Protein AF-A0A2B4S3N9-F1 (afdb_monomer_lite)

Structure (mmCIF, N/CA/C/O backbone):
data_AF-A0A2B4S3N9-F1
#
_entry.id   AF-A0A2B4S3N9-F1
#
loop_
_atom_site.group_PDB
_atom_site.id
_atom_site.type_symbol
_atom_site.label_atom_id
_atom_site.label_alt_id
_atom_site.label_comp_id
_atom_site.label_asym_id
_atom_site.label_entity_id
_atom_site.label_seq_id
_atom_site.pdbx_PDB_ins_code
_atom_site.Cartn_x
_atom_site.Cartn_y
_atom_site.Cartn_z
_atom_site.occupancy
_atom_site.B_iso_or_equiv
_atom_site.auth_seq_id
_atom_site.auth_comp_id
_atom_site.auth_asym_id
_atom_site.auth_atom_id
_atom_site.pdbx_PDB_model_num
ATOM 1 N N . MET A 1 1 ? -51.109 -1.252 40.002 1.00 36.78 1 MET A N 1
ATOM 2 C CA . MET A 1 1 ? -50.305 -0.160 39.418 1.00 36.78 1 MET A CA 1
ATOM 3 C C . MET A 1 1 ? -50.154 -0.435 37.937 1.00 36.78 1 MET A C 1
ATOM 5 O O . MET A 1 1 ? -49.428 -1.344 37.564 1.00 36.78 1 MET A O 1
ATOM 9 N N . THR A 1 2 ? -50.897 0.281 37.103 1.00 41.03 2 THR A N 1
ATOM 10 C CA . THR A 1 2 ? -50.640 0.348 35.663 1.00 41.03 2 THR A CA 1
ATOM 11 C C . THR A 1 2 ? -49.430 1.252 35.461 1.00 41.03 2 THR A C 1
ATOM 13 O O . THR A 1 2 ? -49.521 2.452 35.703 1.00 41.03 2 THR A O 1
ATOM 16 N N . ILE A 1 3 ? -48.288 0.679 35.081 1.00 47.47 3 ILE A N 1
ATOM 17 C CA . ILE A 1 3 ? -47.146 1.465 34.609 1.00 47.47 3 ILE A CA 1
ATOM 18 C C . ILE A 1 3 ? -47.547 1.979 33.227 1.00 47.47 3 ILE A C 1
ATOM 20 O O . ILE A 1 3 ? -47.534 1.231 32.252 1.00 47.47 3 ILE A O 1
ATOM 24 N N . THR A 1 4 ? -47.966 3.239 33.141 1.00 51.31 4 THR A N 1
ATOM 25 C CA . THR A 1 4 ? -48.008 3.953 31.867 1.00 51.31 4 THR A CA 1
ATOM 26 C C . THR A 1 4 ? -46.563 4.124 31.418 1.00 51.31 4 THR A C 1
ATOM 28 O O . THR A 1 4 ? -45.849 4.981 31.931 1.00 51.31 4 THR A O 1
ATOM 31 N N . SER A 1 5 ? -46.115 3.261 30.507 1.00 56.44 5 SER A N 1
ATOM 32 C CA . SER A 1 5 ? -44.918 3.503 29.707 1.00 56.44 5 SER A CA 1
ATOM 33 C C . SER A 1 5 ? -45.163 4.807 28.946 1.00 56.44 5 SER A C 1
ATOM 35 O O . SER A 1 5 ? -45.919 4.837 27.978 1.00 56.44 5 SER A O 1
ATOM 37 N N . GLN A 1 6 ? -44.620 5.915 29.451 1.00 63.19 6 GLN A N 1
ATOM 38 C CA . GLN A 1 6 ? -44.542 7.142 28.672 1.00 63.19 6 GLN A CA 1
ATOM 39 C C . GLN A 1 6 ? -43.581 6.856 27.523 1.00 63.19 6 GLN A C 1
ATOM 41 O O . GLN A 1 6 ? -42.404 6.585 27.754 1.00 63.19 6 GLN A O 1
ATOM 46 N N . ASN A 1 7 ? -44.111 6.845 26.302 1.00 67.88 7 ASN A N 1
ATOM 47 C CA . ASN A 1 7 ? -43.287 6.819 25.108 1.00 67.88 7 ASN A CA 1
ATOM 48 C C . ASN A 1 7 ? -42.579 8.175 25.005 1.00 67.88 7 ASN A C 1
ATOM 50 O O . ASN A 1 7 ? -43.259 9.192 24.860 1.00 67.88 7 ASN A O 1
ATOM 54 N N . ILE A 1 8 ? -41.257 8.189 25.154 1.00 79.69 8 ILE A N 1
ATOM 55 C CA . ILE A 1 8 ? -40.437 9.387 24.953 1.00 79.69 8 ILE A CA 1
ATOM 56 C C . ILE A 1 8 ? -40.320 9.593 23.440 1.00 79.69 8 ILE A C 1
ATOM 58 O O . ILE A 1 8 ? -40.235 8.620 22.703 1.00 79.69 8 ILE A O 1
ATOM 62 N N . ASP A 1 9 ? -40.395 10.838 22.973 1.00 84.12 9 ASP A N 1
ATOM 63 C CA . ASP A 1 9 ? -40.201 11.169 21.560 1.00 84.12 9 ASP A CA 1
ATOM 64 C C . ASP A 1 9 ? -38.811 11.770 21.382 1.00 84.12 9 ASP A C 1
ATOM 66 O O . ASP A 1 9 ? -38.631 12.988 21.390 1.00 84.12 9 ASP A O 1
ATOM 70 N N . GLU A 1 10 ? -37.804 10.908 21.236 1.00 86.75 10 GLU A N 1
ATOM 71 C CA . GLU A 1 10 ? -36.408 11.340 21.141 1.00 86.75 10 GLU A CA 1
ATOM 72 C C . GLU A 1 10 ? -36.140 12.191 19.888 1.00 86.75 10 GLU A C 1
ATOM 74 O O . GLU A 1 10 ? -35.158 12.939 19.843 1.00 86.75 10 GLU A O 1
ATOM 79 N N . CYS A 1 11 ? -37.018 12.105 18.877 1.00 86.06 11 CYS A N 1
ATOM 80 C CA . CYS A 1 11 ? -36.951 12.921 17.669 1.00 86.06 11 CYS A CA 1
ATOM 81 C C . CYS A 1 11 ? -37.347 14.379 17.936 1.00 86.06 11 CYS A C 1
ATOM 83 O O . CYS A 1 11 ? -36.650 15.285 17.482 1.00 86.06 11 CYS A O 1
ATOM 85 N N . ASN A 1 12 ? -38.430 14.613 18.683 1.00 86.75 12 ASN A N 1
ATOM 86 C CA . ASN A 1 12 ? -38.856 15.963 19.069 1.00 86.75 12 ASN A CA 1
ATOM 87 C C . ASN A 1 12 ? -38.025 16.545 20.216 1.00 86.75 12 ASN A C 1
ATOM 89 O O . ASN A 1 12 ? -37.761 17.748 20.226 1.00 86.75 12 ASN A O 1
ATOM 93 N N . ASP A 1 13 ? -37.586 15.703 21.151 1.00 84.19 13 ASP A N 1
ATOM 94 C CA . ASP A 1 13 ? -36.767 16.129 22.289 1.00 84.19 13 ASP A CA 1
ATOM 95 C C . ASP A 1 13 ? -35.305 16.407 21.889 1.00 84.19 13 ASP A C 1
ATOM 97 O O . ASP A 1 13 ? -34.537 16.967 22.673 1.00 84.19 13 ASP A O 1
ATOM 101 N N . GLY A 1 14 ? -34.902 16.029 20.667 1.00 77.81 14 GLY A N 1
ATOM 102 C CA . GLY A 1 14 ? -33.548 16.234 20.142 1.00 77.81 14 GLY A CA 1
ATOM 103 C C . GLY A 1 14 ? -32.481 15.381 20.835 1.00 77.81 14 GLY A C 1
ATOM 104 O O . GLY A 1 14 ? -31.294 15.690 20.756 1.00 77.81 14 GLY A O 1
ATOM 105 N N . THR A 1 15 ? -32.894 14.323 21.534 1.00 78.00 15 THR A N 1
ATOM 106 C CA . THR A 1 15 ? -32.021 13.405 22.283 1.00 78.00 15 THR A CA 1
ATOM 107 C C . THR A 1 15 ? -31.600 12.183 21.460 1.00 78.00 15 THR A C 1
ATOM 109 O O . THR A 1 15 ? -30.841 11.344 21.942 1.00 78.00 15 THR A O 1
ATOM 112 N N . HIS A 1 16 ? -32.068 12.082 20.213 1.00 81.12 16 HIS A N 1
ATOM 113 C CA . HIS A 1 16 ? -31.696 11.034 19.270 1.00 81.12 16 HIS A CA 1
ATOM 114 C C . HIS A 1 16 ? -30.227 11.120 18.818 1.00 81.12 16 HIS A C 1
ATOM 116 O O . HIS A 1 16 ? -29.650 12.195 18.676 1.00 81.12 16 HIS A O 1
ATOM 122 N N . GLU A 1 17 ? -29.650 9.986 18.422 1.00 79.12 17 GLU A N 1
ATOM 123 C CA . GLU A 1 17 ? -28.288 9.913 17.867 1.00 79.12 17 GLU A CA 1
ATOM 124 C C . GLU A 1 17 ? -28.269 9.858 16.327 1.00 79.12 17 GLU A C 1
ATOM 126 O O . GLU A 1 17 ? -27.255 9.520 15.719 1.00 79.12 17 GLU A O 1
ATOM 131 N N . CYS A 1 18 ? -29.387 10.159 15.652 1.00 72.75 18 CYS A N 1
ATOM 132 C CA . CYS A 1 18 ? -29.420 10.167 14.188 1.00 72.75 18 CYS A CA 1
ATOM 133 C C . CYS A 1 18 ? -28.371 11.110 13.583 1.00 72.75 18 CYS A C 1
ATOM 135 O O . CYS A 1 18 ? -28.163 12.234 14.039 1.00 72.75 18 CYS A O 1
ATOM 137 N N . ASN A 1 19 ? -27.746 10.653 12.499 1.00 76.69 19 ASN A N 1
ATOM 138 C CA . ASN A 1 19 ? -26.806 11.437 11.715 1.00 76.69 19 ASN A CA 1
ATOM 139 C C . ASN A 1 19 ? -27.477 12.712 11.184 1.00 76.69 19 ASN A C 1
ATOM 141 O O . ASN A 1 19 ? -28.643 12.676 10.796 1.00 76.69 19 ASN A O 1
ATOM 145 N N . MET A 1 20 ? -26.720 13.801 11.014 1.00 70.81 20 MET A N 1
ATOM 146 C CA . MET A 1 20 ? -27.227 15.024 10.365 1.00 70.81 20 MET A CA 1
ATOM 147 C C . MET A 1 20 ? -27.791 14.783 8.947 1.00 70.81 20 MET A C 1
ATOM 149 O O . MET A 1 20 ? -28.640 15.533 8.448 1.00 70.81 20 MET A O 1
ATOM 153 N N . ASN A 1 21 ? -27.335 13.711 8.294 1.00 63.59 21 ASN A N 1
ATOM 154 C CA . ASN A 1 21 ? -27.790 13.287 6.979 1.00 63.59 21 ASN A CA 1
ATOM 155 C C . ASN A 1 21 ? -28.820 12.140 7.017 1.00 63.59 21 ASN A C 1
ATOM 157 O O . ASN A 1 21 ? -29.038 11.448 6.022 1.00 63.59 21 ASN A O 1
ATOM 161 N N . ALA A 1 22 ? -29.467 11.938 8.159 1.00 73.62 22 ALA A N 1
ATOM 162 C CA . ALA A 1 22 ? -30.577 11.021 8.340 1.00 73.62 22 ALA A CA 1
ATOM 163 C C . ALA A 1 22 ? -31.796 11.755 8.908 1.00 73.62 22 ALA A C 1
ATOM 165 O O . ALA A 1 22 ? -31.697 12.859 9.438 1.00 73.62 22 ALA A O 1
ATOM 166 N N . GLU A 1 23 ? -32.954 11.137 8.756 1.00 84.62 23 GLU A N 1
ATOM 167 C CA . GLU A 1 23 ? -34.232 11.560 9.304 1.00 84.62 23 GLU A CA 1
ATOM 168 C C . GLU A 1 23 ? -34.582 10.675 10.499 1.00 84.62 23 GLU A C 1
ATOM 170 O O . GLU A 1 23 ? -34.459 9.448 10.430 1.00 84.62 23 GLU A O 1
ATOM 175 N N . CYS A 1 24 ? -34.998 11.305 11.595 1.00 88.19 24 CYS A N 1
ATOM 176 C CA . CYS A 1 24 ? -35.450 10.627 12.803 1.00 88.19 24 CYS A CA 1
ATOM 177 C C . CYS A 1 24 ? -36.949 10.332 12.704 1.00 88.19 24 CYS A C 1
ATOM 179 O O . CYS A 1 24 ? -37.742 11.211 12.376 1.00 88.19 24 CYS A O 1
ATOM 181 N N . TYR A 1 25 ? -37.330 9.097 13.012 1.00 88.75 25 TYR A N 1
ATOM 182 C CA . TYR A 1 25 ? -38.705 8.623 13.067 1.00 88.75 25 TYR A CA 1
ATOM 183 C C . TYR A 1 25 ? -38.973 8.041 14.450 1.00 88.75 25 TYR A C 1
ATOM 185 O O . TYR A 1 25 ? -38.422 6.996 14.797 1.00 88.75 25 TYR A O 1
ATOM 193 N N . ASN A 1 26 ? -39.825 8.697 15.232 1.00 85.88 26 ASN A N 1
ATOM 194 C CA . ASN A 1 26 ? -40.205 8.206 16.549 1.00 85.88 26 ASN A CA 1
ATOM 195 C C . ASN A 1 26 ? -41.045 6.921 16.420 1.00 85.88 26 ASN A C 1
ATOM 197 O O . ASN A 1 26 ? -41.932 6.834 15.565 1.00 85.88 26 ASN A O 1
ATOM 201 N N . ILE A 1 27 ? -40.771 5.916 17.250 1.00 85.00 27 ILE A N 1
ATOM 202 C CA . ILE A 1 27 ? -41.521 4.657 17.316 1.00 85.00 27 ILE A CA 1
ATOM 203 C C . ILE A 1 27 ? -41.909 4.353 18.769 1.00 85.00 27 ILE A C 1
ATOM 205 O O . ILE A 1 27 ? -41.480 5.009 19.708 1.00 85.00 27 ILE A O 1
ATOM 209 N N . LEU A 1 28 ? -42.792 3.379 18.997 1.00 79.62 28 LEU A N 1
ATOM 210 C CA . LEU A 1 28 ? -43.210 3.076 20.366 1.00 79.62 28 LEU A CA 1
ATOM 211 C C . LEU A 1 28 ? -42.048 2.448 21.158 1.00 79.62 28 LEU A C 1
ATOM 213 O O . LEU A 1 28 ? -41.633 1.327 20.866 1.00 79.62 28 LEU A O 1
ATOM 217 N N . GLY A 1 29 ? -41.550 3.168 22.161 1.00 75.94 29 GLY A N 1
ATOM 218 C CA . GLY A 1 29 ? -40.465 2.775 23.056 1.00 75.94 29 GLY A CA 1
ATOM 219 C C . GLY A 1 29 ? -39.048 3.065 22.545 1.00 75.94 29 GLY A C 1
ATOM 220 O O . GLY A 1 29 ? -38.109 2.601 23.190 1.00 75.94 29 GLY A O 1
ATOM 221 N N . SER A 1 30 ? -38.877 3.741 21.396 1.00 84.19 30 SER A N 1
ATOM 222 C CA . SER A 1 30 ? -37.566 4.109 20.826 1.00 84.19 30 SER A CA 1
ATOM 223 C C . SER A 1 30 ? -37.708 5.044 19.608 1.00 84.19 30 SER A C 1
ATOM 225 O O . SER A 1 30 ? -38.807 5.420 19.227 1.00 84.19 30 SER A O 1
ATOM 227 N N . TYR A 1 31 ? -36.617 5.292 18.882 1.00 83.69 31 TYR A N 1
ATOM 228 C CA . TYR A 1 31 ? -36.599 6.000 17.602 1.00 83.69 31 TYR A CA 1
ATOM 229 C C . TYR A 1 31 ? -35.876 5.189 16.515 1.00 83.69 31 TYR A C 1
ATOM 231 O O . TYR A 1 31 ? -35.090 4.276 16.778 1.00 83.69 31 TYR A O 1
ATOM 239 N N . LYS A 1 32 ? -36.136 5.525 15.252 1.00 84.56 32 LYS A N 1
ATOM 240 C CA . LYS A 1 32 ? -35.494 4.946 14.072 1.00 84.56 32 LYS A CA 1
ATOM 241 C C . LYS A 1 32 ? -34.898 6.052 13.214 1.00 84.56 32 LYS A C 1
ATOM 243 O O . LYS A 1 32 ? -35.597 6.971 12.812 1.00 84.56 32 LYS A O 1
ATOM 248 N N . CYS A 1 33 ? -33.631 5.915 12.851 1.00 80.75 33 CYS A N 1
ATOM 249 C CA . CYS A 1 33 ? -32.991 6.811 11.897 1.00 80.75 33 CYS A CA 1
ATOM 250 C C . CYS A 1 33 ? -33.039 6.207 10.488 1.00 80.75 33 CYS A C 1
ATOM 252 O O . CYS A 1 33 ? -32.680 5.043 10.294 1.00 80.75 33 CYS A O 1
ATOM 254 N N . THR A 1 34 ? -33.422 6.996 9.490 1.00 79.31 34 THR A N 1
ATOM 255 C CA . THR A 1 34 ? -33.410 6.586 8.079 1.00 79.31 34 THR A CA 1
ATOM 256 C C . THR A 1 34 ? -32.536 7.553 7.297 1.00 79.31 34 THR A C 1
ATOM 258 O O . THR A 1 34 ? -32.688 8.758 7.428 1.00 79.31 34 THR A O 1
ATOM 261 N N . CYS A 1 35 ? -31.580 7.059 6.511 1.00 69.94 35 CYS A N 1
ATOM 262 C CA . CYS A 1 35 ? -30.720 7.940 5.719 1.00 69.94 35 CYS A CA 1
ATOM 263 C C . CYS A 1 35 ? -31.560 8.754 4.721 1.00 69.94 35 CYS A C 1
ATOM 265 O O . CYS A 1 35 ? -32.483 8.201 4.125 1.00 69.94 35 CYS A O 1
ATOM 267 N N . LYS A 1 36 ? -31.220 10.034 4.522 1.00 68.75 36 LYS A N 1
ATOM 268 C CA . LYS A 1 36 ? -31.822 10.851 3.457 1.00 68.75 36 LYS A CA 1
ATOM 269 C C . LYS A 1 36 ? -31.523 10.232 2.085 1.00 68.75 36 LYS A C 1
ATOM 271 O O . LYS A 1 36 ? -30.538 9.504 1.930 1.00 68.75 36 LYS A O 1
ATOM 276 N N . ASP A 1 37 ? -32.362 10.529 1.095 1.00 55.25 37 ASP A N 1
ATOM 277 C CA . ASP A 1 37 ? -32.250 9.954 -0.249 1.00 55.25 37 ASP A CA 1
ATOM 278 C C .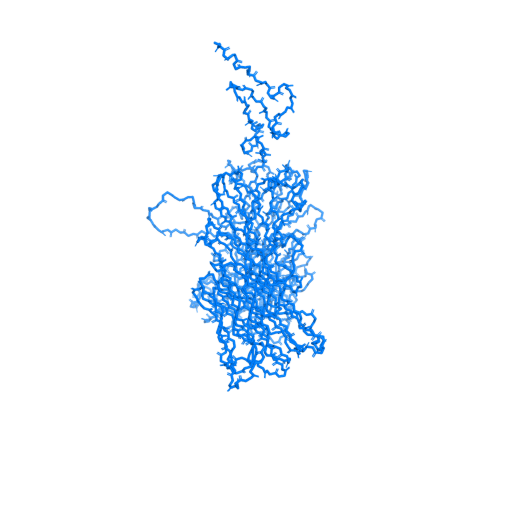 ASP A 1 37 ? -30.835 10.092 -0.839 1.00 55.25 37 ASP A C 1
ATOM 280 O O . ASP A 1 37 ? -30.207 11.151 -0.794 1.00 55.25 37 ASP A O 1
ATOM 284 N N . GLY A 1 38 ? -30.321 8.989 -1.395 1.00 48.50 38 GLY A N 1
ATOM 285 C CA . GLY A 1 38 ? -28.969 8.910 -1.966 1.00 48.50 38 GLY A CA 1
ATOM 286 C C . GLY A 1 38 ? -27.852 8.592 -0.963 1.00 48.50 38 GLY A C 1
ATOM 287 O O . GLY A 1 38 ? -26.687 8.509 -1.358 1.00 48.50 38 GLY A O 1
ATOM 288 N N . LEU A 1 39 ? -28.185 8.377 0.314 1.00 55.06 39 LEU A N 1
ATOM 289 C CA . LEU A 1 39 ? -27.240 8.001 1.362 1.00 55.06 39 LEU A CA 1
ATOM 290 C C . LEU A 1 39 ? -27.492 6.585 1.873 1.00 55.06 39 LEU A C 1
ATOM 292 O O . LEU A 1 39 ? -28.612 6.079 1.900 1.00 55.06 39 LEU A O 1
ATOM 296 N N . HIS A 1 40 ? -26.415 5.933 2.296 1.00 54.91 40 HIS A N 1
ATOM 297 C CA . HIS A 1 40 ? -26.427 4.556 2.760 1.00 54.91 40 HIS A CA 1
ATOM 298 C C . HIS A 1 40 ? -25.883 4.446 4.181 1.00 54.91 40 HIS A C 1
ATOM 300 O O . HIS A 1 40 ? -24.879 5.071 4.534 1.00 54.91 40 HIS A O 1
ATOM 306 N N . GLY A 1 41 ? -26.512 3.577 4.967 1.00 58.84 41 GLY A N 1
ATOM 307 C CA . GLY A 1 41 ? -26.131 3.270 6.339 1.00 58.84 41 GLY A CA 1
ATOM 308 C C . GLY A 1 41 ? -27.359 3.038 7.215 1.00 58.84 41 GLY A C 1
ATOM 309 O O . GLY A 1 41 ? -28.458 2.819 6.707 1.00 58.84 41 GLY A O 1
ATOM 310 N N . ASN A 1 42 ? -27.175 3.053 8.531 1.00 58.72 42 ASN A N 1
ATOM 311 C CA . ASN A 1 42 ? -28.228 2.743 9.505 1.00 58.72 42 ASN A CA 1
ATOM 312 C C . ASN A 1 42 ? -28.938 3.994 10.058 1.00 58.72 42 ASN A C 1
ATOM 314 O O . ASN A 1 42 ? -29.631 3.906 11.066 1.00 58.72 42 ASN A O 1
ATOM 318 N N . GLY A 1 43 ? -28.704 5.160 9.452 1.00 57.16 43 GLY A N 1
ATOM 319 C CA . GLY A 1 43 ? -29.271 6.439 9.873 1.00 57.16 43 GLY A CA 1
ATOM 320 C C . GLY A 1 43 ? -28.572 7.097 11.073 1.00 57.16 43 GLY A C 1
ATOM 321 O O . GLY A 1 43 ? -28.702 8.299 11.244 1.00 57.16 43 GLY A O 1
ATOM 322 N N . VAL A 1 44 ? -27.769 6.377 11.858 1.00 57.75 44 VAL A N 1
ATOM 323 C CA . VAL A 1 44 ? -26.822 6.966 12.837 1.00 57.75 44 VAL A CA 1
ATOM 324 C C . VAL A 1 44 ? -25.475 7.257 12.157 1.00 57.75 44 VAL A C 1
ATOM 326 O O . VAL A 1 44 ? -24.835 8.280 12.389 1.00 57.75 44 VAL A O 1
ATOM 329 N N . ALA A 1 45 ? -25.109 6.420 11.186 1.00 51.09 45 ALA A N 1
ATOM 330 C CA . ALA A 1 45 ? -24.088 6.687 10.184 1.00 51.09 45 ALA A CA 1
ATOM 331 C C . ALA A 1 45 ? -24.752 6.711 8.800 1.00 51.09 45 ALA A C 1
ATOM 333 O O . ALA A 1 45 ? -25.273 5.689 8.351 1.00 51.09 45 ALA A O 1
ATOM 334 N N . ALA A 1 46 ? -24.753 7.864 8.128 1.00 50.91 46 ALA A N 1
ATOM 335 C CA . ALA A 1 46 ? -25.285 8.033 6.774 1.00 50.91 46 ALA A CA 1
ATOM 336 C C . ALA A 1 46 ? -24.154 8.496 5.843 1.00 50.91 46 ALA A C 1
ATOM 338 O O . ALA A 1 46 ? -23.651 9.607 5.973 1.00 50.91 46 ALA A O 1
ATOM 339 N N . THR A 1 47 ? -23.728 7.627 4.922 1.00 51.84 47 THR A N 1
ATOM 340 C CA . THR A 1 47 ? -22.587 7.864 4.019 1.00 51.84 47 THR A CA 1
ATOM 341 C C . THR A 1 47 ? -23.017 7.823 2.559 1.00 51.84 47 THR A C 1
ATOM 343 O O . THR A 1 47 ? -23.770 6.937 2.150 1.00 51.84 47 THR A O 1
ATOM 346 N N . GLN A 1 48 ? -22.506 8.746 1.743 1.00 54.44 48 GLN A N 1
ATOM 347 C CA . GLN A 1 48 ? -22.693 8.686 0.296 1.00 54.44 48 GLN A CA 1
ATOM 348 C C . GLN A 1 48 ? -21.626 7.766 -0.298 1.00 54.44 48 GLN A C 1
ATOM 350 O O . GLN A 1 48 ? -20.423 8.019 -0.182 1.00 54.44 48 GLN A O 1
ATOM 355 N N . ARG A 1 49 ? -22.046 6.657 -0.909 1.00 59.50 49 ARG A N 1
ATOM 356 C CA . ARG A 1 49 ? -21.124 5.768 -1.624 1.00 59.50 49 ARG A CA 1
ATOM 357 C C . ARG A 1 49 ? -21.173 6.105 -3.094 1.00 59.50 49 ARG A C 1
ATOM 359 O O . ARG A 1 49 ? -22.230 6.036 -3.700 1.00 59.50 49 ARG A O 1
ATOM 366 N N . PHE A 1 50 ? -20.011 6.421 -3.645 1.00 66.56 50 PHE A N 1
ATOM 367 C CA . PHE A 1 50 ? -19.837 6.587 -5.076 1.00 66.56 50 PHE A CA 1
ATOM 368 C C . PHE A 1 50 ? -18.698 5.680 -5.525 1.00 66.56 50 PHE A C 1
ATOM 370 O O . PHE A 1 50 ? -17.574 5.763 -5.034 1.00 66.56 50 PHE A O 1
ATOM 377 N N . THR A 1 51 ? -18.981 4.768 -6.440 1.00 68.75 51 THR A N 1
ATOM 378 C CA . THR A 1 51 ? -17.992 3.903 -7.071 1.00 68.75 51 THR A CA 1
ATOM 379 C C . THR A 1 51 ? -18.066 4.101 -8.573 1.00 68.75 51 THR A C 1
ATOM 381 O O . THR A 1 51 ? -18.981 3.623 -9.236 1.00 68.75 51 THR A O 1
ATOM 384 N N . ALA A 1 52 ? -17.054 4.757 -9.127 1.00 76.75 52 ALA A N 1
ATOM 385 C CA . ALA A 1 52 ? -16.868 4.838 -10.562 1.00 76.75 52 ALA A CA 1
ATOM 386 C C . ALA A 1 52 ? -15.743 3.922 -11.016 1.00 76.75 52 ALA A C 1
ATOM 388 O O . ALA A 1 52 ? -14.718 3.761 -10.350 1.00 76.75 52 ALA A O 1
ATOM 389 N N . VAL A 1 53 ? -15.944 3.309 -12.174 1.00 82.00 53 VAL A N 1
ATOM 390 C CA . VAL A 1 53 ? -14.970 2.414 -12.772 1.00 82.00 53 VAL A CA 1
ATOM 391 C C . VAL A 1 53 ? -14.729 2.849 -14.202 1.00 82.00 53 VAL A C 1
ATOM 393 O O . VAL A 1 53 ? -15.545 2.616 -15.088 1.00 82.00 53 VAL A O 1
ATOM 396 N N . PHE A 1 54 ? -13.577 3.471 -14.414 1.00 86.00 54 PHE A N 1
ATOM 397 C CA . PHE A 1 54 ? -13.184 3.978 -15.714 1.00 86.00 54 PHE A CA 1
ATOM 398 C C . PHE A 1 54 ? -12.433 2.889 -16.474 1.00 86.00 54 PHE A C 1
ATOM 400 O O . PHE A 1 54 ? -11.606 2.161 -15.925 1.00 86.00 54 PHE A O 1
ATOM 407 N N . THR A 1 55 ? -12.716 2.763 -17.764 1.00 85.31 55 THR A N 1
ATOM 408 C CA . THR A 1 55 ? -12.088 1.744 -18.615 1.00 85.31 55 THR A CA 1
ATOM 409 C C . THR A 1 55 ? -11.545 2.366 -19.892 1.00 85.31 55 THR A C 1
ATOM 411 O O . THR A 1 55 ? -11.753 3.545 -20.167 1.00 85.31 55 THR A O 1
ATOM 414 N N . ASN A 1 56 ? -10.872 1.565 -20.711 1.00 84.62 56 ASN A N 1
ATOM 415 C CA . ASN A 1 56 ? -10.508 1.935 -22.077 1.00 84.62 56 ASN A CA 1
ATOM 416 C C . ASN A 1 56 ? -11.714 1.968 -23.038 1.00 84.62 56 ASN A C 1
ATOM 418 O O . ASN A 1 56 ? -11.507 2.129 -24.240 1.00 84.62 56 ASN A O 1
ATOM 422 N N . LEU A 1 57 ? -12.946 1.764 -22.546 1.00 85.75 57 LEU A N 1
ATOM 423 C CA . LEU A 1 57 ? -14.183 1.771 -23.335 1.00 85.75 57 LEU A CA 1
ATOM 424 C C . LEU A 1 57 ? -14.147 0.763 -24.501 1.00 85.75 57 LEU A C 1
ATOM 426 O O . LEU A 1 57 ? -14.671 1.012 -25.584 1.00 85.75 57 LEU A O 1
ATOM 430 N N . GLY A 1 58 ? -13.449 -0.363 -24.309 1.00 82.25 58 GLY A N 1
ATOM 431 C CA . GLY A 1 58 ? -13.245 -1.387 -25.339 1.00 82.25 58 GLY A CA 1
ATOM 432 C C . GLY A 1 58 ? -12.243 -1.018 -26.445 1.00 82.25 58 GLY A C 1
ATOM 433 O O . GLY A 1 58 ? -11.998 -1.836 -27.332 1.00 82.25 58 GLY A O 1
ATOM 434 N N . LYS A 1 59 ? -11.625 0.172 -26.411 1.00 86.38 59 LYS A N 1
ATOM 435 C CA . LYS A 1 59 ? -10.649 0.609 -27.422 1.00 86.38 59 LYS A CA 1
ATOM 436 C C . LYS A 1 59 ? -9.282 -0.046 -27.214 1.00 86.38 59 LYS A C 1
ATOM 438 O O . LYS A 1 59 ? -8.791 -0.166 -26.090 1.00 86.38 59 LYS A O 1
ATOM 443 N N . VAL A 1 60 ? -8.645 -0.435 -28.318 1.00 85.88 60 VAL A N 1
ATOM 444 C CA . VAL A 1 60 ? -7.287 -0.995 -28.339 1.00 85.88 60 VAL A CA 1
ATOM 445 C C . VAL A 1 60 ? -6.391 -0.258 -29.338 1.00 85.88 60 VAL A C 1
ATOM 447 O O . VAL A 1 60 ? -6.852 0.207 -30.384 1.00 85.88 60 VAL A O 1
ATOM 450 N N . GLY A 1 61 ? -5.087 -0.217 -29.056 1.00 87.25 61 GLY A N 1
ATOM 451 C CA . GLY A 1 61 ? -4.079 0.413 -29.903 1.00 87.25 61 GLY A CA 1
ATOM 452 C C . GLY A 1 61 ? -3.554 1.734 -29.342 1.00 87.25 61 GLY A C 1
ATOM 453 O O . GLY A 1 61 ? -3.529 1.954 -28.135 1.00 87.25 61 GLY A O 1
ATOM 454 N N . ARG A 1 62 ? -3.060 2.589 -30.242 1.00 91.75 62 ARG A N 1
ATOM 455 C CA . ARG A 1 62 ? -2.308 3.791 -29.859 1.00 91.75 62 ARG A CA 1
ATOM 456 C C . ARG A 1 62 ? -3.177 4.976 -29.463 1.00 91.75 62 ARG A C 1
ATOM 458 O O . ARG A 1 62 ? -2.707 5.851 -28.751 1.00 91.75 62 ARG A O 1
ATOM 465 N N . LYS A 1 63 ? -4.392 5.047 -30.015 1.00 94.12 63 LYS A N 1
ATOM 466 C CA . LYS A 1 63 ? -5.305 6.176 -29.840 1.00 94.12 63 LYS A CA 1
ATOM 467 C C . LYS A 1 63 ? -6.343 5.816 -28.797 1.00 94.12 63 LYS A C 1
ATOM 469 O O . LYS A 1 63 ? -6.776 4.662 -28.717 1.00 94.12 63 LYS A O 1
ATOM 474 N N . GLY A 1 64 ? -6.740 6.813 -28.022 1.00 89.38 64 GLY A N 1
ATOM 475 C CA . GLY A 1 64 ? -7.809 6.681 -27.052 1.00 89.38 64 GLY A CA 1
ATOM 476 C C . GLY A 1 64 ? -9.178 6.428 -27.697 1.00 89.38 64 GLY A C 1
ATOM 477 O O . GLY A 1 64 ? -9.315 6.448 -28.925 1.00 89.38 64 GLY A O 1
ATOM 478 N N . PRO A 1 65 ? -10.192 6.124 -26.876 1.00 90.88 65 PRO A N 1
ATOM 479 C CA . PRO A 1 65 ? -11.575 6.019 -27.330 1.00 90.88 65 PRO A CA 1
ATOM 480 C C . PRO A 1 65 ? -12.104 7.358 -27.876 1.00 90.88 65 PRO A C 1
ATOM 482 O O . PRO A 1 65 ? -11.662 8.427 -27.473 1.00 90.88 65 PRO A O 1
ATOM 485 N N . GLU A 1 66 ? -13.058 7.296 -28.806 1.00 90.38 66 GLU A N 1
ATOM 486 C CA . GLU A 1 66 ? -13.622 8.482 -29.483 1.00 90.38 66 GLU A CA 1
ATOM 487 C C . GLU A 1 66 ? -14.998 8.880 -28.926 1.00 90.38 66 GLU A C 1
ATOM 489 O O . GLU A 1 66 ? -15.349 10.055 -28.933 1.00 90.38 66 GLU A O 1
ATOM 494 N N . SER A 1 67 ? -15.744 7.930 -28.351 1.00 88.44 67 SER A N 1
ATOM 495 C CA . SER A 1 67 ? -17.000 8.174 -27.628 1.00 88.44 67 SER A CA 1
ATOM 496 C C . SER A 1 67 ? -17.158 7.263 -26.397 1.00 88.44 67 SER A C 1
ATOM 498 O O . SER A 1 67 ? -16.594 6.170 -26.349 1.00 88.44 67 SER A O 1
ATOM 500 N N . ILE A 1 68 ? -17.911 7.725 -25.387 1.00 86.12 68 ILE A N 1
ATOM 501 C CA . ILE A 1 68 ? -18.274 6.939 -24.184 1.00 86.12 68 ILE A CA 1
ATOM 502 C C . ILE A 1 68 ? -19.424 5.974 -24.495 1.00 86.12 68 ILE A C 1
ATOM 504 O O . ILE A 1 68 ? -19.453 4.850 -23.991 1.00 86.12 68 ILE A O 1
ATOM 508 N N . ASN A 1 69 ? -20.354 6.398 -25.360 1.00 81.44 69 ASN A N 1
ATOM 509 C CA . ASN A 1 69 ? -21.614 5.702 -25.643 1.00 81.44 69 ASN A CA 1
ATOM 510 C C . ASN A 1 69 ? -22.362 5.351 -24.336 1.00 81.44 69 ASN A C 1
ATOM 512 O O . ASN A 1 69 ? -22.197 6.024 -23.322 1.00 81.44 69 ASN A O 1
ATOM 516 N N . GLY A 1 70 ? -23.186 4.301 -24.331 1.00 79.75 70 GLY A N 1
ATOM 517 C CA . GLY A 1 70 ? -23.869 3.804 -23.127 1.00 79.75 70 GLY A CA 1
ATOM 518 C C . GLY A 1 70 ? -22.995 2.946 -22.199 1.00 79.75 70 GLY A C 1
ATOM 519 O O . GLY A 1 70 ? -23.529 2.151 -21.432 1.00 79.75 70 GLY A O 1
ATOM 520 N N . HIS A 1 71 ? -21.659 3.027 -22.274 1.00 80.56 71 HIS A N 1
ATOM 521 C CA . HIS A 1 71 ? -20.764 2.113 -21.542 1.00 80.56 71 HIS A CA 1
ATOM 522 C C . HIS A 1 71 ? -20.909 2.217 -20.011 1.00 80.56 71 HIS A C 1
ATOM 524 O O . HIS A 1 71 ? -20.682 1.243 -19.289 1.00 80.56 71 HIS A O 1
ATOM 530 N N . TYR A 1 72 ? -21.305 3.390 -19.515 1.00 81.12 72 TYR A N 1
ATOM 531 C CA . TYR A 1 72 ? -21.530 3.644 -18.090 1.00 81.12 72 TYR A CA 1
ATOM 532 C C . TYR A 1 72 ? -23.005 3.647 -17.692 1.00 81.12 72 TYR A C 1
ATOM 534 O O . TYR A 1 72 ? -23.311 3.968 -16.548 1.00 81.12 72 TYR A O 1
ATOM 542 N N . THR A 1 73 ? -23.910 3.243 -18.591 1.00 82.06 73 THR A N 1
ATOM 543 C CA . THR A 1 73 ? -25.342 3.196 -18.288 1.00 82.06 73 THR A CA 1
ATOM 544 C C . THR A 1 73 ? -25.625 2.305 -17.081 1.00 82.06 73 THR A C 1
ATOM 546 O O . THR A 1 73 ? -25.208 1.146 -17.045 1.00 82.06 73 THR A O 1
ATOM 549 N N . GLY A 1 74 ? -26.316 2.862 -16.083 1.00 69.00 74 GLY A N 1
ATOM 550 C CA . GLY A 1 74 ? -26.632 2.174 -14.825 1.00 69.00 74 GLY A CA 1
ATOM 551 C C . GLY A 1 74 ? -25.477 2.056 -13.818 1.00 69.00 74 GLY A C 1
ATOM 552 O O . GLY A 1 74 ? -25.617 1.329 -12.838 1.00 69.00 74 GLY A O 1
ATOM 553 N N . GLN A 1 75 ? -24.347 2.735 -14.038 1.00 77.12 75 GLN A N 1
ATOM 554 C CA . GLN A 1 75 ? -23.271 2.882 -13.046 1.00 77.12 75 GLN A CA 1
ATOM 555 C C . GLN A 1 75 ? -23.402 4.221 -12.300 1.00 77.12 75 GLN A C 1
ATOM 557 O O . GLN A 1 75 ? -24.047 5.141 -12.795 1.00 77.12 75 GLN A O 1
ATOM 562 N N . ASP A 1 76 ? -22.737 4.380 -11.151 1.00 70.06 76 ASP A N 1
ATOM 563 C CA . ASP A 1 76 ? -22.859 5.585 -10.300 1.00 70.06 76 ASP A CA 1
ATOM 564 C C . ASP A 1 76 ? -22.486 6.902 -11.008 1.00 70.06 76 ASP A C 1
ATOM 566 O O . ASP A 1 76 ? -22.887 7.981 -10.577 1.00 70.06 76 ASP A O 1
ATOM 570 N N . HIS A 1 77 ? -21.716 6.813 -12.095 1.00 79.31 77 HIS A N 1
ATOM 571 C CA . HIS A 1 77 ? -21.250 7.933 -12.916 1.00 79.31 77 HIS A CA 1
ATOM 572 C C . HIS A 1 77 ? -21.903 7.973 -14.308 1.00 79.31 77 HIS A C 1
ATOM 574 O O . HIS A 1 77 ? -21.376 8.605 -15.230 1.00 79.31 77 HIS A O 1
ATOM 580 N N . ASP A 1 78 ? -23.041 7.296 -14.486 1.00 78.69 78 ASP A N 1
ATOM 581 C CA . ASP A 1 78 ? -23.829 7.369 -15.716 1.00 78.69 78 ASP A CA 1
ATOM 582 C C . ASP A 1 78 ? -24.175 8.826 -16.049 1.00 78.69 78 ASP A C 1
ATOM 584 O O . ASP A 1 78 ? -24.591 9.594 -15.182 1.00 78.69 78 ASP A O 1
ATOM 588 N N . ARG A 1 79 ? -23.985 9.212 -17.316 1.00 82.81 79 ARG A N 1
ATOM 589 C CA . ARG A 1 79 ? -24.182 10.579 -17.840 1.00 82.81 79 ARG A CA 1
ATOM 590 C C . ARG A 1 79 ? -23.374 11.686 -17.141 1.00 82.81 79 ARG A C 1
ATOM 592 O O . ARG A 1 79 ? -23.600 12.856 -17.426 1.00 82.81 79 ARG A O 1
ATOM 599 N N . GLN A 1 80 ? -22.418 11.343 -16.278 1.00 83.50 80 GLN A N 1
ATOM 600 C CA . GLN A 1 80 ? -21.574 12.305 -15.549 1.00 83.50 80 GLN A CA 1
ATOM 601 C C . GLN A 1 80 ? -20.157 12.424 -16.121 1.00 83.50 80 GLN A C 1
ATOM 603 O O . GLN A 1 80 ? -19.322 13.139 -15.567 1.00 83.50 80 GLN A O 1
ATOM 608 N N . VAL A 1 81 ? -19.855 11.693 -17.195 1.00 88.38 81 VAL A N 1
ATOM 609 C CA . VAL A 1 81 ? -18.527 11.666 -17.811 1.00 88.38 81 VAL A CA 1
ATOM 610 C C . VAL A 1 81 ? -18.603 12.250 -19.211 1.00 88.38 81 VAL A C 1
ATOM 612 O O . VAL A 1 81 ? -19.441 11.846 -20.017 1.00 88.38 81 VAL A O 1
ATOM 615 N N . THR A 1 82 ? -17.705 13.181 -19.508 1.00 91.56 82 THR A N 1
ATOM 616 C CA . THR A 1 82 ? -17.464 13.702 -20.858 1.00 91.56 82 THR A CA 1
ATOM 617 C C . THR A 1 82 ? -16.117 13.195 -21.369 1.00 91.56 82 THR A C 1
ATOM 619 O O . THR A 1 82 ? -15.338 12.600 -20.622 1.00 91.56 82 THR A O 1
ATOM 622 N N . MET A 1 83 ? -15.829 13.354 -22.661 1.00 89.94 83 MET A N 1
ATOM 623 C CA . MET A 1 83 ? -14.566 12.881 -23.225 1.00 89.94 83 MET A CA 1
ATOM 624 C C . MET A 1 83 ? -13.968 13.873 -24.210 1.00 89.94 83 MET A C 1
ATOM 626 O O . MET A 1 83 ? -14.679 14.475 -25.008 1.00 89.94 83 MET A O 1
ATOM 630 N N . SER A 1 84 ? -12.644 13.994 -24.169 1.00 90.88 84 SER A N 1
ATOM 631 C CA . SER A 1 84 ? -11.854 14.774 -25.116 1.00 90.88 84 SER A CA 1
ATOM 632 C C . SER A 1 84 ? -10.548 14.041 -25.410 1.00 90.88 84 SER A C 1
ATOM 634 O O . SER A 1 84 ? -9.840 13.654 -24.482 1.00 90.88 84 SER A O 1
ATOM 636 N N . ASN A 1 85 ? -10.244 13.800 -26.690 1.00 88.75 85 ASN A N 1
ATOM 637 C CA . ASN A 1 85 ? -9.022 13.113 -27.143 1.00 88.75 85 ASN A CA 1
ATOM 638 C C . ASN A 1 85 ? -8.750 11.764 -26.439 1.00 88.75 85 ASN A C 1
ATOM 640 O O . ASN A 1 85 ? -7.610 11.413 -26.148 1.00 88.75 85 ASN A O 1
ATOM 644 N N . GLY A 1 86 ? -9.807 11.005 -26.131 1.00 89.12 86 GLY A N 1
ATOM 645 C CA . GLY A 1 86 ? -9.704 9.730 -25.414 1.00 89.12 86 GLY A CA 1
ATOM 646 C C . GLY A 1 86 ? -9.428 9.826 -23.915 1.00 89.12 86 GLY A C 1
ATOM 647 O O . GLY A 1 86 ? -9.259 8.792 -23.266 1.00 89.12 86 GLY A O 1
ATOM 648 N N . ILE A 1 87 ? -9.416 11.040 -23.361 1.00 93.81 87 ILE A N 1
ATOM 649 C CA . ILE A 1 87 ? -9.343 11.320 -21.928 1.00 93.81 87 ILE A CA 1
ATOM 650 C C . ILE A 1 87 ? -10.757 11.590 -21.421 1.00 93.81 87 ILE A C 1
ATOM 652 O O . ILE A 1 87 ? -11.453 12.487 -21.903 1.00 93.81 87 ILE A O 1
ATOM 656 N N . GLN A 1 88 ? -11.173 10.805 -20.438 1.00 93.31 88 GLN A N 1
ATOM 657 C CA . GLN A 1 88 ? -12.475 10.904 -19.792 1.00 93.31 88 GLN A CA 1
ATOM 658 C C . GLN A 1 88 ? -12.417 11.979 -18.707 1.00 93.31 88 GLN A C 1
ATOM 660 O O . GLN A 1 88 ? -11.440 12.049 -17.969 1.00 93.31 88 GLN A O 1
ATOM 665 N N . GLN A 1 89 ? -13.433 12.827 -18.607 1.00 93.38 89 GLN A N 1
ATOM 666 C CA . GLN A 1 89 ? -13.505 13.903 -17.623 1.00 93.38 89 GLN A CA 1
ATOM 667 C C . GLN A 1 89 ? -14.746 13.703 -16.765 1.00 93.38 89 GLN A C 1
ATOM 669 O O . GLN A 1 89 ? -15.842 13.525 -17.292 1.00 93.38 89 GLN A O 1
ATOM 674 N N . TRP A 1 90 ? -14.563 13.713 -15.452 1.00 92.50 90 TRP A N 1
ATOM 675 C CA . TRP A 1 90 ? -15.626 13.511 -14.477 1.00 92.50 90 TRP A CA 1
ATOM 676 C C . TRP A 1 90 ? -15.599 14.627 -13.438 1.00 92.50 90 TRP A C 1
ATOM 678 O O . TRP A 1 90 ? -14.535 14.956 -12.911 1.00 92.50 90 TRP A O 1
ATOM 688 N N . THR A 1 91 ? -16.764 15.198 -13.146 1.00 87.19 91 THR A N 1
ATOM 689 C CA . THR A 1 91 ? -16.923 16.231 -12.119 1.00 87.19 91 THR A CA 1
ATOM 690 C C . THR A 1 91 ? -17.255 15.585 -10.782 1.00 87.19 91 THR A C 1
ATOM 692 O O . THR A 1 91 ? -18.216 14.826 -10.662 1.00 87.19 91 THR A O 1
ATOM 695 N N . VAL A 1 92 ? -16.470 15.911 -9.760 1.00 81.88 92 VAL A N 1
ATOM 696 C CA . VAL A 1 92 ? -16.648 15.415 -8.398 1.00 81.88 92 VAL A CA 1
ATOM 697 C C . VAL A 1 92 ? -17.989 15.890 -7.852 1.00 81.88 92 VAL A C 1
ATOM 699 O O . VAL A 1 92 ? -18.233 17.087 -7.721 1.00 81.88 92 VAL A O 1
ATOM 702 N N . LEU A 1 93 ? -18.856 14.945 -7.493 1.00 73.50 93 LEU A N 1
ATOM 703 C CA . LEU A 1 93 ? -20.192 15.258 -6.983 1.00 73.50 93 LEU A CA 1
ATOM 704 C C . LEU A 1 93 ? -20.221 15.576 -5.488 1.00 73.50 93 LEU A C 1
ATOM 706 O O . LEU A 1 93 ? -21.133 16.256 -5.032 1.00 73.50 93 LEU A O 1
ATOM 710 N N . HIS A 1 94 ? -19.240 15.118 -4.709 1.00 70.50 94 HIS A N 1
ATOM 711 C CA . HIS A 1 94 ? -19.235 15.314 -3.258 1.00 70.50 94 HIS A CA 1
ATOM 712 C C . HIS A 1 94 ? -17.824 15.542 -2.729 1.00 70.50 94 HIS A C 1
ATOM 714 O O . HIS A 1 94 ? -16.892 14.831 -3.106 1.00 70.50 94 HIS A O 1
ATOM 720 N N . THR A 1 95 ? -17.669 16.497 -1.815 1.00 72.56 95 THR A N 1
ATOM 721 C CA . THR A 1 95 ? -16.398 16.716 -1.118 1.00 72.56 95 THR A CA 1
ATOM 722 C C . THR A 1 95 ? -16.111 15.549 -0.175 1.00 72.56 95 THR A C 1
ATOM 724 O O . THR A 1 95 ? -16.971 15.174 0.618 1.00 72.56 95 THR A O 1
ATOM 727 N N . GLY A 1 96 ? -14.914 14.965 -0.236 1.00 66.75 96 GLY A N 1
ATOM 728 C CA . GLY A 1 96 ? -14.556 13.833 0.618 1.00 66.75 96 GLY A CA 1
ATOM 729 C C . GLY A 1 96 ? -13.236 13.162 0.252 1.00 66.75 96 GLY A C 1
ATOM 730 O O . GLY A 1 96 ? -12.466 13.656 -0.569 1.00 66.75 96 GLY A O 1
ATOM 731 N N . VAL A 1 97 ? -12.961 12.015 0.881 1.00 67.38 97 VAL A N 1
ATOM 732 C CA . VAL A 1 97 ? -11.738 11.230 0.653 1.00 67.38 97 VAL A CA 1
ATOM 733 C C . VAL A 1 97 ? -11.989 10.101 -0.351 1.00 67.38 97 VAL A C 1
ATOM 735 O O . VAL A 1 97 ? -12.616 9.091 -0.058 1.00 67.38 97 VAL A O 1
ATOM 738 N N . TYR A 1 98 ? -11.429 10.219 -1.544 1.00 72.94 98 TYR A N 1
ATOM 739 C CA . TYR A 1 98 ? -11.547 9.239 -2.615 1.00 72.94 98 TYR A CA 1
ATOM 740 C C . TYR A 1 98 ? -10.368 8.272 -2.583 1.00 72.94 98 TYR A C 1
ATOM 742 O O . TYR A 1 98 ? -9.213 8.692 -2.630 1.00 72.94 98 TYR A O 1
ATOM 750 N N . ARG A 1 99 ? -10.644 6.965 -2.535 1.00 76.25 99 ARG A N 1
ATOM 751 C CA . ARG A 1 99 ? -9.624 5.930 -2.709 1.00 76.25 99 ARG A CA 1
ATOM 752 C C . ARG A 1 99 ? -9.543 5.560 -4.185 1.00 76.25 99 ARG A C 1
ATOM 754 O O . ARG A 1 99 ? -10.449 4.935 -4.736 1.00 76.25 99 ARG A O 1
ATOM 761 N N . ILE A 1 100 ? -8.443 5.943 -4.815 1.00 81.38 100 ILE A N 1
ATOM 762 C CA . ILE A 1 100 ? -8.223 5.772 -6.249 1.00 81.38 100 ILE A CA 1
ATOM 763 C C . ILE A 1 100 ? -7.216 4.646 -6.459 1.00 81.38 100 ILE A C 1
ATOM 765 O O . ILE A 1 100 ? -6.153 4.655 -5.844 1.00 81.38 100 ILE A O 1
ATOM 769 N N . GLU A 1 101 ? -7.553 3.692 -7.324 1.00 85.94 101 GLU A N 1
ATOM 770 C CA . GLU A 1 101 ? -6.703 2.582 -7.758 1.00 85.94 101 GLU A CA 1
ATOM 771 C C . GLU A 1 101 ? -6.472 2.673 -9.268 1.00 85.94 101 GLU A C 1
ATOM 773 O O . GLU A 1 101 ? -7.385 2.392 -10.041 1.00 85.94 101 GLU A O 1
ATOM 778 N N . ALA A 1 102 ? -5.252 3.022 -9.681 1.00 89.31 102 ALA A N 1
ATOM 779 C CA . ALA A 1 102 ? -4.825 3.104 -11.074 1.00 89.31 102 ALA A CA 1
ATOM 780 C C . ALA A 1 102 ? -3.969 1.904 -11.488 1.00 89.31 102 ALA A C 1
ATOM 782 O O . ALA A 1 102 ? -3.091 1.472 -10.745 1.00 89.31 102 ALA A O 1
ATOM 783 N N . ILE A 1 103 ? -4.208 1.374 -12.691 1.00 89.75 103 ILE A N 1
ATOM 784 C CA . ILE A 1 103 ? -3.505 0.201 -13.228 1.00 89.75 103 ILE A CA 1
ATOM 785 C C . ILE A 1 103 ? -2.956 0.541 -14.611 1.00 89.75 103 ILE A C 1
ATOM 787 O O . ILE A 1 103 ? -3.725 0.894 -15.505 1.00 89.75 103 ILE A O 1
ATOM 791 N N . GLY A 1 104 ? -1.643 0.436 -14.798 1.00 91.12 104 GLY A N 1
ATOM 792 C CA . GLY A 1 104 ? -0.995 0.611 -16.096 1.00 91.12 104 GLY A CA 1
ATOM 793 C C . GLY A 1 104 ? -1.190 -0.605 -17.001 1.00 91.12 104 GLY A C 1
ATOM 794 O O . GLY A 1 104 ? -1.399 -1.724 -16.530 1.00 91.12 104 GLY A O 1
ATOM 795 N N . ALA A 1 105 ? -1.138 -0.403 -18.316 1.00 91.81 105 ALA A N 1
ATOM 796 C CA . ALA A 1 105 ? -1.309 -1.495 -19.267 1.00 91.81 105 ALA A CA 1
ATOM 797 C C . ALA A 1 105 ? -0.017 -2.291 -19.478 1.00 91.81 105 ALA A C 1
ATOM 799 O O . ALA A 1 105 ? 1.087 -1.759 -19.366 1.00 91.81 105 ALA A O 1
ATOM 800 N N . SER A 1 106 ? -0.143 -3.560 -19.867 1.00 91.25 106 SER A N 1
ATOM 801 C CA . SER A 1 106 ? 1.024 -4.344 -20.285 1.00 91.25 106 SER A CA 1
ATOM 802 C C . SER A 1 106 ? 1.580 -3.951 -21.649 1.00 91.25 106 SER A C 1
ATOM 804 O O . SER A 1 106 ? 0.866 -3.474 -22.538 1.00 91.25 106 SER A O 1
ATOM 806 N N . GLY A 1 107 ? 2.860 -4.245 -21.845 1.00 89.88 107 GLY A N 1
ATOM 807 C CA . GLY A 1 107 ? 3.461 -4.309 -23.164 1.00 89.88 107 GLY A CA 1
ATOM 808 C C . GLY A 1 107 ? 2.895 -5.444 -24.016 1.00 89.88 107 GLY A C 1
ATOM 809 O O . GLY A 1 107 ? 2.264 -6.399 -23.545 1.00 89.88 107 GLY A O 1
ATOM 810 N N . GLY A 1 108 ? 3.143 -5.341 -25.315 1.00 88.69 108 GLY A N 1
ATOM 811 C CA . GLY A 1 108 ? 2.983 -6.453 -26.236 1.00 88.69 108 GLY A CA 1
ATOM 812 C C . GLY A 1 108 ? 4.136 -7.451 -26.106 1.00 88.69 108 GLY A C 1
ATOM 813 O O . GLY A 1 108 ? 5.120 -7.223 -25.400 1.00 88.69 108 GLY A O 1
ATOM 814 N N . TYR A 1 109 ? 4.028 -8.560 -26.829 1.00 83.94 109 TYR A N 1
ATOM 815 C CA . TYR A 1 109 ? 5.028 -9.622 -26.813 1.00 83.94 109 TYR A CA 1
ATOM 816 C C . TYR A 1 109 ? 5.210 -10.251 -28.208 1.00 83.94 109 TYR A C 1
ATOM 818 O O . TYR A 1 109 ? 4.326 -10.129 -29.056 1.00 83.94 109 TYR A O 1
ATOM 826 N N . GLY A 1 110 ? 6.352 -10.886 -28.483 1.00 72.56 110 GLY A N 1
ATOM 827 C CA . GLY A 1 110 ? 6.659 -11.536 -29.768 1.00 72.56 110 GLY A CA 1
ATOM 828 C C . GLY A 1 110 ? 5.914 -12.858 -30.037 1.00 72.56 110 GLY A C 1
ATOM 829 O O . GLY A 1 110 ? 5.131 -13.347 -29.224 1.00 72.56 110 GLY A O 1
ATOM 830 N N . ASN A 1 111 ? 6.127 -13.471 -31.206 1.00 66.25 111 ASN A N 1
ATOM 831 C CA . ASN A 1 111 ? 5.492 -14.755 -31.559 1.00 66.25 111 ASN A CA 1
ATOM 832 C C . ASN A 1 111 ? 6.265 -15.994 -31.075 1.00 66.25 111 ASN A C 1
ATOM 834 O O . ASN A 1 111 ? 5.631 -16.989 -30.732 1.00 66.25 111 ASN A O 1
ATOM 838 N N . ASP A 1 112 ? 7.592 -15.896 -30.958 1.00 60.97 112 ASP A N 1
ATOM 839 C CA . ASP A 1 112 ? 8.507 -17.027 -30.719 1.00 60.97 112 ASP A CA 1
ATOM 840 C C . ASP A 1 112 ? 8.939 -17.153 -29.246 1.00 60.97 112 ASP A C 1
ATOM 842 O O . ASP A 1 112 ? 10.113 -17.386 -28.942 1.00 60.97 112 ASP A O 1
ATOM 846 N N . ILE A 1 113 ? 8.016 -16.916 -28.309 1.00 63.03 113 ILE A N 1
ATOM 847 C CA . ILE A 1 113 ? 8.347 -16.768 -26.884 1.00 63.03 113 ILE A CA 1
ATOM 848 C C . ILE A 1 113 ? 7.654 -17.803 -26.001 1.00 63.03 113 ILE A C 1
ATOM 850 O O . ILE A 1 113 ? 6.483 -18.133 -26.196 1.00 63.03 113 ILE A O 1
ATOM 854 N N . VAL A 1 114 ? 8.386 -18.272 -24.988 1.00 60.69 114 VAL A N 1
ATOM 855 C CA . VAL A 1 114 ? 7.878 -19.181 -23.947 1.00 60.69 114 VAL A CA 1
ATOM 856 C C . VAL A 1 114 ? 6.907 -18.437 -23.017 1.00 60.69 114 VAL A C 1
ATOM 858 O O . VAL A 1 114 ? 5.884 -18.986 -22.610 1.00 60.69 114 VAL A O 1
ATOM 861 N N . ILE A 1 115 ? 7.173 -17.153 -22.745 1.00 60.66 115 ILE A N 1
ATOM 862 C CA . ILE A 1 115 ? 6.349 -16.287 -21.890 1.00 60.66 115 ILE A CA 1
ATOM 863 C C . ILE A 1 115 ? 5.369 -15.493 -22.749 1.00 60.66 115 ILE A C 1
ATOM 865 O O . ILE A 1 115 ? 5.747 -14.495 -23.339 1.00 60.66 115 ILE A O 1
ATOM 869 N N . LYS A 1 116 ? 4.088 -15.868 -22.795 1.00 65.56 116 LYS A N 1
ATOM 870 C CA . LYS A 1 116 ? 3.056 -15.164 -23.593 1.00 65.56 116 LYS A CA 1
ATOM 871 C C . LYS A 1 116 ? 2.556 -13.845 -22.973 1.00 65.56 116 LYS A C 1
ATOM 873 O O . LYS A 1 116 ? 1.386 -13.498 -23.128 1.00 65.56 116 LYS A O 1
ATOM 878 N N . ASN A 1 117 ? 3.420 -13.116 -22.271 1.00 71.94 117 ASN A N 1
ATOM 879 C CA . ASN A 1 117 ? 3.109 -11.856 -21.598 1.00 71.94 117 ASN A CA 1
ATOM 880 C C . ASN A 1 117 ? 4.174 -10.813 -21.959 1.00 71.94 117 ASN A C 1
ATOM 882 O O . ASN A 1 117 ? 5.337 -11.165 -22.113 1.00 71.94 117 ASN A O 1
ATOM 886 N N . GLY A 1 118 ? 3.775 -9.550 -22.138 1.00 82.44 118 GLY A N 1
ATOM 887 C CA . GLY A 1 118 ? 4.723 -8.436 -22.244 1.00 82.44 118 GLY A CA 1
ATOM 888 C C . GLY A 1 118 ? 5.207 -7.991 -20.863 1.00 82.44 118 GLY A C 1
ATOM 889 O O . GLY A 1 118 ? 4.894 -8.630 -19.855 1.00 82.44 118 GLY A O 1
ATOM 890 N N . GLY A 1 119 ? 5.917 -6.865 -20.798 1.00 88.56 119 GLY A N 1
ATOM 891 C CA . GLY A 1 119 ? 6.154 -6.176 -19.532 1.00 88.56 119 GLY A CA 1
ATOM 892 C C . GLY A 1 119 ? 4.827 -5.863 -18.841 1.00 88.56 119 GLY A C 1
ATOM 893 O O . GLY A 1 119 ? 3.860 -5.465 -19.494 1.00 88.56 119 GLY A O 1
ATOM 894 N N . ARG A 1 120 ? 4.748 -6.072 -17.532 1.00 90.06 120 ARG A N 1
ATOM 895 C CA . ARG A 1 120 ? 3.545 -5.875 -16.715 1.00 90.06 120 ARG A CA 1
ATOM 896 C C . ARG A 1 120 ? 3.416 -4.408 -16.306 1.00 90.06 120 ARG A C 1
ATOM 898 O O . ARG A 1 120 ? 4.418 -3.769 -16.006 1.00 90.06 120 ARG A O 1
ATOM 905 N N . GLY A 1 121 ? 2.195 -3.874 -16.281 1.00 91.00 121 GLY A N 1
ATOM 906 C CA . GLY A 1 121 ? 1.948 -2.525 -15.763 1.00 91.00 121 GLY A CA 1
ATOM 907 C C . GLY A 1 121 ? 2.017 -2.458 -14.234 1.00 91.00 121 GLY A C 1
ATOM 908 O O . GLY A 1 121 ? 1.991 -3.484 -13.553 1.00 91.00 121 GLY A O 1
ATOM 909 N N . ALA A 1 122 ? 2.094 -1.251 -13.682 1.00 91.00 122 ALA A N 1
ATOM 910 C CA . ALA A 1 122 ? 2.066 -1.014 -12.243 1.00 91.00 122 ALA A CA 1
ATOM 911 C C . ALA A 1 122 ? 0.620 -0.912 -11.746 1.00 91.00 122 ALA A C 1
ATOM 913 O O . ALA A 1 122 ? -0.290 -0.556 -12.498 1.00 91.00 122 ALA A O 1
ATOM 914 N N . ARG A 1 123 ? 0.406 -1.183 -10.461 1.00 89.50 123 ARG A N 1
ATOM 915 C CA . ARG A 1 123 ? -0.838 -0.882 -9.752 1.00 89.50 123 ARG A CA 1
ATOM 916 C C . ARG A 1 123 ? -0.535 0.115 -8.650 1.00 89.50 123 ARG A C 1
ATOM 918 O O . ARG A 1 123 ? 0.282 -0.158 -7.781 1.00 89.50 123 ARG A O 1
ATOM 925 N N . MET A 1 124 ? -1.213 1.251 -8.675 1.00 87.94 124 MET A N 1
ATOM 926 C CA . MET A 1 124 ? -1.016 2.352 -7.740 1.00 87.94 124 MET A CA 1
ATOM 927 C C . MET A 1 124 ? -2.326 2.615 -7.012 1.00 87.94 124 MET A C 1
ATOM 929 O O . MET A 1 124 ? -3.368 2.728 -7.654 1.00 87.94 124 MET A O 1
ATOM 933 N N . ILE A 1 125 ? -2.298 2.738 -5.686 1.00 85.50 125 ILE A N 1
ATOM 934 C CA . ILE A 1 125 ? -3.496 3.043 -4.893 1.00 85.50 125 ILE A CA 1
ATOM 935 C C . ILE A 1 125 ? -3.186 4.151 -3.905 1.00 85.50 125 ILE A C 1
ATOM 937 O O . ILE A 1 125 ? -2.166 4.081 -3.229 1.00 85.50 125 ILE A O 1
ATOM 941 N N . GLY A 1 126 ? -4.073 5.129 -3.754 1.00 80.12 126 GLY A N 1
ATOM 942 C CA . GLY A 1 126 ? -3.944 6.188 -2.752 1.00 80.12 126 GLY A CA 1
ATOM 943 C C . GLY A 1 126 ? -5.293 6.778 -2.353 1.00 80.12 126 GLY A C 1
ATOM 944 O O . GLY A 1 126 ? -6.296 6.585 -3.039 1.00 80.12 126 GLY A O 1
ATOM 945 N N . ASN A 1 127 ? -5.312 7.485 -1.228 1.00 77.44 127 ASN A N 1
ATOM 946 C CA . ASN A 1 127 ? -6.441 8.281 -0.765 1.00 77.44 127 ASN A CA 1
ATOM 947 C C . ASN A 1 127 ? -6.208 9.759 -1.110 1.00 77.44 127 ASN A C 1
ATOM 949 O O . ASN A 1 127 ? -5.127 10.293 -0.856 1.00 77.44 127 ASN A O 1
ATOM 953 N N . PHE A 1 128 ? -7.234 10.421 -1.639 1.00 82.00 128 PHE A N 1
ATOM 954 C CA . PHE A 1 128 ? -7.178 11.793 -2.137 1.00 82.00 128 PHE A CA 1
ATOM 955 C C . PHE A 1 128 ? -8.364 12.588 -1.617 1.00 82.00 128 PHE A C 1
ATOM 957 O O . PHE A 1 128 ? -9.498 12.135 -1.728 1.00 82.00 128 PHE A O 1
ATOM 964 N N . HIS A 1 129 ? -8.125 13.776 -1.072 1.00 79.88 129 HIS A N 1
ATOM 965 C CA . HIS A 1 129 ? -9.216 14.689 -0.760 1.00 79.88 129 HIS A CA 1
ATOM 966 C C . HIS A 1 129 ? -9.630 15.416 -2.040 1.00 79.88 129 HIS A C 1
ATOM 968 O O . HIS A 1 129 ? -8.813 16.131 -2.625 1.00 79.88 129 HIS A O 1
ATOM 974 N N . LEU A 1 130 ? -10.863 15.184 -2.485 1.00 81.62 130 LEU A N 1
ATOM 975 C CA . LEU A 1 130 ? -11.446 15.858 -3.640 1.00 81.62 130 LEU A CA 1
ATOM 976 C C . LEU A 1 130 ? -12.626 16.706 -3.184 1.00 81.62 130 LEU A C 1
ATOM 978 O O . LEU A 1 130 ? -13.365 16.304 -2.283 1.00 81.62 130 LEU A O 1
ATOM 982 N N . THR A 1 131 ? -12.808 17.849 -3.828 1.00 81.38 131 THR A N 1
ATOM 983 C CA . THR A 1 131 ? -13.871 18.809 -3.508 1.00 81.38 131 THR A CA 1
ATOM 984 C C . THR A 1 131 ? -14.977 18.726 -4.551 1.00 81.38 131 THR A C 1
ATOM 986 O O . THR A 1 131 ? -14.698 18.528 -5.731 1.00 81.38 131 THR A O 1
ATOM 989 N N . ASN A 1 132 ? -16.237 18.879 -4.132 1.00 81.31 132 ASN A N 1
ATOM 990 C CA . ASN A 1 132 ? -17.363 19.027 -5.053 1.00 81.31 132 ASN A CA 1
ATOM 991 C C . ASN A 1 132 ? -17.046 20.083 -6.133 1.00 81.31 132 ASN A C 1
ATOM 993 O O . ASN A 1 132 ? -16.495 21.142 -5.833 1.00 81.31 132 ASN A O 1
ATOM 997 N N . GLY A 1 133 ? -17.365 19.762 -7.385 1.00 82.88 133 GLY A N 1
ATOM 998 C CA . GLY A 1 133 ? -17.110 20.613 -8.545 1.00 82.88 133 GLY A CA 1
ATOM 999 C C . GLY A 1 133 ? -15.721 20.457 -9.171 1.00 82.88 133 GLY A C 1
ATOM 1000 O O . GLY A 1 133 ? -15.532 20.905 -10.299 1.00 82.88 133 GLY A O 1
ATOM 1001 N N . GLU A 1 134 ? -14.756 19.794 -8.518 1.00 90.50 134 GLU A N 1
ATOM 1002 C CA . GLU A 1 134 ? -13.453 19.526 -9.143 1.00 90.50 134 GLU A CA 1
ATOM 1003 C C . GLU A 1 134 ? -13.601 18.613 -10.369 1.00 90.50 134 GLU A C 1
ATOM 1005 O O . GLU A 1 134 ? -14.298 17.601 -10.322 1.00 90.50 134 GLU A O 1
ATOM 1010 N N . ILE A 1 135 ? -12.903 18.931 -11.463 1.00 93.06 135 ILE A N 1
ATOM 1011 C CA . ILE A 1 135 ? -12.852 18.075 -12.654 1.00 93.06 135 ILE A CA 1
ATOM 1012 C C . ILE A 1 135 ? -11.625 17.162 -12.580 1.00 93.06 135 ILE A C 1
ATOM 1014 O O . ILE A 1 135 ? -10.477 17.614 -12.496 1.00 93.06 135 ILE A O 1
ATOM 1018 N N . ILE A 1 136 ? -11.879 15.856 -12.658 1.00 94.19 136 ILE A N 1
ATOM 1019 C CA . ILE A 1 136 ? -10.871 14.799 -12.692 1.00 94.19 136 ILE A CA 1
ATOM 1020 C C . ILE A 1 136 ? -10.782 14.246 -14.110 1.00 94.19 136 ILE A C 1
ATOM 1022 O O . ILE A 1 136 ? -11.759 13.746 -14.669 1.00 94.19 136 ILE A O 1
ATOM 1026 N N . ARG A 1 137 ? -9.584 14.321 -14.688 1.00 95.25 137 ARG A N 1
ATOM 1027 C CA . ARG A 1 137 ? -9.239 13.759 -15.993 1.00 95.25 137 ARG A CA 1
ATOM 1028 C C . ARG A 1 137 ? -8.634 12.375 -15.821 1.00 95.25 137 ARG A C 1
ATOM 1030 O O . ARG A 1 137 ? -7.724 12.172 -15.018 1.00 95.25 137 ARG A O 1
ATOM 1037 N N . VAL A 1 138 ? -9.145 11.438 -16.606 1.00 95.19 138 VAL A N 1
ATOM 1038 C CA . VAL A 1 138 ? -8.857 10.016 -16.524 1.00 95.19 138 VAL A CA 1
ATOM 1039 C C . VAL A 1 138 ? -8.459 9.483 -17.900 1.00 95.19 138 VAL A C 1
ATOM 1041 O O . VAL A 1 138 ? -9.275 9.404 -18.820 1.00 95.19 138 VAL A O 1
ATOM 1044 N N . LEU A 1 139 ? -7.198 9.073 -18.032 1.00 94.50 139 LEU A N 1
ATOM 1045 C CA . LEU A 1 139 ? -6.678 8.355 -19.196 1.00 94.50 139 LEU A CA 1
ATOM 1046 C C . LEU A 1 139 ? -6.412 6.907 -18.789 1.00 94.50 139 LEU A C 1
ATOM 1048 O O . LEU A 1 139 ? -5.586 6.662 -17.915 1.00 94.50 139 LEU A O 1
ATOM 1052 N N . VAL A 1 140 ? -7.080 5.946 -19.432 1.00 92.81 140 VAL A N 1
ATOM 1053 C CA . VAL A 1 140 ? -6.845 4.512 -19.190 1.00 92.81 140 VAL A CA 1
ATOM 1054 C C . VAL A 1 140 ? -5.878 3.957 -20.227 1.00 92.81 140 VAL A C 1
ATOM 1056 O O . VAL A 1 140 ? -6.177 3.953 -21.424 1.00 92.81 140 VAL A O 1
ATOM 1059 N N . GLY A 1 141 ? -4.734 3.466 -19.752 1.00 92.25 141 GLY A N 1
ATOM 1060 C CA . GLY A 1 141 ? -3.682 2.911 -20.588 1.00 92.25 141 GLY A CA 1
ATOM 1061 C C . GLY A 1 141 ? -4.154 1.706 -21.401 1.00 92.25 141 GLY A C 1
ATOM 1062 O O . GLY A 1 141 ? -4.930 0.861 -20.939 1.00 92.25 141 GLY A O 1
ATOM 1063 N N . GLN A 1 142 ? -3.658 1.594 -22.628 1.00 92.56 142 GLN A N 1
ATOM 1064 C CA . GLN A 1 142 ? -3.941 0.474 -23.520 1.00 92.56 142 GLN A CA 1
ATOM 1065 C C . GLN A 1 142 ? -2.705 -0.401 -23.716 1.00 92.56 142 GLN A C 1
ATOM 1067 O O . GLN A 1 142 ? -1.568 0.066 -23.681 1.00 92.56 142 GLN A O 1
ATOM 1072 N N . LYS A 1 143 ? -2.944 -1.697 -23.933 1.00 90.50 143 LYS A N 1
ATOM 1073 C CA . LYS A 1 143 ? -1.901 -2.686 -24.185 1.00 90.50 143 LYS A CA 1
ATOM 1074 C C . LYS A 1 143 ? -1.095 -2.345 -25.437 1.00 90.50 143 LYS A C 1
ATOM 1076 O O . LYS A 1 143 ? -1.678 -1.986 -26.464 1.00 90.50 143 LYS A O 1
ATOM 1081 N N . GLY A 1 144 ? 0.216 -2.560 -25.375 1.00 89.38 144 GLY A N 1
ATOM 1082 C CA . GLY A 1 144 ? 1.071 -2.547 -26.559 1.00 89.38 144 GLY A CA 1
ATOM 1083 C C . GLY A 1 144 ? 0.678 -3.643 -27.561 1.00 89.38 144 GLY A C 1
ATOM 1084 O O . GLY A 1 144 ? 0.295 -4.756 -27.189 1.00 89.38 144 GLY A O 1
ATOM 1085 N N . LYS A 1 145 ? 0.757 -3.348 -28.860 1.00 88.00 145 LYS A N 1
ATOM 1086 C CA . LYS A 1 145 ? 0.443 -4.331 -29.905 1.00 88.00 145 LYS A CA 1
ATOM 1087 C C . LYS A 1 145 ? 1.489 -5.445 -29.951 1.00 88.00 145 LYS A C 1
ATOM 1089 O O . LYS A 1 145 ? 2.686 -5.214 -29.772 1.00 88.00 145 LYS A O 1
ATOM 1094 N N . ARG A 1 146 ? 1.006 -6.653 -30.250 1.00 81.62 146 ARG A N 1
ATOM 1095 C CA . ARG A 1 146 ? 1.815 -7.826 -30.600 1.00 81.62 146 ARG A CA 1
ATOM 1096 C C . ARG A 1 146 ? 2.449 -7.637 -31.986 1.00 81.62 146 ARG A C 1
ATOM 1098 O O . ARG A 1 146 ? 1.859 -6.970 -32.835 1.00 81.62 146 ARG A O 1
ATOM 1105 N N . GLY A 1 147 ? 3.600 -8.257 -32.236 1.00 68.56 147 GLY A N 1
ATOM 1106 C CA . GLY A 1 147 ? 4.119 -8.413 -33.599 1.00 68.56 147 GLY A CA 1
ATOM 1107 C C . GLY A 1 147 ? 3.267 -9.398 -34.418 1.00 68.56 147 GLY A C 1
ATOM 1108 O O . GLY A 1 147 ? 2.926 -10.471 -33.922 1.00 68.56 147 GLY A O 1
ATOM 1109 N N . ASP A 1 148 ? 2.908 -9.059 -35.662 1.00 61.09 148 ASP A N 1
ATOM 1110 C CA . ASP A 1 148 ? 2.127 -9.947 -36.549 1.00 61.09 148 ASP A CA 1
ATOM 1111 C C . ASP A 1 148 ? 2.950 -11.135 -37.079 1.00 61.09 148 ASP A C 1
ATOM 1113 O O . ASP A 1 148 ? 4.103 -10.976 -37.489 1.00 61.09 148 ASP A O 1
ATOM 1117 N N . GLN A 1 149 ? 2.316 -12.312 -37.159 1.00 44.78 149 GLN A N 1
ATOM 1118 C CA . GLN A 1 149 ? 2.935 -13.566 -37.619 1.00 44.78 149 GLN A CA 1
ATOM 1119 C C . GLN A 1 149 ? 3.351 -13.561 -39.102 1.00 44.78 149 GLN A C 1
ATOM 1121 O O . GLN A 1 149 ? 4.321 -14.220 -39.457 1.00 44.78 149 GLN A O 1
ATOM 1126 N N . TYR A 1 150 ? 2.681 -12.789 -39.963 1.00 45.25 150 TYR A N 1
ATOM 1127 C CA . TYR A 1 150 ? 2.892 -12.838 -41.421 1.00 45.25 150 TYR A CA 1
ATOM 1128 C C . TYR A 1 150 ? 4.050 -11.970 -41.948 1.00 45.25 150 TYR A C 1
ATOM 1130 O O . TYR A 1 150 ? 4.348 -12.008 -43.136 1.00 45.25 150 TYR A O 1
ATOM 1138 N N . ALA A 1 151 ? 4.723 -11.196 -41.090 1.00 48.66 151 ALA A N 1
ATOM 1139 C CA . ALA A 1 151 ? 5.712 -10.195 -41.514 1.00 48.66 151 ALA A CA 1
ATOM 1140 C C . ALA A 1 151 ? 7.099 -10.351 -40.853 1.00 48.66 151 ALA A C 1
ATOM 1142 O O . ALA A 1 151 ? 7.836 -9.372 -40.757 1.00 48.66 151 ALA A O 1
ATOM 1143 N N . GLN A 1 152 ? 7.441 -11.545 -40.345 1.00 52.75 152 GLN A N 1
ATOM 1144 C CA . GLN A 1 152 ? 8.666 -11.790 -39.558 1.00 52.75 152 GLN A CA 1
ATOM 1145 C C . GLN A 1 152 ? 8.856 -10.795 -38.386 1.00 52.75 152 GLN A C 1
ATOM 1147 O O . GLN A 1 152 ? 9.966 -10.372 -38.064 1.00 52.75 152 GLN A O 1
ATOM 1152 N N . LYS A 1 153 ? 7.759 -10.375 -37.736 1.00 59.44 153 LYS A N 1
ATOM 1153 C CA . LYS A 1 153 ? 7.795 -9.408 -36.626 1.00 59.44 153 LYS A CA 1
ATOM 1154 C C . LYS A 1 153 ? 7.992 -10.145 -35.297 1.00 59.44 153 LYS A C 1
ATOM 1156 O O . LYS A 1 153 ? 7.043 -10.690 -34.738 1.00 59.44 153 LYS A O 1
ATOM 1161 N N . GLN A 1 154 ? 9.220 -10.138 -34.778 1.00 70.88 154 GLN A N 1
ATOM 1162 C CA . GLN A 1 154 ? 9.541 -10.720 -33.464 1.00 70.88 154 GLN A CA 1
ATOM 1163 C C . GLN A 1 154 ? 9.369 -9.743 -32.293 1.00 70.88 154 GLN A C 1
ATOM 1165 O O . GLN A 1 154 ? 9.450 -10.167 -31.150 1.00 70.88 154 GLN A O 1
ATOM 1170 N N . THR A 1 155 ? 9.162 -8.451 -32.551 1.00 80.88 155 THR A N 1
ATOM 1171 C CA . THR A 1 155 ? 9.155 -7.395 -31.524 1.00 80.88 155 THR A CA 1
ATOM 1172 C C . THR A 1 155 ? 7.747 -6.857 -31.243 1.00 80.88 155 THR A C 1
ATOM 1174 O O . THR A 1 155 ? 6.795 -7.186 -31.957 1.00 80.88 155 THR A O 1
ATOM 1177 N N . ALA A 1 156 ? 7.606 -6.066 -30.179 1.00 88.25 156 ALA A N 1
ATOM 1178 C CA . ALA A 1 156 ? 6.326 -5.572 -29.692 1.00 88.25 156 ALA A CA 1
ATOM 1179 C C . ALA A 1 156 ? 6.418 -4.171 -29.067 1.00 88.25 156 ALA A C 1
ATOM 1181 O O . ALA A 1 156 ? 7.497 -3.693 -28.706 1.00 88.25 156 ALA A O 1
ATOM 1182 N N . GLY A 1 157 ? 5.266 -3.508 -28.950 1.00 90.19 157 GLY A N 1
ATOM 1183 C CA . GLY A 1 157 ? 5.168 -2.148 -28.415 1.00 90.19 157 GLY A CA 1
ATOM 1184 C C . GLY A 1 157 ? 5.012 -2.122 -26.900 1.00 90.19 157 GLY A C 1
ATOM 1185 O O . GLY A 1 157 ? 4.557 -3.101 -26.303 1.00 90.19 157 GLY A O 1
ATOM 1186 N N . GLY A 1 158 ? 5.358 -0.995 -26.287 1.00 92.50 158 GLY A N 1
ATOM 1187 C CA . GLY A 1 158 ? 5.118 -0.754 -24.868 1.00 92.50 158 GLY A CA 1
ATOM 1188 C C . GLY A 1 158 ? 3.641 -0.496 -24.569 1.00 92.50 158 GLY A C 1
ATOM 1189 O O . GLY A 1 158 ? 2.893 0.006 -25.414 1.00 92.50 158 GLY A O 1
ATOM 1190 N N . GLY A 1 159 ? 3.216 -0.860 -23.364 1.00 93.69 159 GLY A N 1
ATOM 1191 C CA . GLY A 1 159 ? 1.911 -0.521 -22.813 1.00 93.69 159 GLY A CA 1
ATOM 1192 C C . GLY A 1 159 ? 1.869 0.938 -22.383 1.00 93.69 159 GLY A C 1
ATOM 1193 O O . GLY A 1 159 ? 2.885 1.509 -21.983 1.00 93.69 159 GLY A O 1
ATOM 1194 N N . GLY A 1 160 ? 0.697 1.556 -22.477 1.00 94.62 160 GLY A N 1
ATOM 1195 C CA . GLY A 1 160 ? 0.517 2.913 -21.979 1.00 94.62 160 GLY A CA 1
ATOM 1196 C C . GLY A 1 160 ? 0.262 2.973 -20.475 1.00 94.62 160 GLY A C 1
ATOM 1197 O O . GLY A 1 160 ? -0.276 2.036 -19.873 1.00 94.62 160 GLY A O 1
ATOM 1198 N N . GLY A 1 161 ? 0.639 4.102 -19.884 1.00 94.31 161 GLY A N 1
ATOM 1199 C CA . GLY A 1 161 ? 0.317 4.438 -18.506 1.00 94.31 161 GLY A CA 1
ATOM 1200 C C . GLY A 1 161 ? -1.156 4.808 -18.328 1.00 94.31 161 GLY A C 1
ATOM 1201 O O . GLY A 1 161 ? -1.852 5.164 -19.280 1.00 94.31 161 GLY A O 1
ATOM 1202 N N . THR A 1 162 ? -1.620 4.736 -17.086 1.00 95.12 162 THR A N 1
ATOM 1203 C CA . THR A 1 162 ? -2.958 5.176 -16.676 1.00 95.12 162 THR A CA 1
ATOM 1204 C C . THR A 1 162 ? -2.824 6.399 -15.784 1.00 95.12 162 THR A C 1
ATOM 1206 O O . THR A 1 162 ? -2.087 6.352 -14.803 1.00 95.12 162 THR A O 1
ATOM 1209 N N . PHE A 1 163 ? -3.536 7.476 -16.109 1.00 95.69 163 PHE A N 1
ATOM 1210 C CA . PHE A 1 163 ? -3.366 8.793 -15.499 1.00 95.69 163 PHE A CA 1
ATOM 1211 C C . PHE A 1 163 ? -4.671 9.266 -14.866 1.00 95.69 163 PHE A C 1
ATOM 1213 O O . PHE A 1 163 ? -5.718 9.244 -15.512 1.00 95.69 163 PHE A O 1
ATOM 1220 N N . VAL A 1 164 ? -4.585 9.737 -13.623 1.00 96.44 164 VAL A N 1
ATOM 1221 C CA . VAL A 1 164 ? -5.660 10.442 -12.924 1.00 96.44 164 VAL A CA 1
ATOM 1222 C C . VAL A 1 164 ? -5.120 11.794 -12.470 1.00 96.44 164 VAL A C 1
ATOM 1224 O O . VAL A 1 164 ? -4.190 11.876 -11.661 1.00 96.44 164 VAL A O 1
ATOM 1227 N N . VAL A 1 165 ? -5.669 12.860 -13.044 1.00 95.94 165 VAL A N 1
ATOM 1228 C CA . VAL A 1 165 ? -5.084 14.206 -13.020 1.00 95.94 165 VAL A CA 1
ATOM 1229 C C . VAL A 1 165 ? -6.194 15.226 -12.793 1.00 95.94 165 VAL A C 1
ATOM 1231 O O . VAL A 1 165 ? -7.280 15.088 -13.351 1.00 95.94 165 VAL A O 1
ATOM 1234 N N . LYS A 1 166 ? -5.943 16.261 -11.990 1.00 95.38 166 LYS A N 1
ATOM 1235 C CA . LYS A 1 166 ? -6.866 17.398 -11.869 1.00 95.38 166 LYS A CA 1
ATOM 1236 C C . LYS A 1 166 ? -6.884 18.230 -13.157 1.00 95.38 166 LYS A C 1
ATOM 1238 O O . LYS A 1 166 ? -5.964 18.173 -13.974 1.00 95.38 166 LYS A O 1
ATOM 1243 N N . GLU A 1 167 ? -7.922 19.038 -13.334 1.00 94.62 167 GLU A N 1
ATOM 1244 C CA . GLU A 1 167 ? -8.092 19.904 -14.509 1.00 94.62 167 GLU A CA 1
ATOM 1245 C C . GLU A 1 167 ? -6.903 20.842 -14.783 1.00 94.62 167 GLU A C 1
ATOM 1247 O O . GLU A 1 167 ? -6.522 21.061 -15.935 1.00 94.62 167 GLU A O 1
ATOM 1252 N N . ASN A 1 168 ? -6.268 21.340 -13.724 1.00 94.25 168 ASN A N 1
ATOM 1253 C CA . ASN A 1 168 ? -5.090 22.208 -13.779 1.00 94.25 168 ASN A CA 1
ATOM 1254 C C . ASN A 1 168 ? -3.775 21.464 -14.084 1.00 94.25 168 ASN A C 1
ATOM 1256 O O . ASN A 1 168 ? -2.699 22.016 -13.874 1.00 94.25 168 ASN A O 1
ATOM 1260 N N . ASN A 1 169 ? -3.850 20.219 -14.565 1.00 94.75 169 ASN A N 1
ATOM 1261 C CA . ASN A 1 169 ? -2.712 19.345 -14.848 1.00 94.75 169 ASN A CA 1
ATOM 1262 C C . ASN A 1 169 ? -1.885 18.949 -13.614 1.00 94.75 169 ASN A C 1
ATOM 1264 O O . ASN A 1 169 ? -0.742 18.521 -13.754 1.00 94.75 169 ASN A O 1
ATOM 1268 N N . THR A 1 170 ? -2.456 19.016 -12.409 1.00 95.69 170 THR A N 1
ATOM 1269 C CA . THR A 1 170 ? -1.817 18.442 -11.219 1.00 95.69 170 THR A CA 1
ATOM 1270 C C . THR A 1 170 ? -2.069 16.930 -11.170 1.00 95.69 170 THR A C 1
ATOM 1272 O O . THR A 1 170 ? -3.228 16.516 -11.031 1.00 95.69 170 THR A O 1
ATOM 1275 N N . PRO A 1 171 ? -1.032 16.074 -11.270 1.00 95.50 171 PRO A N 1
ATOM 1276 C CA . PRO A 1 171 ? -1.212 14.630 -11.180 1.00 95.50 171 PRO A CA 1
ATOM 1277 C C . PRO A 1 171 ? -1.631 14.226 -9.761 1.00 95.50 171 PRO A C 1
ATOM 1279 O O . PRO A 1 171 ? -1.061 14.693 -8.775 1.00 95.50 171 PRO A O 1
ATOM 1282 N N . LEU A 1 172 ? -2.623 13.339 -9.653 1.00 94.31 172 LEU A N 1
ATOM 1283 C CA . LEU A 1 172 ? -3.002 12.702 -8.388 1.00 94.31 172 LEU A CA 1
ATOM 1284 C C . LEU A 1 172 ? -2.293 11.358 -8.258 1.00 94.31 172 LEU A C 1
ATOM 1286 O O . LEU A 1 172 ? -1.536 11.117 -7.314 1.00 94.31 172 LEU A O 1
ATOM 1290 N N . ILE A 1 173 ? -2.523 10.499 -9.250 1.00 95.19 173 ILE A N 1
ATOM 1291 C CA . ILE A 1 173 ? -1.977 9.150 -9.312 1.00 95.19 173 ILE A CA 1
ATOM 1292 C C . ILE A 1 173 ? -1.809 8.714 -10.766 1.00 95.19 173 ILE A C 1
ATOM 1294 O O . ILE A 1 173 ? -2.677 8.945 -11.608 1.00 95.19 173 ILE A O 1
ATOM 1298 N N . ILE A 1 174 ? -0.666 8.109 -11.067 1.00 95.75 174 ILE A N 1
ATOM 1299 C CA . ILE A 1 174 ? -0.291 7.624 -12.391 1.00 95.75 174 ILE A CA 1
ATOM 1300 C C . ILE A 1 174 ? 0.340 6.250 -12.220 1.00 95.75 174 ILE A C 1
ATOM 1302 O O . ILE A 1 174 ? 1.280 6.097 -11.446 1.00 95.75 174 ILE A O 1
ATOM 1306 N N . ALA A 1 175 ? -0.155 5.264 -12.955 1.00 94.12 175 ALA A N 1
ATOM 1307 C CA . ALA A 1 175 ? 0.418 3.927 -12.994 1.00 94.12 175 ALA A CA 1
ATOM 1308 C C . ALA A 1 175 ? 1.159 3.715 -14.318 1.00 94.12 175 ALA A C 1
ATOM 1310 O O . ALA A 1 175 ? 0.560 3.854 -15.388 1.00 94.12 175 ALA A O 1
ATOM 1311 N N . GLY A 1 176 ? 2.447 3.383 -14.245 1.00 94.88 176 GLY A N 1
ATOM 1312 C CA . GLY A 1 176 ? 3.287 3.105 -15.408 1.00 94.88 176 GLY A CA 1
ATOM 1313 C C . GLY A 1 176 ? 2.845 1.851 -16.167 1.00 94.88 176 GLY A C 1
ATOM 1314 O O . GLY A 1 176 ? 2.392 0.869 -15.576 1.00 94.88 176 GLY A O 1
ATOM 1315 N N . GLY A 1 177 ? 2.961 1.885 -17.490 1.00 93.88 177 GLY A N 1
ATOM 1316 C CA . GLY A 1 177 ? 2.761 0.751 -18.384 1.00 93.88 177 GLY A CA 1
ATOM 1317 C C . GLY A 1 177 ? 4.033 -0.082 -18.541 1.00 93.88 177 GLY A C 1
ATOM 1318 O O . GLY A 1 177 ? 5.144 0.416 -18.372 1.00 93.88 177 GLY A O 1
ATOM 1319 N N . GLY A 1 178 ? 3.886 -1.364 -18.858 1.00 92.44 178 GLY A N 1
ATOM 1320 C CA . GLY A 1 178 ? 5.027 -2.261 -19.056 1.00 92.44 178 GLY A CA 1
ATOM 1321 C C . GLY A 1 178 ? 5.663 -2.133 -20.444 1.00 92.44 178 GLY A C 1
ATOM 1322 O O . GLY A 1 178 ? 5.004 -1.760 -21.417 1.00 92.44 178 GLY A O 1
ATOM 1323 N N . GLY A 1 179 ? 6.944 -2.468 -20.558 1.00 91.12 179 GLY A N 1
ATOM 1324 C CA . GLY A 1 179 ? 7.684 -2.455 -21.818 1.00 91.12 179 GLY A CA 1
ATOM 1325 C C . GLY A 1 179 ? 7.310 -3.600 -22.765 1.00 91.12 179 GLY A C 1
ATOM 1326 O O . GLY A 1 179 ? 6.828 -4.661 -22.360 1.00 91.12 179 GLY A O 1
ATOM 1327 N N . GLY A 1 180 ? 7.521 -3.392 -24.064 1.00 89.69 180 GLY A N 1
ATOM 1328 C CA . GLY A 1 180 ? 7.339 -4.427 -25.080 1.00 89.69 180 GLY A CA 1
ATOM 1329 C C . GLY A 1 180 ? 8.409 -5.513 -24.974 1.00 89.69 180 GLY A C 1
ATOM 1330 O O . GLY A 1 180 ? 9.553 -5.237 -24.613 1.00 89.69 180 GLY A O 1
ATOM 1331 N N . ILE A 1 181 ? 8.059 -6.753 -25.318 1.00 85.56 181 ILE A N 1
ATOM 1332 C CA . ILE A 1 181 ? 8.996 -7.884 -25.297 1.00 85.56 181 ILE A CA 1
ATOM 1333 C C . ILE A 1 181 ? 9.208 -8.427 -26.706 1.00 85.56 181 ILE A C 1
ATOM 1335 O O . ILE A 1 181 ? 8.244 -8.730 -27.413 1.00 85.56 181 ILE A O 1
ATOM 1339 N N . ARG A 1 182 ? 10.479 -8.605 -27.088 1.00 80.62 182 ARG A N 1
ATOM 1340 C CA . ARG A 1 182 ? 10.850 -9.295 -28.326 1.00 80.62 182 ARG A CA 1
ATOM 1341 C C . ARG A 1 182 ? 10.924 -10.805 -28.111 1.00 80.62 182 ARG A C 1
ATOM 1343 O O . ARG A 1 182 ? 10.085 -11.548 -28.610 1.00 80.62 182 ARG A O 1
ATOM 1350 N N . LYS A 1 183 ? 11.894 -11.264 -27.322 1.00 75.19 183 LYS A N 1
ATOM 1351 C CA . LYS A 1 183 ? 12.055 -12.679 -26.967 1.00 75.19 183 LYS A CA 1
ATOM 1352 C C . LYS A 1 183 ? 12.758 -12.803 -25.630 1.00 75.19 183 LYS A C 1
ATOM 1354 O O . LYS A 1 183 ? 13.801 -12.196 -25.465 1.00 75.19 183 LYS A O 1
ATOM 1359 N N . MET A 1 184 ? 12.192 -13.573 -24.701 1.00 70.75 184 MET A N 1
ATOM 1360 C CA . MET A 1 184 ? 12.775 -13.856 -23.385 1.00 70.75 184 MET A CA 1
ATOM 1361 C C . MET A 1 184 ? 12.371 -15.255 -22.900 1.00 70.75 184 MET A C 1
ATOM 1363 O O . MET A 1 184 ? 11.265 -15.718 -23.193 1.00 70.75 184 MET A O 1
ATOM 1367 N N . SER A 1 185 ? 13.273 -15.920 -22.174 1.00 66.06 185 SER A N 1
ATOM 1368 C CA . SER A 1 185 ? 13.022 -17.192 -21.478 1.00 66.06 185 SER A CA 1
ATOM 1369 C C . SER A 1 185 ? 12.492 -16.991 -20.055 1.00 66.06 185 SER A C 1
ATOM 1371 O O . SER A 1 185 ? 11.753 -17.839 -19.568 1.00 66.06 185 SER A O 1
ATOM 1373 N N . GLU A 1 186 ? 12.823 -15.861 -19.423 1.00 69.94 186 GLU A N 1
ATOM 1374 C CA . GLU A 1 186 ? 12.420 -15.477 -18.063 1.00 69.94 186 GLU A CA 1
ATOM 1375 C C . GLU A 1 186 ? 11.982 -14.003 -18.034 1.00 69.94 186 GLU A C 1
ATOM 1377 O O . GLU A 1 186 ? 12.498 -13.194 -18.805 1.00 69.94 186 GLU A O 1
ATOM 1382 N N . GLN A 1 187 ? 11.014 -13.644 -17.181 1.00 72.69 187 GLN A N 1
ATOM 1383 C CA . GLN A 1 187 ? 10.565 -12.252 -17.035 1.00 72.69 187 GLN A CA 1
ATOM 1384 C C . GLN A 1 187 ? 11.657 -11.442 -16.325 1.00 72.69 187 GLN A C 1
ATOM 1386 O O . GLN A 1 187 ? 12.128 -11.833 -15.262 1.00 72.69 187 GLN A O 1
ATOM 1391 N N . HIS A 1 188 ? 12.022 -10.293 -16.884 1.00 78.75 188 HIS A N 1
ATOM 1392 C CA . HIS A 1 188 ? 13.077 -9.433 -16.360 1.00 78.75 188 HIS A CA 1
ATOM 1393 C C . HIS A 1 188 ? 12.433 -8.196 -15.745 1.00 78.75 188 HIS A C 1
ATOM 1395 O O . HIS A 1 188 ? 11.580 -7.567 -16.372 1.00 78.75 188 HIS A O 1
ATOM 1401 N N . LEU A 1 189 ? 12.842 -7.855 -14.521 1.00 78.00 189 LEU A N 1
ATOM 1402 C CA . LEU A 1 189 ? 12.182 -6.828 -13.712 1.00 78.00 189 LEU A CA 1
ATOM 1403 C C . LEU A 1 189 ? 12.135 -5.471 -14.425 1.00 78.00 189 LEU A C 1
ATOM 1405 O O . LEU A 1 189 ? 11.097 -4.829 -14.424 1.00 78.00 189 LEU A O 1
ATOM 1409 N N . GLY A 1 190 ? 13.213 -5.093 -15.122 1.00 83.38 190 GLY A N 1
ATOM 1410 C CA . GLY A 1 190 ? 13.271 -3.831 -15.870 1.00 83.38 190 GLY A CA 1
ATOM 1411 C C . GLY A 1 190 ? 12.277 -3.712 -17.035 1.00 83.38 190 GLY A C 1
ATOM 1412 O O . GLY A 1 190 ? 12.051 -2.613 -17.527 1.00 83.38 190 GLY A O 1
ATOM 1413 N N . CYS A 1 191 ? 11.659 -4.811 -17.484 1.00 87.88 191 CYS A N 1
ATOM 1414 C CA . CYS A 1 191 ? 10.602 -4.751 -18.498 1.00 87.88 191 CYS A CA 1
ATOM 1415 C C . CYS A 1 191 ? 9.242 -4.368 -17.905 1.00 87.88 191 CYS A C 1
ATOM 1417 O O . CYS A 1 191 ? 8.340 -3.942 -18.627 1.00 87.88 191 CYS A O 1
ATOM 1419 N N . ASP A 1 192 ? 9.057 -4.598 -16.610 1.00 90.75 192 ASP A N 1
ATOM 1420 C CA . ASP A 1 192 ? 7.827 -4.286 -15.906 1.00 90.75 192 ASP A CA 1
ATOM 1421 C C . ASP A 1 192 ? 7.848 -2.823 -15.457 1.00 90.75 192 ASP A C 1
ATOM 1423 O O . ASP A 1 192 ? 8.901 -2.209 -15.351 1.00 90.75 192 ASP A O 1
ATOM 1427 N N . ALA A 1 193 ? 6.676 -2.236 -15.238 1.00 91.50 193 ALA A N 1
ATOM 1428 C CA . ALA A 1 193 ? 6.575 -0.863 -14.771 1.00 91.50 193 ALA A CA 1
ATOM 1429 C C . ALA A 1 193 ? 7.060 -0.703 -13.324 1.00 91.50 193 ALA A C 1
ATOM 1431 O O . ALA A 1 193 ? 6.747 -1.517 -12.443 1.00 91.50 193 ALA A O 1
ATOM 1432 N N . SER A 1 194 ? 7.712 0.428 -13.078 1.00 91.38 194 SER A N 1
ATOM 1433 C CA . SER A 1 194 ? 8.187 0.847 -11.766 1.00 91.38 194 SER A CA 1
ATOM 1434 C C . SER A 1 194 ? 7.070 1.512 -10.960 1.00 91.38 194 SER A C 1
ATOM 1436 O O . SER A 1 194 ? 6.224 2.228 -11.501 1.00 91.38 194 SER A O 1
ATOM 1438 N N . ILE A 1 195 ? 7.080 1.318 -9.637 1.00 91.19 195 ILE A N 1
ATOM 1439 C CA . ILE A 1 195 ? 6.240 2.080 -8.692 1.00 91.19 195 ILE A CA 1
ATOM 1440 C C . ILE A 1 195 ? 6.864 3.424 -8.291 1.00 91.19 195 ILE A C 1
ATOM 1442 O O . ILE A 1 195 ? 6.205 4.228 -7.633 1.00 91.19 195 ILE A O 1
ATOM 1446 N N . SER A 1 196 ? 8.126 3.662 -8.657 1.00 90.06 196 SER A N 1
ATOM 1447 C CA . SER A 1 196 ? 8.819 4.931 -8.439 1.00 90.06 196 SER A CA 1
ATOM 1448 C C . SER A 1 196 ? 8.539 5.904 -9.582 1.00 90.06 196 SER A C 1
ATOM 1450 O O . SER A 1 196 ? 8.064 5.518 -10.648 1.00 90.06 196 SER A O 1
ATOM 1452 N N . THR A 1 197 ? 8.890 7.173 -9.387 1.00 92.06 197 THR A N 1
ATOM 1453 C CA . THR A 1 197 ? 8.783 8.218 -10.416 1.00 92.06 197 THR A CA 1
ATOM 1454 C C . THR A 1 197 ? 9.743 8.039 -11.587 1.00 92.06 197 THR A C 1
ATOM 1456 O O . THR A 1 197 ? 9.622 8.752 -12.581 1.00 92.06 197 THR A O 1
ATOM 1459 N N . THR A 1 198 ? 10.670 7.093 -11.505 1.00 88.69 198 THR A N 1
ATOM 1460 C CA . THR A 1 198 ? 11.652 6.781 -12.540 1.00 88.69 198 THR A CA 1
ATOM 1461 C C . THR A 1 198 ? 11.173 5.595 -13.364 1.00 88.69 198 THR A C 1
ATOM 1463 O O . THR A 1 198 ? 10.736 4.588 -12.809 1.00 88.69 198 THR A O 1
ATOM 1466 N N . GLY A 1 199 ? 11.244 5.723 -14.689 1.00 85.44 199 GLY A N 1
ATOM 1467 C CA . GLY A 1 199 ? 11.073 4.591 -15.592 1.00 85.44 199 GLY A CA 1
ATOM 1468 C C . GLY A 1 199 ? 12.269 3.648 -15.515 1.00 85.44 199 GLY A C 1
ATOM 1469 O O . GLY A 1 199 ? 13.387 4.059 -15.204 1.00 85.44 199 GLY A O 1
ATOM 1470 N N . ASP A 1 200 ? 12.048 2.385 -15.843 1.00 85.81 200 ASP A N 1
ATOM 1471 C CA . ASP A 1 200 ? 13.095 1.376 -15.809 1.00 85.81 200 ASP A CA 1
ATOM 1472 C C . ASP A 1 200 ? 13.899 1.337 -17.111 1.00 85.81 200 ASP A C 1
ATOM 1474 O O . ASP A 1 200 ? 13.454 1.771 -18.182 1.00 85.81 200 ASP A O 1
ATOM 1478 N N . ALA A 1 201 ? 15.112 0.797 -17.002 1.00 80.50 201 ALA A N 1
ATOM 1479 C CA . ALA A 1 201 ? 15.894 0.387 -18.154 1.00 80.50 201 ALA A CA 1
ATOM 1480 C C . ALA A 1 201 ? 15.428 -0.998 -18.632 1.00 80.50 201 ALA A C 1
ATOM 1482 O O . ALA A 1 201 ? 15.285 -1.934 -17.844 1.00 80.50 201 ALA A O 1
ATOM 1483 N N . GLY A 1 202 ? 15.220 -1.137 -19.938 1.00 66.69 202 GLY A N 1
ATOM 1484 C CA . GLY A 1 202 ? 15.017 -2.415 -20.605 1.00 66.69 202 GLY A CA 1
ATOM 1485 C C . GLY A 1 202 ? 16.251 -3.322 -20.541 1.00 66.69 202 GLY A C 1
ATOM 1486 O O . GLY A 1 202 ? 17.351 -2.901 -20.183 1.00 66.69 202 GLY A O 1
ATOM 1487 N N . ASN A 1 203 ? 16.065 -4.589 -20.908 1.00 72.75 203 ASN A N 1
ATOM 1488 C CA . ASN A 1 203 ? 17.128 -5.594 -20.886 1.00 72.75 203 ASN A CA 1
ATOM 1489 C C . ASN A 1 203 ? 18.102 -5.434 -22.079 1.00 72.75 203 ASN A C 1
ATOM 1491 O O . ASN A 1 203 ? 17.662 -5.141 -23.195 1.00 72.75 203 ASN A O 1
ATOM 1495 N N . ASN A 1 204 ? 19.398 -5.680 -21.841 1.00 58.25 204 ASN A N 1
ATOM 1496 C CA . ASN A 1 204 ? 20.524 -5.547 -22.784 1.00 58.25 204 ASN A CA 1
ATOM 1497 C C . ASN A 1 204 ? 20.764 -4.131 -23.355 1.00 58.25 204 ASN A C 1
ATOM 1499 O O . ASN A 1 204 ? 20.981 -3.941 -24.553 1.00 58.25 204 ASN A O 1
ATOM 1503 N N . LEU A 1 205 ? 20.768 -3.113 -22.490 1.00 58.66 205 LEU A N 1
ATOM 1504 C CA . LEU A 1 205 ? 21.209 -1.754 -22.828 1.00 58.66 205 LEU A CA 1
ATOM 1505 C C . LEU A 1 205 ? 22.543 -1.433 -22.125 1.00 58.66 205 LEU A C 1
ATOM 1507 O O . LEU A 1 205 ? 22.601 -1.539 -20.902 1.00 58.66 205 LEU A O 1
ATOM 1511 N N . PRO A 1 206 ? 23.611 -1.012 -22.843 1.00 42.56 206 PRO A N 1
ATOM 1512 C CA . PRO A 1 206 ? 24.897 -0.686 -22.215 1.00 42.56 206 PRO A CA 1
ATOM 1513 C C . PRO A 1 206 ? 24.895 0.644 -21.441 1.00 42.56 206 PRO A C 1
ATOM 1515 O O . PRO A 1 206 ? 25.832 0.911 -20.698 1.00 42.56 206 PRO A O 1
ATOM 1518 N N . LEU A 1 207 ? 23.891 1.507 -21.644 1.00 44.06 207 LEU A N 1
ATOM 1519 C CA . LEU A 1 207 ? 23.810 2.857 -21.080 1.00 44.06 207 LEU A CA 1
ATOM 1520 C C . LEU A 1 207 ? 22.338 3.268 -20.903 1.00 44.06 207 LEU A C 1
ATOM 1522 O O . LEU A 1 207 ? 21.562 3.149 -21.849 1.00 44.06 207 LEU A O 1
ATOM 1526 N N . GLY A 1 208 ? 21.996 3.813 -19.732 1.00 50.22 208 GLY A N 1
ATOM 1527 C CA . GLY A 1 208 ? 20.806 4.645 -19.520 1.00 50.22 208 GLY A CA 1
ATOM 1528 C C . GLY A 1 208 ? 19.700 3.997 -18.687 1.00 50.22 208 GLY A C 1
ATOM 1529 O O . GLY A 1 208 ? 19.041 3.060 -19.125 1.00 50.22 208 GLY A O 1
ATOM 1530 N N . SER A 1 209 ? 19.470 4.539 -17.489 1.00 56.22 209 SER A N 1
ATOM 1531 C CA . SER A 1 209 ? 18.213 4.379 -16.750 1.00 56.22 209 SER A CA 1
ATOM 1532 C C . SER A 1 209 ? 17.018 4.771 -17.630 1.00 56.22 209 SER A C 1
ATOM 1534 O O . SER A 1 209 ? 17.178 5.556 -18.567 1.00 56.22 209 SER A O 1
ATOM 1536 N N . GLY A 1 210 ? 15.805 4.315 -17.306 1.00 57.59 210 GLY A N 1
ATOM 1537 C CA . GLY A 1 210 ? 14.613 4.947 -17.875 1.00 57.59 210 GLY A CA 1
ATOM 1538 C C . GLY A 1 210 ? 14.531 6.436 -17.502 1.00 57.59 210 GLY A C 1
ATOM 1539 O O . GLY A 1 210 ? 15.376 6.977 -16.777 1.00 57.59 210 GLY A O 1
ATOM 1540 N N . ALA A 1 211 ? 13.541 7.138 -18.048 1.00 69.00 211 ALA A N 1
ATOM 1541 C CA . ALA A 1 211 ? 13.424 8.574 -17.835 1.00 69.00 211 ALA A CA 1
ATOM 1542 C C . ALA A 1 211 ? 13.081 8.917 -16.377 1.00 69.00 211 ALA A C 1
ATOM 1544 O O . ALA A 1 211 ? 12.494 8.115 -15.649 1.00 69.00 211 ALA A O 1
ATOM 1545 N N . ASN A 1 212 ? 13.412 10.141 -15.968 1.00 73.88 212 ASN A N 1
ATOM 1546 C CA . ASN A 1 212 ? 13.205 10.652 -14.614 1.00 73.88 212 ASN A CA 1
ATOM 1547 C C . ASN A 1 212 ? 12.312 11.896 -14.626 1.00 73.88 212 ASN A C 1
ATOM 1549 O O . ASN A 1 212 ? 12.172 12.560 -15.652 1.00 73.88 212 ASN A O 1
ATOM 1553 N N . ASN A 1 213 ? 11.775 12.255 -13.456 1.00 76.69 213 ASN A N 1
ATOM 1554 C CA . ASN A 1 213 ? 11.107 13.539 -13.200 1.00 76.69 213 ASN A CA 1
ATOM 1555 C C . ASN A 1 213 ? 9.944 13.877 -14.141 1.00 76.69 213 ASN A C 1
ATOM 1557 O O . ASN A 1 213 ? 9.636 15.043 -14.363 1.00 76.69 213 ASN A O 1
ATOM 1561 N N . GLY A 1 214 ? 9.266 12.863 -14.667 1.00 66.31 214 GLY A N 1
ATOM 1562 C CA . GLY A 1 214 ? 8.086 13.057 -15.491 1.00 66.31 214 GLY A CA 1
ATOM 1563 C C . GLY A 1 214 ? 8.369 13.147 -16.996 1.00 66.31 214 GLY A C 1
ATOM 1564 O O . GLY A 1 214 ? 7.457 13.432 -17.773 1.00 66.31 214 GLY A O 1
ATOM 1565 N N . HIS A 1 215 ? 9.621 12.956 -17.420 1.00 78.25 215 HIS A N 1
ATOM 1566 C CA . HIS A 1 215 ? 10.025 13.040 -18.824 1.00 78.25 215 HIS A CA 1
ATOM 1567 C C . HIS A 1 215 ? 9.848 11.710 -19.560 1.00 78.25 215 HIS A C 1
ATOM 1569 O O . HIS A 1 215 ? 9.831 10.642 -18.950 1.00 78.25 215 HIS A O 1
ATOM 1575 N N . GLY A 1 216 ? 9.723 11.767 -20.883 1.00 62.72 216 GLY A N 1
ATOM 1576 C CA . GLY A 1 216 ? 9.890 10.609 -21.760 1.00 62.72 216 GLY A CA 1
ATOM 1577 C C . GLY A 1 216 ? 11.362 10.208 -21.919 1.00 62.72 216 GLY A C 1
ATOM 1578 O O . GLY A 1 216 ? 12.271 10.990 -21.637 1.00 62.72 216 GLY A O 1
ATOM 1579 N N . HIS A 1 217 ? 11.610 8.970 -22.344 1.00 76.06 217 HIS A N 1
ATOM 1580 C CA . HIS A 1 217 ? 12.975 8.444 -22.482 1.00 76.06 217 HIS A CA 1
ATOM 1581 C C . HIS A 1 217 ? 13.677 8.950 -23.744 1.00 76.06 217 HIS A C 1
ATOM 1583 O O . HIS A 1 217 ? 13.087 8.938 -24.823 1.00 76.06 217 HIS A O 1
ATOM 1589 N N . THR A 1 218 ? 14.956 9.311 -23.625 1.00 67.00 218 THR A N 1
ATOM 1590 C CA . THR A 1 218 ? 15.814 9.742 -24.735 1.00 67.00 218 THR A CA 1
ATOM 1591 C C . THR A 1 218 ? 16.614 8.578 -25.324 1.00 67.00 218 THR A C 1
ATOM 1593 O O . THR A 1 218 ? 17.177 7.764 -24.605 1.00 67.00 218 THR A O 1
ATOM 1596 N N . ASN A 1 219 ? 16.661 8.463 -26.648 1.00 63.72 219 ASN A N 1
ATOM 1597 C CA . ASN A 1 219 ? 17.333 7.386 -27.373 1.00 63.72 219 ASN A CA 1
ATOM 1598 C C . ASN A 1 219 ? 18.234 7.977 -28.466 1.00 63.72 219 ASN A C 1
ATOM 1600 O O . ASN A 1 219 ? 17.788 8.801 -29.261 1.00 63.72 219 ASN A O 1
ATOM 1604 N N . ASP A 1 220 ? 19.492 7.542 -28.526 1.00 62.25 220 ASP A N 1
ATOM 1605 C CA . ASP A 1 220 ? 20.490 8.007 -29.490 1.00 62.25 220 ASP A CA 1
ATOM 1606 C C . ASP A 1 220 ? 20.760 7.002 -30.637 1.00 62.25 220 ASP A C 1
ATOM 1608 O O . ASP A 1 220 ? 21.474 7.322 -31.595 1.00 62.25 220 ASP A O 1
ATOM 1612 N N . ARG A 1 221 ? 20.148 5.806 -30.617 1.00 69.06 221 ARG A N 1
ATOM 1613 C CA . ARG A 1 221 ? 20.425 4.727 -31.584 1.00 69.06 221 ARG A CA 1
ATOM 1614 C C . ARG A 1 221 ? 19.319 4.509 -32.619 1.00 69.06 221 ARG A C 1
ATOM 1616 O O . ARG A 1 221 ? 18.125 4.528 -32.329 1.00 69.06 221 ARG A O 1
ATOM 1623 N N . LYS A 1 222 ? 19.739 4.212 -33.856 1.00 66.56 222 LYS A N 1
ATOM 1624 C CA . LYS A 1 222 ? 18.867 4.091 -35.043 1.00 66.56 222 LYS A CA 1
ATOM 1625 C C . LYS A 1 222 ? 18.012 2.815 -35.095 1.00 66.56 222 LYS A C 1
ATOM 1627 O O . LYS A 1 222 ? 16.995 2.814 -35.783 1.00 66.56 222 LYS A O 1
ATOM 1632 N N . ASP A 1 223 ? 18.398 1.756 -34.378 1.00 70.56 223 ASP A N 1
ATOM 1633 C CA . ASP A 1 223 ? 17.784 0.415 -34.483 1.00 70.56 223 ASP A CA 1
ATOM 1634 C C . ASP A 1 223 ? 16.897 0.020 -33.295 1.00 70.56 223 ASP A C 1
ATOM 1636 O O . ASP A 1 223 ? 16.343 -1.081 -33.242 1.00 70.56 223 ASP A O 1
ATOM 1640 N N . TYR A 1 224 ? 16.783 0.913 -32.323 1.00 81.31 224 TYR A N 1
ATOM 1641 C CA . TYR A 1 224 ? 16.101 0.662 -31.061 1.00 81.31 224 TYR A CA 1
ATOM 1642 C C . TYR A 1 224 ? 14.598 0.915 -31.185 1.00 81.31 224 TYR A C 1
ATOM 1644 O O . TYR A 1 224 ? 14.127 1.503 -32.161 1.00 81.31 224 TYR A O 1
ATOM 1652 N N . GLY A 1 225 ? 13.828 0.450 -30.203 1.00 82.81 225 GLY A N 1
ATOM 1653 C CA . GLY A 1 225 ? 12.415 0.817 -30.108 1.00 82.81 225 GLY A CA 1
ATOM 1654 C C . GLY A 1 225 ? 12.214 2.309 -29.824 1.00 82.81 225 GLY A C 1
ATOM 1655 O O . GLY A 1 225 ? 13.168 3.062 -29.624 1.00 82.81 225 GLY A O 1
ATOM 1656 N N . GLY A 1 226 ? 10.958 2.741 -29.786 1.00 87.19 226 GLY A N 1
ATOM 1657 C CA . GLY A 1 226 ? 10.613 4.072 -29.297 1.00 87.19 226 GLY A CA 1
ATOM 1658 C C . GLY A 1 226 ? 10.654 4.128 -27.773 1.00 87.19 226 GLY A C 1
ATOM 1659 O O . GLY A 1 226 ? 10.280 3.155 -27.111 1.00 87.19 226 GLY A O 1
ATOM 1660 N N . GLY A 1 227 ? 11.086 5.261 -27.218 1.00 89.12 227 GLY A N 1
ATOM 1661 C CA . GLY A 1 227 ? 10.955 5.523 -25.784 1.00 89.12 227 GLY A CA 1
ATOM 1662 C C . GLY A 1 227 ? 9.489 5.659 -25.362 1.00 89.12 227 GLY A C 1
ATOM 1663 O O . GLY A 1 227 ? 8.634 6.055 -26.160 1.00 89.12 227 GLY A O 1
ATOM 1664 N N . GLY A 1 228 ? 9.186 5.340 -24.106 1.00 92.44 228 GLY A N 1
ATOM 1665 C CA . GLY A 1 228 ? 7.895 5.690 -23.521 1.00 92.44 228 GLY A CA 1
ATOM 1666 C C . GLY A 1 228 ? 7.755 7.204 -23.340 1.00 92.44 228 GLY A C 1
ATOM 1667 O O . GLY A 1 228 ? 8.741 7.890 -23.064 1.00 92.44 228 GLY A O 1
ATOM 1668 N N . GLY A 1 229 ? 6.537 7.715 -23.488 1.00 94.31 229 GLY A N 1
ATOM 1669 C CA . GLY A 1 229 ? 6.151 9.070 -23.106 1.00 94.31 229 GLY A CA 1
ATOM 1670 C C . GLY A 1 229 ? 5.980 9.195 -21.594 1.00 94.31 229 GLY A C 1
ATOM 1671 O O . GLY A 1 229 ? 5.536 8.254 -20.928 1.00 94.31 229 GLY A O 1
ATOM 1672 N N . GLY A 1 230 ? 6.361 10.352 -21.058 1.00 93.69 230 GLY A N 1
ATOM 1673 C CA . GLY A 1 230 ? 6.159 10.705 -19.657 1.00 93.69 230 GLY A CA 1
ATOM 1674 C C . GLY A 1 230 ? 4.895 11.538 -19.441 1.00 93.69 230 GLY A C 1
ATOM 1675 O O . GLY A 1 230 ? 4.020 11.652 -20.297 1.00 93.69 230 GLY A O 1
ATOM 1676 N N . PHE A 1 231 ? 4.810 12.182 -18.288 1.00 96.12 231 PHE A N 1
ATOM 1677 C CA . PHE A 1 231 ? 3.757 13.132 -17.983 1.00 96.12 231 PHE A CA 1
ATOM 1678 C C . PHE A 1 231 ? 3.968 14.449 -18.741 1.00 96.12 231 PHE A C 1
ATOM 1680 O O . PHE A 1 231 ? 3.036 14.949 -19.368 1.00 96.12 231 PHE A O 1
ATOM 1687 N N . TYR A 1 232 ? 5.196 14.980 -18.721 1.00 94.44 232 TYR A N 1
ATOM 1688 C CA . TYR A 1 232 ? 5.521 16.300 -19.267 1.00 94.44 232 TYR A CA 1
ATOM 1689 C C . TYR A 1 232 ? 5.952 16.276 -20.731 1.00 94.44 232 TYR A C 1
ATOM 1691 O O . TYR A 1 232 ? 5.656 17.222 -21.463 1.00 94.44 232 TYR A O 1
ATOM 1699 N N . THR A 1 233 ? 6.693 15.245 -21.146 1.00 93.50 233 THR A N 1
ATOM 1700 C CA . THR A 1 233 ? 7.326 15.208 -22.470 1.00 93.50 233 THR A CA 1
ATOM 1701 C C . THR A 1 233 ? 7.157 13.865 -23.158 1.00 93.50 233 THR A C 1
ATOM 1703 O O . THR A 1 233 ? 7.041 12.815 -22.519 1.00 93.50 233 THR A O 1
ATOM 1706 N N . ASP A 1 234 ? 7.219 13.918 -24.482 1.00 93.44 234 ASP A N 1
ATOM 1707 C CA . ASP A 1 234 ? 7.223 12.750 -25.351 1.00 93.44 234 ASP A CA 1
ATOM 1708 C C . ASP A 1 234 ? 8.469 11.885 -25.123 1.00 93.44 234 ASP A C 1
ATOM 1710 O O . ASP A 1 234 ? 9.531 12.361 -24.703 1.00 93.44 234 ASP A O 1
ATOM 1714 N N . GLY A 1 235 ? 8.329 10.596 -25.418 1.00 88.19 235 GLY A N 1
ATOM 1715 C CA . GLY A 1 235 ? 9.449 9.687 -25.593 1.00 88.19 235 GLY A CA 1
ATOM 1716 C C . GLY A 1 235 ? 10.146 9.967 -26.918 1.00 88.19 235 GLY A C 1
ATOM 1717 O O . GLY A 1 235 ? 9.517 10.348 -27.902 1.00 88.19 235 GLY A O 1
ATOM 1718 N N . GLN A 1 236 ? 11.456 9.764 -26.963 1.00 86.81 236 GLN A N 1
ATOM 1719 C CA . GLN A 1 236 ? 12.232 10.033 -28.162 1.00 86.81 236 GLN A CA 1
ATOM 1720 C C . GLN A 1 236 ? 12.070 8.911 -29.197 1.00 86.81 236 GLN A C 1
ATOM 1722 O O . GLN A 1 236 ? 12.071 7.714 -28.878 1.00 86.81 236 GLN A O 1
ATOM 1727 N N . ASP A 1 237 ? 11.976 9.324 -30.458 1.00 83.94 237 ASP A N 1
ATOM 1728 C CA . ASP A 1 237 ? 12.134 8.453 -31.617 1.00 83.94 237 ASP A CA 1
ATOM 1729 C C . ASP A 1 237 ? 13.567 7.908 -31.704 1.00 83.94 237 ASP A C 1
ATOM 1731 O O . ASP A 1 237 ? 14.529 8.542 -31.269 1.00 83.94 237 ASP A O 1
ATOM 1735 N N . SER A 1 238 ? 13.743 6.756 -32.353 1.00 73.69 238 SER A N 1
ATOM 1736 C CA . SER A 1 238 ? 15.079 6.355 -32.817 1.00 73.69 238 SER A CA 1
ATOM 1737 C C . SER A 1 238 ? 15.710 7.453 -33.704 1.00 73.69 238 SER A C 1
ATOM 1739 O O . SER A 1 238 ? 15.019 8.090 -34.498 1.00 73.69 238 SER A O 1
ATOM 1741 N N . THR A 1 239 ? 17.027 7.682 -33.618 1.00 69.44 239 THR A N 1
ATOM 1742 C CA . THR A 1 239 ? 17.733 8.866 -34.188 1.00 69.44 239 THR A CA 1
ATOM 1743 C C . THR A 1 239 ? 17.773 9.000 -35.713 1.00 69.44 239 THR A C 1
ATOM 1745 O O . THR A 1 239 ? 18.480 9.846 -36.264 1.00 69.44 239 THR A O 1
ATOM 1748 N N . CYS A 1 240 ? 17.042 8.174 -36.446 1.00 62.50 240 CYS A N 1
ATOM 1749 C CA . CYS A 1 240 ? 17.084 8.127 -37.896 1.00 62.50 240 CYS A CA 1
ATOM 1750 C C . CYS A 1 240 ? 15.759 8.656 -38.476 1.00 62.50 240 CYS A C 1
ATOM 1752 O O . CYS A 1 240 ? 14.677 8.254 -38.064 1.00 62.50 240 CYS A O 1
ATOM 1754 N N . LYS A 1 241 ? 15.855 9.586 -39.442 1.00 53.31 241 LYS A N 1
ATOM 1755 C CA . LYS A 1 241 ? 14.716 10.309 -40.052 1.00 53.31 241 LYS A CA 1
ATOM 1756 C C . LYS A 1 241 ? 14.167 9.656 -41.338 1.00 53.31 241 LYS A C 1
ATOM 1758 O O . LYS A 1 241 ? 13.406 10.283 -42.065 1.00 53.31 241 LYS A O 1
ATOM 1763 N N . THR A 1 242 ? 14.576 8.426 -41.664 1.00 58.66 242 THR A N 1
ATOM 1764 C CA . THR A 1 242 ? 14.197 7.724 -42.908 1.00 58.66 242 THR A CA 1
ATOM 1765 C C . THR A 1 242 ? 13.157 6.617 -42.678 1.00 58.66 242 THR A C 1
ATOM 1767 O O . THR A 1 242 ? 12.752 6.288 -41.560 1.00 58.66 242 THR A O 1
ATOM 1770 N N . GLN A 1 243 ? 12.699 5.985 -43.758 1.00 53.31 243 GLN A N 1
ATOM 1771 C CA . GLN A 1 243 ? 11.741 4.877 -43.694 1.00 53.31 243 GLN A CA 1
ATOM 1772 C C . GLN A 1 243 ? 12.307 3.542 -43.154 1.00 53.31 243 GLN A C 1
ATOM 1774 O O . GLN A 1 243 ? 11.559 2.579 -43.031 1.00 53.31 243 GLN A O 1
ATOM 1779 N N . TYR A 1 244 ? 13.590 3.489 -42.771 1.00 59.12 244 TYR A N 1
ATOM 1780 C CA . TYR A 1 244 ? 14.292 2.256 -42.371 1.00 59.12 244 TYR A CA 1
ATOM 1781 C C . TYR A 1 244 ? 14.664 2.179 -40.875 1.00 59.12 244 TYR A C 1
ATOM 1783 O O . TYR A 1 244 ? 15.343 1.249 -40.439 1.00 59.12 244 TYR A O 1
ATOM 1791 N N . CYS A 1 245 ? 14.247 3.172 -40.091 1.00 65.19 245 CYS A N 1
ATOM 1792 C CA . CYS A 1 245 ? 14.668 3.363 -38.702 1.00 65.19 245 CYS A CA 1
ATOM 1793 C C . CYS A 1 245 ? 13.802 2.571 -37.705 1.00 65.19 245 CYS A C 1
ATOM 1795 O O . CYS A 1 245 ? 12.776 2.014 -38.091 1.00 65.19 245 CYS A O 1
ATOM 1797 N N . GLY A 1 246 ? 14.228 2.516 -36.443 1.00 68.19 246 GLY A N 1
ATOM 1798 C CA . GLY A 1 246 ? 13.553 1.844 -35.334 1.00 68.19 246 GLY A CA 1
ATOM 1799 C C . GLY A 1 246 ? 12.188 2.430 -34.937 1.00 68.19 246 GLY A C 1
ATOM 1800 O O . GLY A 1 246 ? 11.465 3.011 -35.747 1.00 68.19 246 GLY A O 1
ATOM 1801 N N . GLY A 1 247 ? 11.782 2.206 -33.687 1.00 76.25 247 GLY A N 1
ATOM 1802 C CA . GLY A 1 247 ? 10.463 2.609 -33.189 1.00 76.25 247 GLY A CA 1
ATOM 1803 C C . GLY A 1 247 ? 10.316 4.121 -32.982 1.00 76.25 247 GLY A C 1
ATOM 1804 O O . GLY A 1 247 ? 11.302 4.834 -32.779 1.00 76.25 247 GLY A O 1
ATOM 1805 N N . ARG A 1 248 ? 9.064 4.598 -33.019 1.00 86.50 248 ARG A N 1
ATOM 1806 C CA . ARG A 1 248 ? 8.706 5.972 -32.635 1.00 86.50 248 ARG A CA 1
ATOM 1807 C C . ARG A 1 248 ? 8.295 6.050 -31.174 1.00 86.50 248 ARG A C 1
ATOM 1809 O O . ARG A 1 248 ? 7.643 5.124 -30.682 1.00 86.50 248 ARG A O 1
ATOM 1816 N N . GLY A 1 249 ? 8.676 7.122 -30.497 1.00 87.44 249 GLY A N 1
ATOM 1817 C CA . GLY A 1 249 ? 8.327 7.364 -29.107 1.00 87.44 249 GLY A CA 1
ATOM 1818 C C . GLY A 1 249 ? 6.829 7.597 -28.916 1.00 87.44 249 GLY A C 1
ATOM 1819 O O . GLY A 1 249 ? 6.117 7.961 -29.853 1.00 87.44 249 GLY A O 1
ATOM 1820 N N . GLY A 1 250 ? 6.335 7.310 -27.714 1.00 92.56 250 GLY A N 1
ATOM 1821 C CA . GLY A 1 250 ? 4.971 7.671 -27.324 1.00 92.56 250 GLY A CA 1
ATOM 1822 C C . GLY A 1 250 ? 4.885 9.137 -26.906 1.00 92.56 250 GLY A C 1
ATOM 1823 O O . GLY A 1 250 ? 5.822 9.661 -26.307 1.00 92.56 250 GLY A O 1
ATOM 1824 N N . SER A 1 251 ? 3.758 9.787 -27.182 1.00 95.12 251 SER A N 1
ATOM 1825 C CA . SER A 1 251 ? 3.501 11.146 -26.710 1.00 95.12 251 SER A CA 1
ATOM 1826 C C . SER A 1 251 ? 3.257 11.168 -25.205 1.00 95.12 251 SER A C 1
ATOM 1828 O O . SER A 1 251 ? 2.665 10.238 -24.646 1.00 95.12 251 SER A O 1
ATOM 1830 N N . GLY A 1 252 ? 3.702 12.232 -24.543 1.00 94.00 252 GLY A N 1
ATOM 1831 C CA . GLY A 1 252 ? 3.444 12.436 -23.128 1.00 94.00 252 GLY A CA 1
ATOM 1832 C C . GLY A 1 252 ? 1.976 12.762 -22.847 1.00 94.00 252 GLY A C 1
ATOM 1833 O O . GLY A 1 252 ? 1.199 13.079 -23.753 1.00 94.00 252 GLY A O 1
ATOM 1834 N N . TYR A 1 253 ? 1.563 12.677 -21.579 1.00 96.50 253 TYR A N 1
ATOM 1835 C CA . TYR A 1 253 ? 0.170 12.934 -21.184 1.00 96.50 253 TYR A CA 1
ATOM 1836 C C . TYR A 1 253 ? -0.300 14.337 -21.593 1.00 96.50 253 TYR A C 1
ATOM 1838 O O . TYR A 1 253 ? -1.381 14.475 -22.167 1.00 96.50 253 TYR A O 1
ATOM 1846 N N . LEU A 1 254 ? 0.521 15.370 -21.362 1.00 95.06 254 LEU A N 1
ATOM 1847 C CA . LEU A 1 254 ? 0.182 16.750 -21.736 1.00 95.06 254 LEU A CA 1
ATOM 1848 C C . LEU A 1 254 ? 0.086 16.964 -23.256 1.00 95.06 254 LEU A C 1
ATOM 1850 O O . LEU A 1 254 ? -0.544 17.924 -23.694 1.00 95.06 254 LEU A O 1
ATOM 1854 N N . GLN A 1 255 ? 0.652 16.056 -24.055 1.00 95.44 255 GLN A N 1
ATOM 1855 C CA . GLN A 1 255 ? 0.551 16.030 -25.517 1.00 95.44 255 GLN A CA 1
ATOM 1856 C C . GLN A 1 255 ? -0.591 15.122 -26.019 1.00 95.44 255 GLN A C 1
ATOM 1858 O O . GLN A 1 255 ? -0.728 14.898 -27.219 1.00 95.44 255 GLN A O 1
ATOM 1863 N N . GLY A 1 256 ? -1.429 14.596 -25.118 1.00 93.31 256 GLY A N 1
ATOM 1864 C CA . GLY A 1 256 ? -2.580 13.747 -25.444 1.00 93.31 256 GLY A CA 1
ATOM 1865 C C . GLY A 1 256 ? -2.332 12.246 -25.285 1.00 93.31 256 GLY A C 1
ATOM 1866 O O . GLY A 1 256 ? -3.255 11.460 -25.484 1.00 93.31 256 GLY A O 1
ATOM 1867 N N . GLY A 1 257 ? -1.121 11.827 -24.900 1.00 93.88 257 GLY A N 1
ATOM 1868 C CA . GLY A 1 257 ? -0.821 10.444 -24.523 1.00 93.88 257 GLY A CA 1
ATOM 1869 C C . GLY A 1 257 ? -0.914 9.423 -25.661 1.00 93.88 257 GLY A C 1
ATOM 1870 O O . GLY A 1 257 ? -1.105 8.234 -25.395 1.00 93.88 257 GLY A O 1
ATOM 1871 N N . GLU A 1 258 ? -0.823 9.837 -26.927 1.00 96.38 258 GLU A N 1
ATOM 1872 C CA . GLU A 1 258 ? -0.855 8.904 -28.058 1.00 96.38 258 GLU A CA 1
ATOM 1873 C C . GLU A 1 258 ? 0.316 7.906 -27.992 1.00 96.38 258 GLU A C 1
ATOM 1875 O O . GLU A 1 258 ? 1.460 8.260 -27.717 1.00 96.38 258 GLU A O 1
ATOM 1880 N N . GLY A 1 259 ? 0.036 6.625 -28.237 1.00 92.88 259 GLY A N 1
ATOM 1881 C CA . GLY A 1 259 ? 1.080 5.608 -28.330 1.00 92.88 259 GLY A CA 1
ATOM 1882 C C . GLY A 1 259 ? 1.962 5.790 -29.571 1.00 92.88 259 GLY A C 1
ATOM 1883 O O . GLY A 1 259 ? 1.498 6.184 -30.644 1.00 92.88 259 GLY A O 1
ATOM 1884 N N . GLY A 1 260 ? 3.234 5.426 -29.447 1.00 89.44 260 GLY A N 1
ATOM 1885 C CA . GLY A 1 260 ? 4.216 5.488 -30.519 1.00 89.44 260 GLY A CA 1
ATOM 1886 C C . GLY A 1 260 ? 3.840 4.636 -31.730 1.00 89.44 260 GLY A C 1
ATOM 1887 O O . GLY A 1 260 ? 3.134 3.618 -31.648 1.00 89.44 260 GLY A O 1
ATOM 1888 N N . GLU A 1 261 ? 4.314 5.062 -32.900 1.00 84.44 261 GLU A N 1
ATOM 1889 C CA . GLU A 1 261 ? 3.927 4.449 -34.166 1.00 84.44 261 GLU A CA 1
ATOM 1890 C C . GLU A 1 261 ? 4.255 2.956 -34.238 1.00 84.44 261 GLU A C 1
ATOM 1892 O O . GLU A 1 261 ? 5.236 2.486 -33.671 1.00 84.44 261 GLU A O 1
ATOM 1897 N N . TYR A 1 262 ? 3.398 2.210 -34.946 1.00 77.56 262 TYR A N 1
ATOM 1898 C CA . TYR A 1 262 ? 3.542 0.782 -35.246 1.00 77.56 262 TYR A CA 1
ATOM 1899 C C . TYR A 1 262 ? 3.366 -0.182 -34.061 1.00 77.56 262 TYR A C 1
ATOM 1901 O O . TYR A 1 262 ? 3.486 -1.386 -34.255 1.00 77.56 262 TYR A O 1
ATOM 1909 N N . GLY A 1 263 ? 2.952 0.288 -32.878 1.00 84.50 263 GLY A N 1
ATOM 1910 C CA . GLY A 1 263 ? 2.471 -0.639 -31.848 1.00 84.50 263 GLY A CA 1
ATOM 1911 C C . GLY A 1 263 ? 2.413 -0.150 -30.411 1.00 84.50 263 GLY A C 1
ATOM 1912 O O . GLY A 1 263 ? 2.040 -0.948 -29.555 1.00 84.50 263 GLY A O 1
ATOM 1913 N N . GLY A 1 264 ? 2.750 1.109 -30.135 1.00 90.19 264 GLY A N 1
ATOM 1914 C CA . GLY A 1 264 ? 2.616 1.678 -28.799 1.00 90.19 264 GLY A CA 1
ATOM 1915 C C . GLY A 1 264 ? 1.160 1.718 -28.337 1.00 90.19 264 GLY A C 1
ATOM 1916 O O . GLY A 1 264 ? 0.251 1.980 -29.131 1.00 90.19 264 GLY A O 1
ATOM 1917 N N . GLY A 1 265 ? 0.933 1.425 -27.060 1.00 93.38 265 GLY A N 1
ATOM 1918 C CA . GLY A 1 265 ? -0.369 1.575 -26.421 1.00 93.38 265 GLY A CA 1
ATOM 1919 C C . GLY A 1 265 ? -0.681 3.032 -26.072 1.00 93.38 265 GLY A C 1
ATOM 1920 O O . GLY A 1 265 ? 0.211 3.784 -25.684 1.00 93.38 265 GLY A O 1
ATOM 1921 N N . PHE A 1 266 ? -1.950 3.431 -26.190 1.00 94.81 266 PHE A N 1
ATOM 1922 C CA . PHE A 1 266 ? -2.439 4.720 -25.686 1.00 94.81 266 PHE A CA 1
ATOM 1923 C C . PHE A 1 266 ? -2.123 4.882 -24.197 1.00 94.81 266 PHE A C 1
ATOM 1925 O O . PHE A 1 266 ? -2.285 3.928 -23.440 1.00 94.81 266 PHE A O 1
ATOM 1932 N N . GLY A 1 267 ? -1.698 6.075 -23.793 1.00 91.69 267 GLY A N 1
ATOM 1933 C CA . GLY A 1 267 ? -1.022 6.351 -22.524 1.00 91.69 267 GLY A CA 1
ATOM 1934 C C . GLY A 1 267 ? 0.500 6.463 -22.671 1.00 91.69 267 GLY A C 1
ATOM 1935 O O . GLY A 1 267 ? 1.219 6.194 -21.712 1.00 91.69 267 GLY A O 1
ATOM 1936 N N . GLY A 1 268 ? 0.997 6.797 -23.867 1.00 92.00 268 GLY A N 1
ATOM 1937 C CA . GLY A 1 268 ? 2.416 7.061 -24.123 1.00 92.00 268 GLY A CA 1
ATOM 1938 C C . GLY A 1 268 ? 3.305 5.823 -24.281 1.00 92.00 268 GLY A C 1
ATOM 1939 O O . GLY A 1 268 ? 4.517 5.924 -24.125 1.00 92.00 268 GLY A O 1
ATOM 1940 N N . GLY A 1 269 ? 2.760 4.642 -24.582 1.00 92.00 269 GLY A N 1
ATOM 1941 C CA . GLY A 1 269 ? 3.587 3.463 -24.860 1.00 92.00 269 GLY A CA 1
ATOM 1942 C C . GLY A 1 269 ? 4.435 3.657 -26.121 1.00 92.00 269 GLY A C 1
ATOM 1943 O O . GLY A 1 269 ? 3.928 4.117 -27.139 1.00 92.00 269 GLY A O 1
ATOM 1944 N N . GLY A 1 270 ? 5.713 3.294 -26.083 1.00 90.94 270 GLY A N 1
ATOM 1945 C CA . GLY A 1 270 ? 6.641 3.376 -27.208 1.00 90.94 270 GLY A CA 1
ATOM 1946 C C . GLY A 1 270 ? 6.323 2.371 -28.319 1.00 90.94 270 GLY A C 1
ATOM 1947 O O . GLY A 1 270 ? 5.877 1.243 -28.080 1.00 90.94 270 GLY A O 1
ATOM 1948 N N . GLY A 1 271 ? 6.559 2.784 -29.558 1.00 87.94 271 GLY A N 1
ATOM 1949 C CA . GLY A 1 271 ? 6.350 1.992 -30.762 1.00 87.94 271 GLY A CA 1
ATOM 1950 C C . GLY A 1 271 ? 7.533 1.100 -31.144 1.00 87.94 271 GLY A C 1
ATOM 1951 O O . GLY A 1 271 ? 8.626 1.198 -30.587 1.00 87.94 271 GLY A O 1
ATOM 1952 N N . PHE A 1 272 ? 7.330 0.246 -32.147 1.00 82.81 272 PHE A N 1
ATOM 1953 C CA . PHE A 1 272 ? 8.360 -0.626 -32.729 1.00 82.81 272 PHE A CA 1
ATOM 1954 C C . PHE A 1 272 ? 8.181 -0.691 -34.242 1.00 82.81 272 PHE A C 1
ATOM 1956 O O . PHE A 1 272 ? 7.053 -0.775 -34.694 1.00 82.81 272 PHE A O 1
ATOM 1963 N N . ARG A 1 273 ? 9.239 -0.732 -35.052 1.00 76.06 273 ARG A N 1
ATOM 1964 C CA . ARG A 1 273 ? 9.092 -0.868 -36.515 1.00 76.06 273 ARG A CA 1
ATOM 1965 C C . ARG A 1 273 ? 9.387 -2.291 -36.996 1.00 76.06 273 ARG A C 1
ATOM 1967 O O . ARG A 1 273 ? 9.993 -3.076 -36.274 1.00 76.06 273 ARG A O 1
ATOM 1974 N N . SER A 1 274 ? 8.923 -2.643 -38.198 1.00 62.47 274 SER A N 1
ATOM 1975 C CA . SER A 1 274 ? 9.126 -3.967 -38.808 1.00 62.47 274 SER A CA 1
ATOM 1976 C C . SER A 1 274 ? 10.609 -4.330 -38.979 1.00 62.47 274 SER A C 1
ATOM 1978 O O . SER A 1 274 ? 11.434 -3.456 -39.244 1.00 62.47 274 SER A O 1
ATOM 1980 N N . GLY A 1 275 ? 10.923 -5.628 -38.896 1.00 60.72 275 GLY A N 1
ATOM 1981 C CA . GLY A 1 275 ? 12.278 -6.183 -39.010 1.00 60.72 275 GLY A CA 1
ATOM 1982 C C . GLY A 1 275 ? 12.912 -6.533 -37.658 1.00 60.72 275 GLY A C 1
ATOM 1983 O O . GLY A 1 275 ? 12.263 -6.482 -36.612 1.00 60.72 275 GLY A O 1
ATOM 1984 N N . ASN A 1 276 ? 14.198 -6.892 -37.674 1.00 65.38 276 ASN A N 1
ATOM 1985 C CA . ASN A 1 276 ? 15.015 -7.042 -36.469 1.00 65.38 276 ASN A CA 1
ATOM 1986 C C . ASN A 1 276 ? 15.249 -5.646 -35.876 1.00 65.38 276 ASN A C 1
ATOM 1988 O O . ASN A 1 276 ? 16.236 -5.011 -36.231 1.00 65.38 276 ASN A O 1
ATOM 1992 N N . LYS A 1 277 ? 14.315 -5.129 -35.069 1.00 77.38 277 LYS A N 1
ATOM 1993 C CA . LYS A 1 277 ? 14.415 -3.841 -34.360 1.00 77.38 277 LYS A CA 1
ATOM 1994 C C . LYS A 1 277 ? 13.951 -3.993 -32.912 1.00 77.38 277 LYS A C 1
ATOM 1996 O O . LYS A 1 277 ? 13.252 -4.948 -32.562 1.00 77.38 277 LYS A O 1
ATOM 2001 N N . GLY A 1 278 ? 14.365 -3.053 -32.069 1.00 81.25 278 GLY A N 1
ATOM 2002 C CA . GLY A 1 278 ? 14.101 -3.097 -30.635 1.00 81.25 278 GLY A CA 1
ATOM 2003 C C . GLY A 1 278 ? 12.623 -2.904 -30.243 1.00 81.25 278 GLY A C 1
ATOM 2004 O O . GLY A 1 278 ? 11.855 -2.301 -30.998 1.00 81.25 278 GLY A O 1
ATOM 2005 N N . PRO A 1 279 ? 12.198 -3.435 -29.084 1.00 88.00 279 PRO A N 1
ATOM 2006 C CA . PRO A 1 279 ? 10.851 -3.240 -28.542 1.00 88.00 279 PRO A CA 1
ATOM 2007 C C . PRO A 1 279 ? 10.653 -1.859 -27.899 1.00 88.00 279 PRO A C 1
ATOM 2009 O O . PRO A 1 279 ? 11.609 -1.216 -27.470 1.00 88.00 279 PRO A O 1
ATOM 2012 N N . GLY A 1 280 ? 9.402 -1.400 -27.828 1.00 89.81 280 GLY A N 1
ATOM 2013 C CA . GLY A 1 280 ? 9.060 -0.077 -27.288 1.00 89.81 280 GLY A CA 1
ATOM 2014 C C . GLY A 1 280 ? 9.013 -0.021 -25.755 1.00 89.81 280 GLY A C 1
ATOM 2015 O O . GLY A 1 280 ? 8.626 -0.998 -25.113 1.00 89.81 280 GLY A O 1
ATOM 2016 N N . GLY A 1 281 ? 9.379 1.123 -25.174 1.00 91.94 281 GLY A N 1
ATOM 2017 C CA . GLY A 1 281 ? 9.292 1.377 -23.728 1.00 91.94 281 GLY A CA 1
ATOM 2018 C C . GLY A 1 281 ? 7.862 1.639 -23.243 1.00 91.94 281 GLY A C 1
ATOM 2019 O O . GLY A 1 281 ? 7.007 2.059 -24.018 1.00 91.94 281 GLY A O 1
ATOM 2020 N N . GLY A 1 282 ? 7.568 1.381 -21.972 1.00 93.81 282 GLY A N 1
ATOM 2021 C CA . GLY A 1 282 ? 6.261 1.658 -21.368 1.00 93.81 282 GLY A CA 1
ATOM 2022 C C . GLY A 1 282 ? 6.026 3.152 -21.117 1.00 93.81 282 GLY A C 1
ATOM 2023 O O . GLY A 1 282 ? 6.955 3.873 -20.763 1.00 93.81 282 GLY A O 1
ATOM 2024 N N . GLY A 1 283 ? 4.794 3.632 -21.294 1.00 94.56 283 GLY A N 1
ATOM 2025 C CA . GLY A 1 283 ? 4.413 5.006 -20.930 1.00 94.56 283 GLY A CA 1
ATOM 2026 C C . GLY A 1 283 ? 4.122 5.142 -19.433 1.00 94.56 283 GLY A C 1
ATOM 2027 O O . GLY A 1 283 ? 3.874 4.142 -18.764 1.00 94.56 283 GLY A O 1
ATOM 2028 N N . GLY A 1 284 ? 4.120 6.348 -18.871 1.00 94.69 284 GLY A N 1
ATOM 2029 C CA . GLY A 1 284 ? 3.865 6.521 -17.436 1.00 94.69 284 GLY A CA 1
ATOM 2030 C C . GLY A 1 284 ? 4.083 7.942 -16.942 1.00 94.69 284 GLY A C 1
ATOM 2031 O O . GLY A 1 284 ? 4.061 8.885 -17.728 1.00 94.69 284 GLY A O 1
ATOM 2032 N N . TYR A 1 285 ? 4.309 8.100 -15.634 1.00 95.69 285 TYR A N 1
ATOM 2033 C CA . TYR A 1 285 ? 4.772 9.375 -15.087 1.00 95.69 285 TYR A CA 1
ATOM 2034 C C . TYR A 1 285 ? 6.087 9.754 -15.757 1.00 95.69 285 TYR A C 1
ATOM 2036 O O . TYR A 1 285 ? 6.169 10.809 -16.364 1.00 95.69 285 TYR A O 1
ATOM 2044 N N . SER A 1 286 ? 7.060 8.845 -15.755 1.00 93.69 286 SER A N 1
ATOM 2045 C CA . SER A 1 286 ? 8.221 8.929 -16.641 1.00 93.69 286 SER A CA 1
ATOM 2046 C C . SER A 1 286 ? 8.178 7.795 -17.660 1.00 93.69 286 SER A C 1
ATOM 2048 O O . SER A 1 286 ? 7.666 6.711 -17.375 1.00 93.69 286 SER A O 1
ATOM 2050 N N . GLY A 1 287 ? 8.724 8.034 -18.844 1.00 91.75 287 GLY A N 1
ATOM 2051 C CA . GLY A 1 287 ? 8.818 7.036 -19.899 1.00 91.75 287 GLY A CA 1
ATOM 2052 C C . GLY A 1 287 ? 9.848 5.947 -19.604 1.00 91.75 287 GLY A C 1
ATOM 2053 O O . GLY A 1 287 ? 10.967 6.230 -19.173 1.00 91.75 287 GLY A O 1
ATOM 2054 N N . GLY A 1 288 ? 9.492 4.698 -19.885 1.00 90.50 288 GLY A N 1
ATOM 2055 C CA . GLY A 1 288 ? 10.421 3.574 -19.878 1.00 90.50 288 GLY A CA 1
ATOM 2056 C C . GLY A 1 288 ? 11.362 3.601 -21.081 1.00 90.50 288 GLY A C 1
ATOM 2057 O O . GLY A 1 288 ? 11.045 4.188 -22.127 1.00 90.50 288 GLY A O 1
ATOM 2058 N N . SER A 1 289 ? 12.529 2.968 -20.948 1.00 88.31 289 SER A N 1
ATOM 2059 C CA . SER A 1 289 ? 13.527 3.002 -22.015 1.00 88.31 289 SER A CA 1
ATOM 2060 C C . SER A 1 289 ? 13.139 2.207 -23.261 1.00 88.31 289 SER A C 1
ATOM 2062 O O . SER A 1 289 ? 12.390 1.231 -23.219 1.00 88.31 289 SER A O 1
ATOM 2064 N N . SER A 1 290 ? 13.661 2.622 -24.412 1.00 86.31 290 SER A N 1
ATOM 2065 C CA . SER A 1 290 ? 13.577 1.834 -25.643 1.00 86.31 290 SER A CA 1
ATOM 2066 C C . SER A 1 290 ? 14.418 0.564 -25.528 1.00 86.31 290 SER A C 1
ATOM 2068 O O . SER A 1 290 ? 15.572 0.644 -25.117 1.00 86.31 290 SER A O 1
ATOM 2070 N N . GLY A 1 291 ? 13.908 -0.583 -25.968 1.00 82.88 291 GLY A N 1
ATOM 2071 C CA . GLY A 1 291 ? 14.683 -1.822 -25.982 1.00 82.88 291 GLY A CA 1
ATOM 2072 C C . GLY A 1 291 ? 15.682 -1.902 -27.139 1.00 82.88 291 GLY A C 1
ATOM 2073 O O . GLY A 1 291 ? 15.477 -1.311 -28.206 1.00 82.88 291 GLY A O 1
ATOM 2074 N N . ALA A 1 292 ? 16.746 -2.683 -26.937 1.00 78.88 292 ALA A N 1
ATOM 2075 C CA . ALA A 1 292 ? 17.792 -2.923 -27.928 1.00 78.88 292 ALA A CA 1
ATOM 2076 C C . ALA A 1 292 ? 17.356 -3.887 -29.047 1.00 78.88 292 ALA A C 1
ATOM 2078 O O . ALA A 1 292 ? 16.471 -4.736 -28.875 1.00 78.88 292 ALA A O 1
ATOM 2079 N N . ASN A 1 293 ? 18.028 -3.796 -30.197 1.00 76.69 293 ASN A N 1
ATOM 2080 C CA . ASN A 1 293 ? 17.871 -4.718 -31.323 1.00 76.69 293 ASN A CA 1
ATOM 2081 C C . ASN A 1 293 ? 18.644 -6.033 -31.112 1.00 76.69 293 ASN A C 1
ATOM 2083 O O . ASN A 1 293 ? 19.520 -6.389 -31.895 1.00 76.69 293 ASN A O 1
ATOM 2087 N N . GLU A 1 294 ? 18.310 -6.770 -30.061 1.00 74.06 294 GLU A N 1
ATOM 2088 C CA . GLU A 1 294 ? 18.952 -8.049 -29.756 1.00 74.06 294 GLU A CA 1
ATOM 2089 C C . GLU A 1 294 ? 17.958 -9.204 -29.770 1.00 74.06 294 GLU A C 1
ATOM 2091 O O . GLU A 1 294 ? 16.745 -9.000 -29.725 1.00 74.06 294 GLU A O 1
ATOM 2096 N N . HIS A 1 295 ? 18.473 -10.431 -29.854 1.00 70.88 295 HIS A N 1
ATOM 2097 C CA . HIS A 1 295 ? 17.652 -11.639 -29.812 1.00 70.88 295 HIS A CA 1
ATOM 2098 C C . HIS A 1 295 ? 16.976 -11.862 -28.461 1.00 70.88 295 HIS A C 1
ATOM 2100 O O . HIS A 1 295 ? 15.978 -12.571 -28.434 1.00 70.88 295 HIS A O 1
ATOM 2106 N N . ILE A 1 296 ? 17.500 -11.294 -27.372 1.00 77.38 296 ILE A N 1
ATOM 2107 C CA . ILE A 1 296 ? 16.872 -11.314 -26.051 1.00 77.38 296 ILE A CA 1
ATOM 2108 C C . ILE A 1 296 ? 16.796 -9.875 -25.559 1.00 77.38 296 ILE A C 1
ATOM 2110 O O . ILE A 1 296 ? 17.798 -9.312 -25.145 1.00 77.38 296 ILE A O 1
ATOM 2114 N N . SER A 1 297 ? 15.628 -9.246 -25.663 1.00 81.81 297 SER A N 1
ATOM 2115 C CA . SER A 1 297 ? 15.468 -7.857 -25.230 1.00 81.81 297 SER A CA 1
ATOM 2116 C C . SER A 1 297 ? 14.022 -7.497 -24.909 1.00 81.81 297 SER A C 1
ATOM 2118 O O . SER A 1 297 ? 13.059 -8.114 -25.392 1.00 81.81 297 SER A O 1
ATOM 2120 N N . CYS A 1 298 ? 13.887 -6.456 -24.092 1.00 86.94 298 CYS A N 1
ATOM 2121 C CA . CYS A 1 298 ? 12.627 -5.799 -23.779 1.00 86.94 298 CYS A CA 1
ATOM 2122 C C . CYS A 1 298 ? 12.832 -4.286 -23.670 1.00 86.94 298 CYS A C 1
ATOM 2124 O O . CYS A 1 298 ? 13.950 -3.822 -23.441 1.00 86.94 298 CYS A O 1
ATOM 2126 N N . GLY A 1 299 ? 11.757 -3.524 -23.860 1.00 88.56 299 GLY A N 1
ATOM 2127 C CA . GLY A 1 299 ? 11.725 -2.116 -23.485 1.00 88.56 299 GLY A CA 1
ATOM 2128 C C . GLY A 1 299 ? 11.601 -1.989 -21.972 1.00 88.56 299 GLY A C 1
ATOM 2129 O O . GLY A 1 299 ? 11.091 -2.899 -21.322 1.00 88.56 299 GLY A O 1
ATOM 2130 N N . GLY A 1 300 ? 12.063 -0.871 -21.427 1.00 90.38 300 GLY A N 1
ATOM 2131 C CA . GLY A 1 300 ? 11.896 -0.539 -20.021 1.00 90.38 300 GLY A CA 1
ATOM 2132 C C . GLY A 1 300 ? 10.437 -0.246 -19.674 1.00 90.38 300 GLY A C 1
ATOM 2133 O O . GLY A 1 300 ? 9.701 0.285 -20.512 1.00 90.38 300 GLY A O 1
ATOM 2134 N N . GLY A 1 301 ? 9.999 -0.572 -18.461 1.00 92.12 301 GLY A N 1
ATOM 2135 C CA . GLY A 1 301 ? 8.687 -0.154 -17.966 1.00 92.12 301 GLY A CA 1
ATOM 2136 C C . GLY A 1 301 ? 8.629 1.333 -17.605 1.00 92.12 301 GLY A C 1
ATOM 2137 O O . GLY A 1 301 ? 9.635 1.952 -17.266 1.00 92.12 301 GLY A O 1
ATOM 2138 N N . GLY A 1 302 ? 7.443 1.931 -17.699 1.00 93.31 302 GLY A N 1
ATOM 2139 C CA . GLY A 1 302 ? 7.219 3.324 -17.315 1.00 93.31 302 GLY A CA 1
ATOM 2140 C C . GLY A 1 302 ? 7.265 3.526 -15.798 1.00 93.31 302 GLY A C 1
ATOM 2141 O O . GLY A 1 302 ? 6.938 2.621 -15.029 1.00 93.31 302 GLY A O 1
ATOM 2142 N N . GLY A 1 303 ? 7.639 4.732 -15.373 1.00 93.56 303 GLY A N 1
ATOM 2143 C CA . GLY A 1 303 ? 7.559 5.162 -13.978 1.00 93.56 303 GLY A CA 1
ATOM 2144 C C . GLY A 1 303 ? 6.120 5.478 -13.564 1.00 93.56 303 GLY A C 1
ATOM 2145 O O . GLY A 1 303 ? 5.270 5.803 -14.395 1.00 93.56 303 GLY A O 1
ATOM 2146 N N . SER A 1 304 ? 5.848 5.430 -12.268 1.00 95.50 304 SER A N 1
ATOM 2147 C CA . SER A 1 304 ? 4.553 5.729 -11.654 1.00 95.50 304 SER A CA 1
ATOM 2148 C C . SER A 1 304 ? 4.626 6.951 -10.735 1.00 95.50 304 SER A C 1
ATOM 2150 O O . SER A 1 304 ? 5.694 7.435 -10.382 1.00 95.50 304 SER A O 1
ATOM 2152 N N . PHE A 1 305 ? 3.477 7.474 -10.324 1.00 95.88 305 PHE A N 1
ATOM 2153 C CA . PHE A 1 305 ? 3.383 8.590 -9.388 1.00 95.88 305 PHE A CA 1
ATOM 2154 C C . PHE A 1 305 ? 2.169 8.410 -8.487 1.00 95.88 305 PHE A C 1
ATOM 2156 O O . PHE A 1 305 ? 1.113 7.976 -8.938 1.00 95.88 305 PHE A O 1
ATOM 2163 N N . ASN A 1 306 ? 2.297 8.752 -7.211 1.00 93.69 306 ASN A N 1
ATOM 2164 C CA . ASN A 1 306 ? 1.186 8.721 -6.272 1.00 93.69 306 ASN A CA 1
ATOM 2165 C C . ASN A 1 306 ? 1.438 9.764 -5.182 1.00 93.69 306 ASN A C 1
ATOM 2167 O O . ASN A 1 306 ? 2.380 9.621 -4.407 1.00 93.69 306 ASN A O 1
ATOM 2171 N N . ASN A 1 307 ? 0.608 10.807 -5.138 1.00 93.81 307 ASN A N 1
ATOM 2172 C CA . ASN A 1 307 ? 0.659 11.842 -4.097 1.00 93.81 307 ASN A CA 1
ATOM 2173 C C . ASN A 1 307 ? -0.456 11.675 -3.048 1.00 93.81 307 ASN A C 1
ATOM 2175 O O . ASN A 1 307 ? -0.744 12.582 -2.272 1.00 93.81 307 ASN A O 1
ATOM 2179 N N . GLY A 1 308 ? -1.143 10.531 -3.059 1.00 85.44 308 GLY A N 1
ATOM 2180 C CA . GLY A 1 308 ? -2.188 10.216 -2.095 1.00 85.44 308 GLY A CA 1
ATOM 2181 C C . GLY A 1 308 ? -1.611 9.722 -0.774 1.00 85.44 308 GLY A C 1
ATOM 2182 O O . GLY A 1 308 ? -0.470 9.265 -0.698 1.00 85.44 308 GLY A O 1
ATOM 2183 N N . THR A 1 309 ? -2.424 9.753 0.277 1.00 78.62 309 THR A N 1
ATOM 2184 C CA . THR A 1 309 ? -2.101 9.096 1.553 1.00 78.62 309 THR A CA 1
ATOM 2185 C C . THR A 1 309 ? -2.519 7.622 1.522 1.00 78.62 309 THR A C 1
ATOM 2187 O O . THR A 1 309 ? -3.216 7.183 0.607 1.00 78.62 309 THR A O 1
ATOM 2190 N N . ASN A 1 310 ? -2.101 6.824 2.514 1.00 70.81 310 ASN A N 1
ATOM 2191 C CA . ASN A 1 310 ? -2.444 5.395 2.621 1.00 70.81 310 ASN A CA 1
ATOM 2192 C C . ASN A 1 310 ? -2.191 4.614 1.313 1.00 70.81 310 ASN A C 1
ATOM 2194 O O . ASN A 1 310 ? -3.082 3.934 0.772 1.00 70.81 310 ASN A O 1
ATOM 2198 N N . GLN A 1 311 ? -0.971 4.775 0.795 1.00 83.50 311 GLN A N 1
ATOM 2199 C CA . GLN A 1 311 ? -0.593 4.219 -0.490 1.00 83.50 311 GLN A CA 1
ATOM 2200 C C . GLN A 1 311 ? -0.517 2.696 -0.445 1.00 83.50 311 GLN A C 1
ATOM 2202 O O . GLN A 1 311 ? -0.142 2.103 0.571 1.00 83.50 311 GLN A O 1
ATOM 2207 N N . CYS A 1 312 ? -0.882 2.083 -1.567 1.00 82.31 312 CYS A N 1
ATOM 2208 C CA . CYS A 1 312 ? -0.623 0.681 -1.833 1.00 82.31 312 CYS A CA 1
ATOM 2209 C C . CYS A 1 312 ? -0.193 0.494 -3.278 1.00 82.31 312 CYS A C 1
ATOM 2211 O O . CYS A 1 312 ? -1.033 0.425 -4.174 1.00 82.31 312 CYS A O 1
ATOM 2213 N N . ASN A 1 313 ? 1.115 0.456 -3.490 1.00 86.62 313 ASN A N 1
ATOM 2214 C CA . ASN A 1 313 ? 1.689 0.401 -4.820 1.00 86.62 313 ASN A CA 1
ATOM 2215 C C . ASN A 1 313 ? 2.344 -0.964 -5.016 1.00 86.62 313 ASN A C 1
ATOM 2217 O O . ASN A 1 313 ? 3.085 -1.440 -4.160 1.00 86.62 313 ASN A O 1
ATOM 2221 N N . GLU A 1 314 ? 2.057 -1.589 -6.144 1.00 85.25 314 GLU A N 1
ATOM 2222 C CA . GLU A 1 314 ? 2.550 -2.903 -6.514 1.00 85.25 314 GLU A CA 1
ATOM 2223 C C . GLU A 1 314 ? 3.144 -2.786 -7.915 1.00 85.25 314 GLU A C 1
ATOM 2225 O O . GLU A 1 314 ? 2.458 -2.419 -8.876 1.00 85.25 314 GLU A O 1
ATOM 2230 N N . CYS A 1 315 ? 4.444 -3.053 -8.028 1.00 82.19 315 CYS A N 1
ATOM 2231 C CA . CYS A 1 315 ? 5.075 -3.140 -9.333 1.00 82.19 315 CYS A CA 1
ATOM 2232 C C . CYS A 1 315 ? 4.598 -4.410 -10.031 1.00 82.19 315 CYS A C 1
ATOM 2234 O O . CYS A 1 315 ? 4.216 -5.392 -9.391 1.00 82.19 315 CYS A O 1
ATOM 2236 N N . CYS A 1 316 ? 4.685 -4.411 -11.358 1.00 74.19 316 CYS A N 1
ATOM 2237 C CA . CYS A 1 316 ? 4.569 -5.644 -12.126 1.00 74.19 316 CYS A CA 1
ATOM 2238 C C . CYS A 1 316 ? 3.243 -6.404 -11.896 1.00 74.19 316 CYS A C 1
ATOM 2240 O O . CYS A 1 316 ? 3.204 -7.641 -11.826 1.00 74.19 316 CYS A O 1
ATOM 2242 N N . TYR A 1 317 ? 2.150 -5.657 -11.760 1.00 72.69 317 TYR A N 1
ATOM 2243 C CA . TYR A 1 317 ? 0.831 -6.185 -11.452 1.00 72.69 317 TYR A CA 1
ATOM 2244 C C . TYR A 1 317 ? 0.335 -7.075 -12.594 1.00 72.69 317 TYR A C 1
ATOM 2246 O O . TYR A 1 317 ? 0.403 -6.683 -13.760 1.00 72.69 317 TYR A O 1
ATOM 2254 N N . ASN A 1 318 ? -0.149 -8.281 -12.265 1.00 59.47 318 ASN A N 1
ATOM 2255 C CA . ASN A 1 318 ? -0.552 -9.330 -13.213 1.00 59.47 318 ASN A CA 1
ATOM 2256 C C . ASN A 1 318 ? -1.640 -8.849 -14.197 1.00 59.47 318 ASN A C 1
ATOM 2258 O O . ASN A 1 318 ? -2.844 -9.002 -13.973 1.00 59.47 318 ASN A O 1
ATOM 2262 N N . SER A 1 319 ? -1.200 -8.240 -15.292 1.00 59.84 319 SER A N 1
ATOM 2263 C CA . SER A 1 319 ? -2.030 -7.539 -16.266 1.00 59.84 319 SER A CA 1
ATOM 2264 C C . SER A 1 319 ? -1.690 -8.038 -17.661 1.00 59.84 319 SER A C 1
ATOM 2266 O O . SER A 1 319 ? -1.164 -7.309 -18.485 1.00 59.84 319 SER A O 1
ATOM 2268 N N . ALA A 1 320 ? -1.982 -9.299 -17.970 1.00 55.72 320 ALA A N 1
ATOM 2269 C CA . ALA A 1 320 ? -2.015 -9.725 -19.365 1.00 55.72 320 ALA A CA 1
ATOM 2270 C C . ALA A 1 320 ? -3.167 -8.983 -20.079 1.00 55.72 320 ALA A C 1
ATOM 2272 O O . ALA A 1 320 ? -4.277 -9.496 -20.158 1.00 55.72 320 ALA A O 1
ATOM 2273 N N . GLY A 1 321 ? -2.942 -7.764 -20.586 1.00 59.34 321 GLY A N 1
ATOM 2274 C CA . GLY A 1 321 ? -4.064 -6.937 -21.047 1.00 59.34 321 GLY A CA 1
ATOM 2275 C C . GLY A 1 321 ? -3.824 -5.429 -21.118 1.00 59.34 321 GLY A C 1
ATOM 2276 O O . GLY A 1 321 ? -2.693 -4.945 -21.044 1.00 59.34 321 GLY A O 1
ATOM 2277 N N . HIS A 1 322 ? -4.925 -4.698 -21.298 1.00 56.25 322 HIS A N 1
ATOM 2278 C CA . HIS A 1 322 ? -4.998 -3.233 -21.204 1.00 56.25 322 HIS A CA 1
ATOM 2279 C C . HIS A 1 322 ? -4.905 -2.828 -19.717 1.00 56.25 322 HIS A C 1
ATOM 2281 O O . HIS A 1 322 ? -4.679 -3.695 -18.876 1.00 56.25 322 HIS A O 1
ATOM 2287 N N . GLY A 1 323 ? -5.131 -1.567 -19.339 1.00 47.53 323 GLY A N 1
ATOM 2288 C CA . GLY A 1 323 ? -5.311 -1.169 -17.927 1.00 47.53 323 GLY A CA 1
ATOM 2289 C C . GLY A 1 323 ? -6.534 -1.809 -17.222 1.00 47.53 323 GLY A C 1
ATOM 2290 O O . GLY A 1 323 ? -7.086 -1.225 -16.294 1.00 47.53 323 GLY A O 1
ATOM 2291 N N . TRP A 1 324 ? -7.002 -2.975 -17.697 1.00 50.81 324 TRP A N 1
ATOM 2292 C CA . TRP A 1 324 ? -8.127 -3.792 -17.240 1.00 50.81 324 TRP A CA 1
ATOM 2293 C C . TRP A 1 324 ? -7.975 -5.270 -17.712 1.00 50.81 324 TRP A C 1
ATOM 2295 O O . TRP A 1 324 ? -7.522 -5.517 -18.832 1.00 50.81 324 TRP A O 1
ATOM 2305 N N . ASN A 1 325 ? -8.378 -6.254 -16.883 1.00 35.78 325 ASN A N 1
ATOM 2306 C CA . ASN A 1 325 ? -8.355 -7.709 -17.161 1.00 35.78 325 ASN A CA 1
ATOM 2307 C C . ASN A 1 325 ? -9.738 -8.336 -17.504 1.00 35.78 325 ASN A C 1
ATOM 2309 O O . ASN A 1 325 ? -10.745 -8.040 -16.855 1.00 35.78 325 ASN A O 1
ATOM 2313 N N . SER A 1 326 ? -9.754 -9.342 -18.398 1.00 28.39 326 SER A N 1
ATOM 2314 C CA . SER A 1 326 ? -10.846 -10.325 -18.593 1.00 28.39 326 SER A CA 1
ATOM 2315 C C . SER A 1 326 ? -10.294 -11.739 -18.838 1.00 28.39 326 SER A C 1
ATOM 2317 O O . SER A 1 326 ? -9.423 -11.871 -19.690 1.00 28.39 326 SER A O 1
ATOM 2319 N N . PHE A 1 327 ? -10.846 -12.783 -18.199 1.00 24.25 327 PHE A N 1
ATOM 2320 C CA . PHE A 1 327 ? -10.759 -14.176 -18.681 1.00 24.25 327 PHE A CA 1
ATOM 2321 C C . PHE A 1 327 ? -12.027 -14.992 -18.360 1.00 24.25 327 PHE A C 1
ATOM 2323 O O . PHE A 1 327 ? -12.714 -14.755 -17.363 1.00 24.25 327 PHE A O 1
ATOM 2330 N N . SER A 1 328 ? -12.327 -15.934 -19.259 1.00 27.00 328 SER A N 1
ATOM 2331 C CA . SER A 1 328 ? -13.492 -16.827 -19.328 1.00 27.00 328 SER A CA 1
ATOM 2332 C C . SER A 1 328 ? -13.141 -18.293 -19.013 1.00 27.00 328 SER A C 1
ATOM 2334 O O . SER A 1 328 ? -12.084 -18.757 -19.430 1.00 27.00 328 SER A O 1
ATOM 2336 N N . GLY A 1 329 ? -14.091 -19.012 -18.387 1.00 21.38 329 GLY A N 1
ATOM 2337 C CA . GLY A 1 329 ? -14.128 -20.474 -18.149 1.00 21.38 329 GLY A CA 1
ATOM 2338 C C . GLY A 1 329 ? -13.842 -20.867 -16.687 1.00 21.38 329 GLY A C 1
ATOM 2339 O O . GLY A 1 329 ? -12.838 -20.435 -16.145 1.00 21.38 329 GLY A O 1
ATOM 2340 N N . GLY A 1 330 ? -14.656 -21.629 -15.947 1.00 22.62 330 GLY A N 1
ATOM 2341 C CA . GLY A 1 330 ? -15.961 -22.250 -16.182 1.00 22.62 330 GLY A CA 1
ATOM 2342 C C . GLY A 1 330 ? -16.596 -22.695 -14.845 1.00 22.62 330 GLY A C 1
ATOM 2343 O O . GLY A 1 330 ? -15.905 -22.814 -13.839 1.00 22.62 330 GLY A O 1
ATOM 2344 N N . SER A 1 331 ? -17.913 -22.933 -14.894 1.00 26.23 331 SER A N 1
ATOM 2345 C CA . SER A 1 331 ? -18.783 -23.685 -13.959 1.00 26.23 331 SER A CA 1
ATOM 2346 C C . SER A 1 331 ? -18.995 -23.198 -12.507 1.00 26.23 331 SER A C 1
ATOM 2348 O O . SER A 1 331 ? -18.152 -23.347 -11.635 1.00 26.23 331 SER A O 1
ATOM 2350 N N . PHE A 1 332 ? -20.229 -22.717 -12.291 1.00 29.50 332 PHE A N 1
ATOM 2351 C CA . PHE A 1 332 ? -21.042 -22.721 -11.065 1.00 29.50 332 PHE A CA 1
ATOM 2352 C C . PHE A 1 332 ? -20.465 -22.129 -9.768 1.00 29.50 332 PHE A C 1
ATOM 2354 O O . PHE A 1 332 ? -20.005 -22.838 -8.885 1.00 29.50 332 PHE A O 1
ATOM 2361 N N . ALA A 1 333 ? -20.678 -20.822 -9.597 1.00 23.08 333 ALA A N 1
ATOM 2362 C CA . ALA A 1 333 ? -21.180 -20.243 -8.348 1.00 23.08 333 ALA A CA 1
ATOM 2363 C C . ALA A 1 333 ? -21.729 -18.839 -8.649 1.00 23.08 333 ALA A C 1
ATOM 2365 O O . ALA A 1 333 ? -21.066 -18.056 -9.335 1.00 23.08 333 ALA A O 1
ATOM 2366 N N . LEU A 1 334 ? -22.926 -18.511 -8.148 1.00 27.38 334 LEU A N 1
ATOM 2367 C CA . LEU A 1 334 ? -23.378 -17.122 -8.030 1.00 27.38 334 LEU A CA 1
ATOM 2368 C C . LEU A 1 334 ? -22.347 -16.377 -7.171 1.00 27.38 334 LEU A C 1
ATOM 2370 O O . LEU A 1 334 ? -22.335 -16.485 -5.951 1.00 27.38 334 LEU A O 1
ATOM 2374 N N . SER A 1 335 ? -21.433 -15.664 -7.814 1.00 24.23 335 SER A N 1
ATOM 2375 C CA . SER A 1 335 ? -20.422 -14.856 -7.148 1.00 24.23 335 SER A CA 1
ATOM 2376 C C . SER A 1 335 ? -20.215 -13.610 -7.989 1.00 24.23 335 SER A C 1
ATOM 2378 O O . SER A 1 335 ? -19.913 -13.704 -9.183 1.00 24.23 335 SER A O 1
ATOM 2380 N N . LEU A 1 336 ? -20.435 -12.442 -7.377 1.00 29.06 336 LEU A N 1
ATOM 2381 C CA . LEU A 1 336 ? -20.092 -11.139 -7.939 1.00 29.06 336 LEU A CA 1
ATOM 2382 C C . LEU A 1 336 ? -18.655 -11.198 -8.484 1.00 29.06 336 LEU A C 1
ATOM 2384 O O . LEU A 1 336 ? -17.682 -11.164 -7.729 1.00 29.06 336 LEU A O 1
ATOM 2388 N N . LYS A 1 337 ? -18.513 -11.285 -9.809 1.00 23.36 337 LYS A N 1
ATOM 2389 C CA . LYS A 1 337 ? -17.221 -11.221 -10.494 1.00 23.36 337 LYS A CA 1
ATOM 2390 C C . LYS A 1 337 ? -16.721 -9.775 -10.468 1.00 23.36 337 LYS A C 1
ATOM 2392 O O . LYS A 1 337 ? -17.010 -8.999 -11.375 1.00 23.36 337 LYS A O 1
ATOM 2397 N N . TRP A 1 338 ? -15.966 -9.410 -9.435 1.00 30.59 338 TRP A N 1
ATOM 2398 C CA . TRP A 1 338 ? -15.262 -8.128 -9.363 1.00 30.59 338 TRP A CA 1
ATOM 2399 C C . TRP A 1 338 ? -14.154 -8.082 -10.432 1.00 30.59 338 TRP A C 1
ATOM 2401 O O . TRP A 1 338 ? -13.115 -8.731 -10.318 1.00 30.59 338 TRP A O 1
ATOM 2411 N N . LYS A 1 339 ? -14.402 -7.331 -11.508 1.00 30.34 339 LYS A N 1
ATOM 2412 C CA . LYS A 1 339 ? -13.469 -7.045 -12.608 1.00 30.34 339 LYS A CA 1
ATOM 2413 C C . LYS A 1 339 ? -12.470 -5.967 -12.153 1.00 30.34 339 LYS A C 1
ATOM 2415 O O . LYS A 1 339 ? -12.878 -4.853 -11.862 1.00 30.34 339 LYS A O 1
ATOM 2420 N N . ARG A 1 340 ? -11.171 -6.276 -12.078 1.00 40.69 340 ARG A N 1
ATOM 2421 C CA . ARG A 1 340 ? -10.107 -5.336 -11.646 1.00 40.69 340 ARG A CA 1
ATOM 2422 C C . ARG A 1 340 ? -9.768 -4.334 -12.766 1.00 40.69 340 ARG A C 1
ATOM 2424 O O . ARG A 1 340 ? -9.077 -4.710 -13.709 1.00 40.69 340 ARG A O 1
ATOM 2431 N N . MET A 1 341 ? -10.308 -3.117 -12.652 1.00 44.34 341 MET A N 1
ATOM 2432 C CA . MET A 1 341 ? -10.307 -1.965 -13.586 1.00 44.34 341 MET A CA 1
ATOM 2433 C C . MET A 1 341 ? -9.633 -0.732 -12.933 1.00 44.34 341 MET A C 1
ATOM 2435 O O . MET A 1 341 ? -9.321 -0.799 -11.745 1.00 44.34 341 MET A O 1
ATOM 2439 N N . LEU A 1 342 ? -9.459 0.397 -13.645 1.00 39.09 342 LEU A N 1
ATOM 2440 C CA . LEU A 1 342 ? -9.180 1.689 -12.991 1.00 39.09 342 LEU A CA 1
ATOM 2441 C C . LEU A 1 342 ? -10.393 2.055 -12.119 1.00 39.09 342 LEU A C 1
ATOM 2443 O O . LEU A 1 342 ? -11.471 2.378 -12.620 1.00 39.09 342 LEU A O 1
ATOM 2447 N N . TYR A 1 343 ? -10.211 1.947 -10.806 1.00 49.91 343 TYR A N 1
ATOM 2448 C CA . TYR A 1 343 ? -11.258 2.093 -9.802 1.00 49.91 343 TYR A CA 1
ATOM 2449 C C . TYR A 1 343 ? -11.152 3.473 -9.158 1.00 49.91 343 TYR A C 1
ATOM 2451 O O . TYR A 1 343 ? -10.182 3.777 -8.463 1.00 49.91 343 TYR A O 1
ATOM 2459 N N . LEU A 1 344 ? -12.179 4.294 -9.338 1.00 46.34 344 LEU A N 1
ATOM 2460 C CA . LEU A 1 344 ? -12.390 5.494 -8.546 1.00 46.34 344 LEU A CA 1
ATOM 2461 C C . LEU A 1 344 ? -13.450 5.169 -7.490 1.00 46.34 344 LEU A C 1
ATOM 2463 O O . LEU A 1 344 ? -14.651 5.326 -7.708 1.00 46.34 344 LEU A O 1
ATOM 2467 N N . ARG A 1 345 ? -13.019 4.653 -6.337 1.00 46.62 345 ARG A N 1
ATOM 2468 C CA . ARG A 1 345 ? -13.937 4.384 -5.230 1.00 46.62 345 ARG A CA 1
ATOM 2469 C C . ARG A 1 345 ? -13.931 5.577 -4.286 1.00 46.62 345 ARG A C 1
ATOM 2471 O O . ARG A 1 345 ? -13.006 5.750 -3.496 1.00 46.62 345 ARG A O 1
ATOM 2478 N N . ALA A 1 346 ? -14.978 6.385 -4.327 1.00 38.47 346 ALA A N 1
ATOM 2479 C CA . ALA A 1 346 ? -15.244 7.314 -3.246 1.00 38.47 346 ALA A CA 1
ATOM 2480 C C . ALA A 1 346 ? -15.786 6.542 -2.049 1.00 38.47 346 ALA A C 1
ATOM 2482 O O . ALA A 1 346 ? -16.834 5.895 -2.112 1.00 38.47 346 ALA A O 1
ATOM 2483 N N . LEU A 1 347 ? -15.088 6.654 -0.930 1.00 42.16 347 LEU A N 1
ATOM 2484 C CA . LEU A 1 347 ? -15.779 6.655 0.341 1.00 42.16 347 LEU A CA 1
ATOM 2485 C C . LEU A 1 347 ? -15.942 8.136 0.663 1.00 42.16 347 LEU A C 1
ATOM 2487 O O . LEU A 1 347 ? -14.997 8.754 1.136 1.00 42.16 347 LEU A O 1
ATOM 2491 N N . VAL A 1 348 ? -17.083 8.747 0.340 1.00 38.78 348 VAL A N 1
ATOM 2492 C CA . VAL A 1 348 ? -17.326 10.125 0.777 1.00 38.78 348 VAL A CA 1
ATOM 2493 C C . VAL A 1 348 ? -17.471 10.063 2.297 1.00 38.78 348 VAL A C 1
ATOM 2495 O O . VAL A 1 348 ? -18.555 9.833 2.825 1.00 38.78 348 VAL A O 1
ATOM 2498 N N . ILE A 1 349 ? -16.346 10.179 3.008 1.00 40.75 349 ILE A N 1
ATOM 2499 C CA . ILE A 1 349 ? -16.294 10.309 4.464 1.00 40.75 349 ILE A CA 1
ATOM 2500 C C . ILE A 1 349 ? -16.713 11.747 4.781 1.00 40.75 349 ILE A C 1
ATOM 2502 O O . ILE A 1 349 ? -15.911 12.574 5.201 1.00 40.75 349 ILE A O 1
ATOM 2506 N N . ALA A 1 350 ? -17.980 12.060 4.536 1.00 35.97 350 ALA A N 1
ATOM 2507 C CA . ALA A 1 350 ? -18.677 13.030 5.355 1.00 35.97 350 ALA A CA 1
ATOM 2508 C C . ALA A 1 350 ? -19.153 12.245 6.590 1.00 35.97 350 ALA A C 1
ATOM 2510 O O . ALA A 1 350 ? -20.236 11.671 6.582 1.00 35.97 350 ALA A O 1
ATOM 2511 N N . GLY A 1 351 ? -18.276 12.105 7.593 1.00 49.53 351 GLY A N 1
ATOM 2512 C CA . GLY A 1 351 ? -18.597 11.480 8.889 1.00 49.53 351 GLY A CA 1
ATOM 2513 C C . GLY A 1 351 ? -18.668 9.943 8.927 1.00 49.53 351 GLY A C 1
ATOM 2514 O O . GLY A 1 351 ? -19.614 9.390 9.476 1.00 49.53 351 GLY A O 1
ATOM 2515 N N . GLY A 1 352 ? -17.701 9.230 8.338 1.00 59.28 352 GLY A N 1
ATOM 2516 C CA . GLY A 1 352 ? -17.618 7.762 8.433 1.00 59.28 352 GLY A CA 1
ATOM 2517 C C . GLY A 1 352 ? -16.832 7.288 9.663 1.00 59.28 352 GLY A C 1
ATOM 2518 O O . GLY A 1 352 ? -15.755 7.815 9.917 1.00 59.28 352 GLY A O 1
ATOM 2519 N N . PHE A 1 353 ? -17.347 6.268 10.364 1.00 75.38 353 PHE A N 1
ATOM 2520 C CA . PHE A 1 353 ? -16.745 5.686 11.573 1.00 75.38 353 PHE A CA 1
ATOM 2521 C C . PHE A 1 353 ? -15.272 5.280 11.375 1.00 75.38 353 PHE A C 1
ATOM 2523 O O . PHE A 1 353 ? -14.949 4.465 10.495 1.00 75.38 353 PHE A O 1
ATOM 2530 N N . THR A 1 354 ? -14.396 5.777 12.247 1.00 79.62 354 THR A N 1
ATOM 2531 C CA . THR A 1 354 ? -12.988 5.397 12.351 1.00 79.62 354 THR A CA 1
ATOM 2532 C C . THR A 1 354 ? -12.569 5.169 13.807 1.00 79.62 354 THR A C 1
ATOM 2534 O O . THR A 1 354 ? -12.796 5.992 14.688 1.00 79.62 354 THR A O 1
ATOM 2537 N N . ALA A 1 355 ? -11.892 4.053 14.070 1.00 86.50 355 ALA A N 1
ATOM 2538 C CA . ALA A 1 355 ? -11.384 3.705 15.393 1.00 86.50 355 ALA A CA 1
ATOM 2539 C C . ALA A 1 355 ? -9.862 3.534 15.372 1.00 86.50 355 ALA A C 1
ATOM 2541 O O . ALA A 1 355 ? -9.334 2.637 14.709 1.00 86.50 355 ALA A O 1
ATOM 2542 N N . MET A 1 356 ? -9.163 4.404 16.105 1.00 92.12 356 MET A N 1
ATOM 2543 C CA . MET A 1 356 ? -7.705 4.426 16.211 1.00 92.12 356 MET A CA 1
ATOM 2544 C C . MET A 1 356 ? -7.254 3.849 17.556 1.00 92.12 356 MET A C 1
ATOM 2546 O O . MET A 1 356 ? -7.298 4.520 18.583 1.00 92.12 356 MET A O 1
ATOM 2550 N N . PHE A 1 357 ? -6.728 2.629 17.539 1.00 97.31 357 PHE A N 1
ATOM 2551 C CA . PHE A 1 357 ? -6.180 1.969 18.716 1.00 97.31 357 PHE A CA 1
ATOM 2552 C C . PHE A 1 357 ? -4.683 2.217 18.832 1.00 97.31 357 PHE A C 1
ATOM 2554 O O . PHE A 1 357 ? -3.904 1.941 17.914 1.00 97.31 357 PHE A O 1
ATOM 2561 N N . THR A 1 358 ? -4.259 2.671 20.005 1.00 95.88 358 THR A N 1
ATOM 2562 C CA . THR A 1 358 ? -2.848 2.930 20.310 1.00 95.88 358 THR A CA 1
ATOM 2563 C C . THR A 1 358 ? -2.384 2.086 21.492 1.00 95.88 358 THR A C 1
ATOM 2565 O O . THR A 1 358 ? -3.134 1.297 22.065 1.00 95.88 358 TH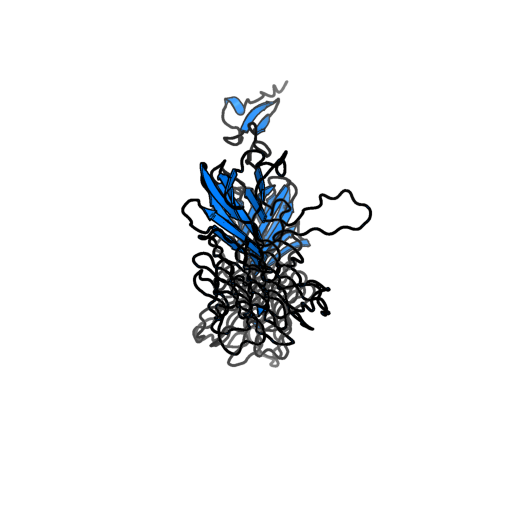R A O 1
ATOM 2568 N N . ASN A 1 359 ? -1.127 2.249 21.890 1.00 94.69 359 ASN A N 1
ATOM 2569 C CA . ASN A 1 359 ? -0.578 1.665 23.110 1.00 94.69 359 ASN A CA 1
ATOM 2570 C C . ASN A 1 359 ? -1.090 2.336 24.402 1.00 94.69 359 ASN A C 1
ATOM 2572 O O . ASN A 1 359 ? -0.581 2.000 25.472 1.00 94.69 359 ASN A O 1
ATOM 2576 N N . LEU A 1 360 ? -2.033 3.289 24.319 1.00 95.38 360 LEU A N 1
ATOM 2577 C CA . LEU A 1 360 ? -2.609 4.010 25.465 1.00 95.38 360 LEU A CA 1
ATOM 2578 C C . LEU A 1 360 ? -1.526 4.660 26.347 1.00 95.38 360 LEU A C 1
ATOM 2580 O O . LEU A 1 360 ? -1.510 4.517 27.566 1.00 95.38 360 LEU A O 1
ATOM 2584 N N . GLY A 1 361 ? -0.513 5.258 25.708 1.00 91.69 361 GLY A N 1
ATOM 2585 C CA . GLY A 1 361 ? 0.628 5.881 26.391 1.00 91.69 361 GLY A CA 1
ATOM 2586 C C . GLY A 1 361 ? 1.581 4.913 27.113 1.00 91.69 361 GLY A C 1
ATOM 2587 O O . GLY A 1 361 ? 2.590 5.349 27.669 1.00 91.69 361 GLY A O 1
ATOM 2588 N N . LYS A 1 362 ? 1.328 3.596 27.099 1.00 93.25 362 LYS A N 1
ATOM 2589 C CA . LYS A 1 362 ? 2.150 2.607 27.812 1.00 93.25 362 LYS A CA 1
ATOM 2590 C C . LYS A 1 362 ? 3.363 2.170 26.991 1.00 93.25 362 LYS A C 1
ATOM 2592 O O . LYS A 1 362 ? 3.253 1.804 25.822 1.00 93.25 362 LYS A O 1
ATOM 2597 N N . GLY A 1 363 ? 4.534 2.150 27.626 1.00 92.19 363 GLY A N 1
ATOM 2598 C CA . GLY A 1 363 ? 5.768 1.636 27.034 1.00 92.19 363 GLY A CA 1
ATOM 2599 C C . GLY A 1 363 ? 6.478 0.614 27.921 1.00 92.19 363 GLY A C 1
ATOM 2600 O O . GLY A 1 363 ? 6.703 0.855 29.109 1.00 92.19 363 GLY A O 1
ATOM 2601 N N . GLY A 1 364 ? 6.975 -0.474 27.335 1.00 90.94 364 GLY A N 1
ATOM 2602 C CA . GLY A 1 364 ? 7.716 -1.532 28.021 1.00 90.94 364 GLY A CA 1
ATOM 2603 C C . GLY A 1 364 ? 7.148 -2.913 27.729 1.00 90.94 364 GLY A C 1
ATOM 2604 O O . GLY A 1 364 ? 6.549 -3.126 26.682 1.00 90.94 364 GLY A O 1
ATOM 2605 N N . LYS A 1 365 ? 7.380 -3.849 28.654 1.00 92.75 365 LYS A N 1
ATOM 2606 C CA . LYS A 1 365 ? 6.981 -5.252 28.493 1.00 92.75 365 LYS A CA 1
ATOM 2607 C C . LYS A 1 365 ? 5.504 -5.520 28.780 1.00 92.75 365 LYS A C 1
ATOM 2609 O O . LYS A 1 365 ? 4.943 -6.445 28.207 1.00 92.75 365 LYS A O 1
ATOM 2614 N N . ASN A 1 366 ? 4.893 -4.715 29.646 1.00 95.25 366 ASN A N 1
ATOM 2615 C CA . ASN A 1 366 ? 3.511 -4.891 30.076 1.00 95.25 366 ASN A CA 1
ATOM 2616 C C . ASN A 1 366 ? 2.584 -4.031 29.219 1.00 95.25 366 ASN A C 1
ATOM 2618 O O . ASN A 1 366 ? 2.939 -2.910 28.836 1.00 95.25 366 ASN A O 1
ATOM 2622 N N . GLY A 1 367 ? 1.384 -4.543 28.973 1.00 93.50 367 GLY A N 1
ATOM 2623 C CA . GLY A 1 367 ? 0.319 -3.792 28.330 1.00 93.50 367 GLY A CA 1
ATOM 2624 C C . GLY A 1 367 ? -0.227 -2.657 29.206 1.00 93.50 367 GLY A C 1
ATOM 2625 O O . GLY A 1 367 ? 0.155 -2.530 30.375 1.00 93.50 367 GLY A O 1
ATOM 2626 N N . PRO A 1 368 ? -1.078 -1.790 28.640 1.00 95.25 368 PRO A N 1
ATOM 2627 C CA . PRO A 1 368 ? -1.786 -0.773 29.408 1.00 95.25 368 PRO A CA 1
ATOM 2628 C C . PRO A 1 368 ? -2.738 -1.405 30.434 1.00 95.25 368 PRO A C 1
ATOM 2630 O O . PRO A 1 368 ? -3.255 -2.501 30.232 1.00 95.25 368 PRO A O 1
ATOM 2633 N N . GLU A 1 369 ? -2.965 -0.699 31.539 1.00 94.25 369 GLU A N 1
ATOM 2634 C CA . GLU A 1 369 ? -3.817 -1.164 32.648 1.00 94.25 369 GLU A CA 1
ATOM 2635 C C . GLU A 1 369 ? -5.176 -0.451 32.669 1.00 94.25 369 GLU A C 1
ATOM 2637 O O . GLU A 1 369 ? -6.142 -0.990 33.200 1.00 94.25 369 GLU A O 1
ATOM 2642 N N . LEU A 1 370 ? -5.269 0.736 32.056 1.00 92.06 370 LEU A N 1
ATOM 2643 C CA . LEU A 1 370 ? -6.464 1.580 32.013 1.00 92.06 370 LEU A CA 1
ATOM 2644 C C . LEU A 1 370 ? -6.573 2.261 30.638 1.00 92.06 370 LEU A C 1
ATOM 2646 O O . LEU A 1 370 ? -5.551 2.556 30.018 1.00 92.06 370 LEU A O 1
ATOM 2650 N N . ILE A 1 371 ? -7.802 2.522 30.175 1.00 91.25 371 ILE A N 1
ATOM 2651 C CA . ILE A 1 371 ? -8.070 3.297 28.945 1.00 91.25 371 ILE A CA 1
ATOM 2652 C C . ILE A 1 371 ? -7.980 4.804 29.215 1.00 91.25 371 ILE A C 1
ATOM 2654 O O . ILE A 1 371 ? -7.487 5.548 28.374 1.00 91.25 371 ILE A O 1
ATOM 2658 N N . GLY A 1 372 ? -8.425 5.266 30.389 1.00 87.75 372 GLY A N 1
ATOM 2659 C CA . GLY A 1 372 ? -8.482 6.697 30.705 1.00 87.75 372 GLY A CA 1
ATOM 2660 C C . GLY A 1 372 ? -9.307 7.488 29.680 1.00 87.75 372 GLY A C 1
ATOM 2661 O O . GLY A 1 372 ? -10.231 6.952 29.079 1.00 87.75 372 GLY A O 1
ATOM 2662 N N . GLY A 1 373 ? -8.944 8.753 29.455 1.00 82.19 373 GLY A N 1
ATOM 2663 C CA . GLY A 1 373 ? -9.580 9.621 28.453 1.00 82.19 373 GLY A CA 1
ATOM 2664 C C . GLY A 1 373 ? -9.020 9.481 27.032 1.00 82.19 373 GLY A C 1
ATOM 2665 O O . GLY A 1 373 ? -9.234 10.362 26.207 1.00 82.19 373 GLY A O 1
ATOM 2666 N N . HIS A 1 374 ? -8.251 8.425 26.730 1.00 85.44 374 HIS A N 1
ATOM 2667 C CA . HIS A 1 374 ? -7.553 8.301 25.443 1.00 85.44 374 HIS A CA 1
ATOM 2668 C C . HIS A 1 374 ? -8.492 8.234 24.234 1.00 85.44 374 HIS A C 1
ATOM 2670 O O . HIS A 1 374 ? -8.089 8.654 23.152 1.00 85.44 374 HIS A O 1
ATOM 2676 N N . TYR A 1 375 ? -9.716 7.734 24.416 1.00 86.81 375 TYR A N 1
ATOM 2677 C CA . TYR A 1 375 ? -10.725 7.618 23.359 1.00 86.81 375 TYR A CA 1
ATOM 2678 C C . TYR A 1 375 ? -11.882 8.597 23.504 1.00 86.81 375 TYR A C 1
ATOM 2680 O O . TYR A 1 375 ? -12.791 8.563 22.682 1.00 86.81 375 TYR A O 1
ATOM 2688 N N . THR A 1 376 ? -11.821 9.500 24.487 1.00 81.88 376 THR A N 1
ATOM 2689 C CA . THR A 1 376 ? -12.884 10.477 24.710 1.00 81.88 376 THR A CA 1
ATOM 2690 C C . THR A 1 376 ? -13.090 11.348 23.474 1.00 81.88 376 THR A C 1
ATOM 2692 O O . THR A 1 376 ? -12.139 11.954 22.976 1.00 81.88 376 THR A O 1
ATOM 2695 N N . GLY A 1 377 ? -14.325 11.392 22.974 1.00 69.19 377 GLY A N 1
ATOM 2696 C CA . GLY A 1 377 ? -14.694 12.156 21.778 1.00 69.19 377 GLY A CA 1
ATOM 2697 C C . GLY A 1 377 ? -14.225 11.560 20.442 1.00 69.19 377 GLY A C 1
ATOM 2698 O O . GLY A 1 377 ? -14.324 12.235 19.420 1.00 69.19 377 GLY A O 1
ATOM 2699 N N . GLN A 1 378 ? -13.708 10.327 20.426 1.00 79.56 378 GLN A N 1
ATOM 2700 C CA . GLN A 1 378 ? -13.464 9.569 19.191 1.00 79.56 378 GLN A CA 1
ATOM 2701 C C . GLN A 1 378 ? -14.672 8.679 18.864 1.00 79.56 378 GLN A C 1
ATOM 2703 O O . GLN A 1 378 ? -15.440 8.333 19.754 1.00 79.56 378 GLN A O 1
ATOM 2708 N N . ASP A 1 379 ? -14.811 8.215 17.619 1.00 76.12 379 ASP A N 1
ATOM 2709 C CA . ASP A 1 379 ? -16.008 7.460 17.186 1.00 76.12 379 ASP A CA 1
ATOM 2710 C C . ASP A 1 379 ? -16.261 6.153 17.961 1.00 76.12 379 ASP A C 1
ATOM 2712 O O . ASP A 1 379 ? -17.360 5.603 17.928 1.00 76.12 379 ASP A O 1
ATOM 2716 N N . HIS A 1 380 ? -15.235 5.637 18.638 1.00 85.56 380 HIS A N 1
ATOM 2717 C CA . HIS A 1 380 ? -15.274 4.412 19.436 1.00 85.56 380 HIS A CA 1
ATOM 2718 C C . HIS A 1 380 ? -15.209 4.676 20.951 1.00 85.56 380 HIS A C 1
ATOM 2720 O O . HIS A 1 380 ? -14.919 3.758 21.726 1.00 85.56 380 HIS A O 1
ATOM 2726 N N . ASP A 1 381 ? -15.474 5.915 21.379 1.00 84.06 381 ASP A N 1
ATOM 2727 C CA . ASP A 1 381 ? -15.650 6.266 22.789 1.00 84.06 381 ASP A CA 1
ATOM 2728 C C . ASP A 1 381 ? -16.743 5.393 23.427 1.00 84.06 381 ASP A C 1
ATOM 2730 O O . ASP A 1 381 ? -17.757 5.075 22.805 1.00 84.06 381 ASP A O 1
ATOM 2734 N N . GLY A 1 382 ? -16.503 4.919 24.649 1.00 86.19 382 GLY A N 1
ATOM 2735 C CA . GLY A 1 382 ? -17.399 3.995 25.355 1.00 86.19 382 GLY A CA 1
ATOM 2736 C C . GLY A 1 382 ? -17.524 2.574 24.770 1.00 86.19 382 GLY A C 1
ATOM 2737 O O . GLY A 1 382 ? -18.131 1.719 25.411 1.00 86.19 382 GLY A O 1
ATOM 2738 N N . GLN A 1 383 ? -16.931 2.265 23.609 1.00 89.81 383 GLN A N 1
ATOM 2739 C CA . GLN A 1 383 ? -17.078 0.960 22.929 1.00 89.81 383 GLN A CA 1
ATOM 2740 C C . GLN A 1 383 ? -15.937 -0.030 23.212 1.00 89.81 383 GLN A C 1
ATOM 2742 O O . GLN A 1 383 ? -15.896 -1.119 22.630 1.00 89.81 383 GLN A O 1
ATOM 2747 N N . VAL A 1 384 ? -14.972 0.340 24.059 1.00 94.88 384 VAL A N 1
ATOM 2748 C CA . VAL A 1 384 ? -13.758 -0.448 24.305 1.00 94.88 384 VAL A CA 1
ATOM 2749 C C . VAL A 1 384 ? -13.650 -0.842 25.770 1.00 94.88 384 VAL A C 1
ATOM 2751 O O . VAL A 1 384 ? -13.621 0.005 26.656 1.00 94.88 384 VAL A O 1
ATOM 2754 N N . ALA A 1 385 ? -13.494 -2.140 26.020 1.00 94.75 385 ALA A N 1
ATOM 2755 C CA . ALA A 1 385 ? -13.102 -2.678 27.317 1.00 94.75 385 ALA A CA 1
ATOM 2756 C C . ALA A 1 385 ? -11.624 -3.089 27.298 1.00 94.75 385 ALA A C 1
ATOM 2758 O O . ALA A 1 385 ? -11.134 -3.621 26.307 1.00 94.75 385 ALA A O 1
ATOM 2759 N N . LEU A 1 386 ? -10.899 -2.918 28.401 1.00 94.81 386 LEU A N 1
ATOM 2760 C CA . LEU A 1 386 ? -9.493 -3.325 28.504 1.00 94.81 386 LEU A CA 1
ATOM 2761 C C . LEU A 1 386 ? -9.349 -4.553 29.407 1.00 94.81 386 LEU A C 1
ATOM 2763 O O . LEU A 1 386 ? -9.966 -4.631 30.464 1.00 94.81 386 LEU A O 1
ATOM 2767 N N . SER A 1 387 ? -8.537 -5.524 28.993 1.00 93.44 387 SER A N 1
ATOM 2768 C CA . SER A 1 387 ? -8.215 -6.710 29.792 1.00 93.44 387 SER A CA 1
ATOM 2769 C C . SER A 1 387 ? -6.783 -7.148 29.521 1.00 93.44 387 SER A C 1
ATOM 2771 O O . SER A 1 387 ? -6.448 -7.485 28.389 1.00 93.44 387 SER A O 1
ATOM 2773 N N . SER A 1 388 ? -5.930 -7.157 30.549 1.00 91.19 388 SER A N 1
ATOM 2774 C CA . SER A 1 388 ? -4.517 -7.569 30.442 1.00 91.19 388 SER A CA 1
ATOM 2775 C C . SER A 1 388 ? -3.750 -6.870 29.306 1.00 91.19 388 SER A C 1
ATOM 2777 O O . SER A 1 388 ? -2.963 -7.491 28.596 1.00 91.19 388 SER A O 1
ATOM 2779 N N . GLY A 1 389 ? -4.008 -5.576 29.085 1.00 93.44 389 GLY A N 1
ATOM 2780 C CA . GLY A 1 389 ? -3.395 -4.811 27.995 1.00 93.44 389 GLY A CA 1
ATOM 2781 C C . GLY A 1 389 ? -4.011 -5.000 26.610 1.00 93.44 389 GLY A C 1
ATOM 2782 O O . GLY A 1 389 ? -3.590 -4.320 25.674 1.00 93.44 389 GLY A O 1
ATOM 2783 N N . ILE A 1 390 ? -4.997 -5.888 26.470 1.00 96.75 390 ILE A N 1
ATOM 2784 C CA . ILE A 1 390 ? -5.729 -6.139 25.228 1.00 96.75 390 ILE A CA 1
ATOM 2785 C C . ILE A 1 390 ? -7.030 -5.342 25.251 1.00 96.75 390 ILE A C 1
ATOM 2787 O O . ILE A 1 390 ? -7.822 -5.430 26.191 1.00 96.75 390 ILE A O 1
ATOM 2791 N N . GLN A 1 391 ? -7.240 -4.563 24.199 1.00 97.19 391 GLN A N 1
ATOM 2792 C CA . GLN A 1 391 ? -8.391 -3.692 24.011 1.00 97.19 391 GLN A CA 1
ATOM 2793 C C . GLN A 1 391 ? -9.462 -4.458 23.241 1.00 97.19 391 GLN A C 1
ATOM 2795 O O . GLN A 1 391 ? -9.239 -4.867 22.110 1.00 97.19 391 GLN A O 1
ATOM 2800 N N . ARG A 1 392 ? -10.606 -4.707 23.864 1.00 96.81 392 ARG A N 1
ATOM 2801 C CA . ARG A 1 392 ? -11.744 -5.432 23.300 1.00 96.81 392 ARG A CA 1
ATOM 2802 C C . ARG A 1 392 ? -12.776 -4.419 22.842 1.00 96.81 392 ARG A C 1
ATOM 2804 O O . ARG A 1 392 ? -13.423 -3.793 23.675 1.00 96.81 392 ARG A O 1
ATOM 2811 N N . TRP A 1 393 ? -12.880 -4.246 21.535 1.00 96.81 393 TRP A N 1
ATOM 2812 C CA . TRP A 1 393 ? -13.799 -3.313 20.901 1.00 96.81 393 TRP A CA 1
ATOM 2813 C C . TRP A 1 393 ? -15.044 -4.041 20.400 1.00 96.81 393 TRP A C 1
ATOM 2815 O O . TRP A 1 393 ? -14.929 -5.090 19.761 1.00 96.81 393 TRP A O 1
ATOM 2825 N N . THR A 1 394 ? -16.213 -3.479 20.694 1.00 92.50 394 THR A N 1
ATOM 2826 C CA . THR A 1 394 ? -17.503 -3.967 20.200 1.00 92.50 394 THR A CA 1
ATOM 2827 C C . THR A 1 394 ? -17.833 -3.284 18.880 1.00 92.50 394 THR A C 1
ATOM 2829 O O . THR A 1 394 ? -17.937 -2.062 18.817 1.00 92.50 394 THR A O 1
ATOM 2832 N N . VAL A 1 395 ? -18.007 -4.069 17.818 1.00 90.38 395 VAL A N 1
ATOM 2833 C CA . VAL A 1 395 ? -18.286 -3.551 16.474 1.00 90.38 395 VAL A CA 1
ATOM 2834 C C . VAL A 1 395 ? -19.663 -2.861 16.444 1.00 90.38 395 VAL A C 1
ATOM 2836 O O . VAL A 1 395 ? -20.671 -3.514 16.712 1.00 90.38 395 VAL A O 1
ATOM 2839 N N . PRO A 1 396 ? -19.764 -1.574 16.066 1.00 83.12 396 PRO A N 1
ATOM 2840 C CA . PRO A 1 396 ? -21.022 -0.829 16.114 1.00 83.12 396 PRO A CA 1
ATOM 2841 C C . PRO A 1 396 ? -21.941 -1.117 14.918 1.00 83.12 396 PRO A C 1
ATOM 2843 O O . PRO A 1 396 ? -23.160 -0.936 15.012 1.00 83.12 396 PRO A O 1
ATOM 2846 N N . HIS A 1 397 ? -21.388 -1.563 13.782 1.00 80.25 397 HIS A N 1
ATOM 2847 C CA . HIS A 1 397 ? -22.129 -1.761 12.535 1.00 80.25 397 HIS A CA 1
ATOM 2848 C C . HIS A 1 397 ? -21.707 -3.050 11.822 1.00 80.25 397 HIS A C 1
ATOM 2850 O O . HIS A 1 397 ? -20.528 -3.362 11.715 1.00 80.25 397 HIS A O 1
ATOM 2856 N N . THR A 1 398 ? -22.669 -3.795 11.279 1.00 82.94 398 THR A N 1
ATOM 2857 C CA . THR A 1 398 ? -22.358 -4.923 10.391 1.00 82.94 398 THR A CA 1
ATOM 2858 C C . THR A 1 398 ? -21.906 -4.386 9.043 1.00 82.94 398 THR A C 1
ATOM 2860 O O . THR A 1 398 ? -22.603 -3.561 8.454 1.00 82.94 398 THR A O 1
ATOM 2863 N N . GLY A 1 399 ? -20.780 -4.878 8.531 1.00 77.50 399 GLY A N 1
ATOM 2864 C CA . GLY A 1 399 ? -20.310 -4.489 7.214 1.00 77.50 399 GLY A CA 1
ATOM 2865 C C . GLY A 1 399 ? -18.836 -4.745 6.944 1.00 77.50 399 GLY A C 1
ATOM 2866 O O . GLY A 1 399 ? -18.142 -5.444 7.677 1.00 77.50 399 GLY A O 1
ATOM 2867 N N . GLU A 1 400 ? -18.348 -4.186 5.843 1.00 79.25 400 GLU A N 1
ATOM 2868 C CA . GLU A 1 400 ? -16.927 -4.230 5.491 1.00 79.25 400 GLU A CA 1
ATOM 2869 C C . GLU A 1 400 ? -16.140 -3.133 6.211 1.00 79.25 400 GLU A C 1
ATOM 2871 O O . GLU A 1 400 ? -16.458 -1.949 6.106 1.00 79.25 400 GLU A O 1
ATOM 2876 N N . TYR A 1 401 ? -15.039 -3.524 6.840 1.00 85.25 401 TYR A N 1
ATOM 2877 C CA . TYR A 1 401 ? -14.075 -2.658 7.502 1.00 85.25 401 TYR A CA 1
ATOM 2878 C C . TYR A 1 401 ? -12.703 -2.786 6.848 1.00 85.25 401 TYR A C 1
ATOM 2880 O O . TYR A 1 401 ? -12.272 -3.882 6.487 1.00 85.25 401 TYR A O 1
ATOM 2888 N N . ARG A 1 402 ? -11.983 -1.671 6.723 1.00 87.44 402 ARG A N 1
ATOM 2889 C CA . ARG A 1 402 ? -10.555 -1.671 6.398 1.00 87.44 402 ARG A CA 1
ATOM 2890 C C . ARG A 1 402 ? -9.767 -1.581 7.692 1.00 87.44 402 ARG A C 1
ATOM 2892 O O . ARG A 1 402 ? -9.945 -0.627 8.441 1.00 87.44 402 ARG A O 1
ATOM 2899 N N . ILE A 1 403 ? -8.904 -2.559 7.932 1.00 94.81 403 ILE A N 1
ATOM 2900 C CA . ILE A 1 403 ? -8.057 -2.619 9.121 1.00 94.81 403 ILE A CA 1
ATOM 2901 C C . ILE A 1 403 ? -6.611 -2.459 8.679 1.00 94.81 403 ILE A C 1
ATOM 2903 O O . ILE A 1 403 ? -6.123 -3.224 7.847 1.00 94.81 403 ILE A O 1
ATOM 2907 N N . GLU A 1 404 ? -5.940 -1.465 9.244 1.00 94.94 404 GLU A N 1
ATOM 2908 C CA . GLU A 1 404 ? -4.512 -1.212 9.103 1.00 94.94 404 GLU A CA 1
ATOM 2909 C C . GLU A 1 404 ? -3.837 -1.431 10.456 1.00 94.94 404 GLU A C 1
ATOM 2911 O O . GLU A 1 404 ? -4.195 -0.782 11.433 1.00 94.94 404 GLU A O 1
ATOM 2916 N N . ALA A 1 405 ? -2.876 -2.350 10.517 1.00 97.50 405 ALA A N 1
ATOM 2917 C CA . ALA A 1 405 ? -2.135 -2.702 11.721 1.00 97.50 405 ALA A CA 1
ATOM 2918 C C . ALA A 1 405 ? -0.635 -2.484 11.508 1.00 97.50 405 ALA A C 1
ATOM 2920 O O . ALA A 1 405 ? -0.057 -2.977 10.536 1.00 97.50 405 ALA A O 1
ATOM 2921 N N . ILE A 1 406 ? 0.005 -1.784 12.444 1.00 97.81 406 ILE A N 1
ATOM 2922 C CA . ILE A 1 406 ? 1.443 -1.505 12.427 1.00 97.81 406 ILE A CA 1
ATOM 2923 C C . ILE A 1 406 ? 2.120 -2.196 13.606 1.00 97.81 406 ILE A C 1
ATOM 2925 O O . ILE A 1 406 ? 1.722 -1.991 14.751 1.00 97.81 406 ILE A O 1
ATOM 2929 N N . GLY A 1 407 ? 3.162 -2.985 13.348 1.00 97.88 407 GLY A N 1
ATOM 2930 C CA . GLY A 1 407 ? 4.008 -3.588 14.379 1.00 97.88 407 GLY A CA 1
ATOM 2931 C C . GLY A 1 407 ? 4.986 -2.576 14.977 1.00 97.88 407 GLY A C 1
ATOM 2932 O O . GLY A 1 407 ? 5.355 -1.589 14.336 1.00 97.88 407 GLY A O 1
ATOM 2933 N N . ALA A 1 408 ? 5.422 -2.793 16.217 1.00 97.56 408 ALA A N 1
ATOM 2934 C CA . ALA A 1 408 ? 6.343 -1.869 16.872 1.00 97.56 408 ALA A CA 1
ATOM 2935 C C . ALA A 1 408 ? 7.790 -2.033 16.390 1.00 97.56 408 ALA A C 1
ATOM 2937 O O . ALA A 1 408 ? 8.222 -3.123 16.006 1.00 97.56 408 ALA A O 1
ATOM 2938 N N . SER A 1 409 ? 8.579 -0.962 16.482 1.00 96.25 409 SER A N 1
ATOM 2939 C CA . SER A 1 409 ? 10.015 -1.037 16.215 1.00 96.25 409 SER A CA 1
ATOM 2940 C C . SER A 1 409 ? 10.761 -1.742 17.357 1.00 96.25 409 SER A C 1
ATOM 2942 O O . SER A 1 409 ? 10.397 -1.640 18.534 1.00 96.25 409 SER A O 1
ATOM 2944 N N . GLY A 1 410 ? 11.880 -2.385 17.039 1.00 94.31 410 GLY A N 1
ATOM 2945 C CA . GLY A 1 410 ? 12.868 -2.798 18.028 1.00 94.31 410 GLY A CA 1
ATOM 2946 C C . GLY A 1 410 ? 13.527 -1.605 18.724 1.00 94.31 410 GLY A C 1
ATOM 2947 O O . GLY A 1 410 ? 13.396 -0.447 18.306 1.00 94.31 410 GLY A O 1
ATOM 2948 N N . GLY A 1 411 ? 14.251 -1.889 19.803 1.00 92.12 411 GLY A N 1
ATOM 2949 C CA . GLY A 1 411 ? 15.155 -0.917 20.408 1.00 92.12 411 GLY A CA 1
ATOM 2950 C C . GLY A 1 411 ? 16.531 -0.914 19.733 1.00 92.12 411 GLY A C 1
ATOM 2951 O O . GLY A 1 411 ? 16.888 -1.839 19.000 1.00 92.12 411 GLY A O 1
ATOM 2952 N N . PHE A 1 412 ? 17.329 0.109 20.031 1.00 88.12 412 PHE A N 1
ATOM 2953 C CA . PHE A 1 412 ? 18.702 0.258 19.543 1.00 88.12 412 PHE A CA 1
ATOM 2954 C C . PHE A 1 412 ? 19.637 0.739 20.662 1.00 88.12 412 PHE A C 1
ATOM 2956 O O . PHE A 1 412 ? 19.182 1.259 21.687 1.00 88.12 412 PHE A O 1
ATOM 2963 N N . SER A 1 413 ? 20.944 0.557 20.469 1.00 80.94 413 SER A N 1
ATOM 2964 C CA . SER A 1 413 ? 21.995 1.002 21.394 1.00 80.94 413 SER A CA 1
ATOM 2965 C C . SER A 1 413 ? 22.541 2.389 21.039 1.00 80.94 413 SER A C 1
ATOM 2967 O O . SER A 1 413 ? 22.540 2.760 19.870 1.00 80.94 413 SER A O 1
ATOM 2969 N N . GLU A 1 414 ? 23.084 3.135 22.011 1.00 75.19 414 GLU A N 1
ATOM 2970 C CA . GLU A 1 414 ? 23.697 4.457 21.747 1.00 75.19 414 GLU A CA 1
ATOM 2971 C C . GLU A 1 414 ? 24.860 4.384 20.764 1.00 75.19 414 GLU A C 1
ATOM 2973 O O . GLU A 1 414 ? 24.952 5.235 19.890 1.00 75.19 414 GLU A O 1
ATOM 2978 N N . ASP A 1 415 ? 25.667 3.329 20.836 1.00 72.19 415 ASP A N 1
ATOM 2979 C CA . ASP A 1 415 ? 26.826 3.138 19.957 1.00 72.19 415 ASP A CA 1
ATOM 2980 C C . ASP A 1 415 ? 26.457 2.745 18.515 1.00 72.19 415 ASP A C 1
ATOM 2982 O O . ASP A 1 415 ? 27.338 2.617 17.670 1.00 72.19 415 ASP A O 1
ATOM 2986 N N . SER A 1 416 ? 25.178 2.485 18.218 1.00 73.25 416 SER A N 1
ATOM 2987 C CA . SER A 1 416 ? 24.767 2.193 16.838 1.00 73.25 416 SER A CA 1
ATOM 2988 C C . SER A 1 416 ? 24.777 3.486 16.025 1.00 73.25 416 SER A C 1
ATOM 2990 O O . SER A 1 416 ? 24.283 4.512 16.500 1.00 73.25 416 SER A O 1
ATOM 2992 N N . ILE A 1 417 ? 25.319 3.454 14.806 1.00 76.44 417 ILE A N 1
ATOM 2993 C CA . ILE A 1 417 ? 25.220 4.593 13.876 1.00 76.44 417 ILE A CA 1
ATOM 2994 C C . ILE A 1 417 ? 23.754 4.752 13.469 1.00 76.44 417 ILE A C 1
ATOM 2996 O O . ILE A 1 417 ? 23.210 5.854 13.516 1.00 76.44 417 ILE A O 1
ATOM 3000 N N . ILE A 1 418 ? 23.084 3.628 13.192 1.00 75.69 418 ILE A N 1
ATOM 3001 C CA . ILE A 1 418 ? 21.637 3.600 12.997 1.00 75.69 418 ILE A CA 1
ATOM 3002 C C . ILE A 1 418 ? 20.913 3.806 14.337 1.00 75.69 418 ILE A C 1
ATOM 3004 O O . ILE A 1 418 ? 21.102 3.066 15.305 1.00 75.69 418 ILE A O 1
ATOM 3008 N N . LYS A 1 419 ? 20.089 4.856 14.416 1.00 81.19 419 LYS A N 1
ATOM 3009 C CA . LYS A 1 419 ? 19.328 5.233 15.625 1.00 81.19 419 LYS A CA 1
ATOM 3010 C C . LYS A 1 419 ? 17.895 4.694 15.603 1.00 81.19 419 LYS A C 1
ATOM 3012 O O . LYS A 1 419 ? 16.957 5.324 16.087 1.00 81.19 419 LYS A O 1
ATOM 3017 N N . ASN A 1 420 ? 17.727 3.511 15.034 1.00 84.00 420 ASN A N 1
ATOM 3018 C CA . ASN A 1 420 ? 16.484 2.760 14.956 1.00 84.00 420 ASN A CA 1
ATOM 3019 C C . ASN A 1 420 ? 16.779 1.272 15.183 1.00 84.00 420 ASN A C 1
ATOM 3021 O O . ASN A 1 420 ? 17.881 0.796 14.928 1.00 84.00 420 ASN A O 1
ATOM 3025 N N . GLY A 1 421 ? 15.810 0.551 15.749 1.00 89.06 421 GLY A N 1
ATOM 3026 C CA . GLY A 1 421 ? 15.888 -0.904 15.856 1.00 89.06 421 GLY A CA 1
ATOM 3027 C C . GLY A 1 421 ? 15.489 -1.575 14.542 1.00 89.06 421 GLY A C 1
ATOM 3028 O O . GLY A 1 421 ? 15.328 -0.924 13.509 1.00 89.06 421 GLY A O 1
ATOM 3029 N N . GLY A 1 422 ? 15.242 -2.882 14.592 1.00 94.06 422 GLY A N 1
ATOM 3030 C CA . GLY A 1 422 ? 14.472 -3.547 13.547 1.00 94.06 422 GLY A CA 1
ATOM 3031 C C . GLY A 1 422 ? 13.134 -2.833 13.353 1.00 94.06 422 GLY A C 1
ATOM 3032 O O . GLY A 1 422 ? 12.504 -2.399 14.323 1.00 94.06 422 GLY A O 1
ATOM 3033 N N . ARG A 1 423 ? 12.700 -2.685 12.110 1.00 95.88 423 ARG A N 1
ATOM 3034 C CA . ARG A 1 423 ? 11.482 -1.955 11.756 1.00 95.88 423 ARG A CA 1
ATOM 3035 C C . ARG A 1 423 ? 10.267 -2.882 11.833 1.00 95.88 423 ARG A C 1
ATOM 3037 O O . ARG A 1 423 ? 10.356 -4.046 11.444 1.00 95.88 423 ARG A O 1
ATOM 3044 N N . GLY A 1 424 ? 9.142 -2.387 12.345 1.00 97.06 424 GLY A N 1
ATOM 3045 C CA . GLY A 1 424 ? 7.880 -3.140 12.391 1.00 97.06 424 GLY A CA 1
ATOM 3046 C C . GLY A 1 424 ? 7.184 -3.199 11.026 1.00 97.06 424 GLY A C 1
ATOM 3047 O O . GLY A 1 424 ? 7.394 -2.321 10.190 1.00 97.06 424 GLY A O 1
ATOM 3048 N N . ALA A 1 425 ? 6.362 -4.220 10.789 1.00 97.12 425 ALA A N 1
ATOM 3049 C CA . ALA A 1 425 ? 5.607 -4.380 9.545 1.00 97.12 425 ALA A CA 1
ATOM 3050 C C . ALA A 1 425 ? 4.339 -3.514 9.537 1.00 97.12 425 ALA A C 1
ATOM 3052 O O . ALA A 1 425 ? 3.802 -3.172 10.591 1.00 97.12 425 ALA A O 1
ATOM 3053 N N . ARG A 1 426 ? 3.840 -3.200 8.343 1.00 96.31 426 ARG A N 1
ATOM 3054 C CA . ARG A 1 426 ? 2.532 -2.590 8.093 1.00 96.31 426 ARG A CA 1
ATOM 3055 C C . ARG A 1 426 ? 1.670 -3.593 7.350 1.00 96.31 426 ARG A C 1
ATOM 3057 O O . ARG A 1 426 ? 2.055 -4.058 6.284 1.00 96.31 426 ARG A O 1
ATOM 3064 N N . MET A 1 427 ? 0.515 -3.927 7.907 1.00 96.25 427 MET A N 1
ATOM 3065 C CA . MET A 1 427 ? -0.411 -4.898 7.334 1.00 96.25 427 MET A CA 1
ATOM 3066 C C . MET A 1 427 ? -1.766 -4.233 7.149 1.00 96.25 427 MET A C 1
ATOM 3068 O O . MET A 1 427 ? -2.285 -3.632 8.087 1.00 96.25 427 MET A O 1
ATOM 3072 N N . ILE A 1 428 ? -2.362 -4.352 5.964 1.00 93.00 428 ILE A N 1
ATOM 3073 C CA . ILE A 1 428 ? -3.688 -3.790 5.687 1.00 93.00 428 ILE A CA 1
ATOM 3074 C C . ILE A 1 428 ? -4.558 -4.825 5.003 1.00 93.00 428 ILE A C 1
ATOM 3076 O O . ILE A 1 428 ? -4.094 -5.489 4.083 1.00 93.00 428 ILE A O 1
ATOM 3080 N N . GLY A 1 429 ? -5.826 -4.927 5.384 1.00 88.75 429 GLY A N 1
ATOM 3081 C CA . GLY A 1 429 ? -6.808 -5.769 4.705 1.00 88.75 429 GLY A CA 1
ATOM 3082 C C . GLY A 1 429 ? -8.234 -5.270 4.908 1.00 88.75 429 GLY A C 1
ATOM 3083 O O . GLY A 1 429 ? -8.502 -4.449 5.785 1.00 88.75 429 GLY A O 1
ATOM 3084 N N . ASN A 1 430 ? -9.146 -5.764 4.077 1.00 85.62 430 ASN A N 1
ATOM 3085 C CA . ASN A 1 430 ? -10.581 -5.576 4.232 1.00 85.62 430 ASN A CA 1
ATOM 3086 C C . ASN A 1 430 ? -11.213 -6.833 4.836 1.00 85.62 430 ASN A C 1
ATOM 3088 O O . ASN A 1 430 ? -10.885 -7.952 4.424 1.00 85.62 430 ASN A O 1
ATOM 3092 N N . PHE A 1 431 ? -12.130 -6.629 5.777 1.00 91.19 431 PHE A N 1
ATOM 3093 C CA . PHE A 1 431 ? -12.767 -7.673 6.569 1.00 91.19 431 PHE A CA 1
ATOM 3094 C C . PHE A 1 431 ? -14.253 -7.385 6.730 1.00 91.19 431 PHE A C 1
ATOM 3096 O O . PHE A 1 431 ? -14.628 -6.257 7.038 1.00 91.19 431 PHE A O 1
ATOM 3103 N N . HIS A 1 432 ? -15.082 -8.417 6.610 1.00 87.12 432 HIS A N 1
ATOM 3104 C CA . HIS A 1 432 ? -16.480 -8.330 7.001 1.00 87.12 432 HIS A CA 1
ATOM 3105 C C . HIS A 1 432 ? -16.596 -8.576 8.508 1.00 87.12 432 HIS A C 1
ATOM 3107 O O . HIS A 1 432 ? -16.216 -9.657 8.978 1.00 87.12 432 HIS A O 1
ATOM 3113 N N . LEU A 1 433 ? -17.087 -7.584 9.250 1.00 89.69 433 LEU A N 1
ATOM 3114 C CA . LEU A 1 433 ? -17.355 -7.664 10.686 1.00 89.69 433 LEU A CA 1
ATOM 3115 C C . LEU A 1 433 ? -18.857 -7.542 10.933 1.00 89.69 433 LEU A C 1
ATOM 3117 O O . LEU A 1 433 ? -19.557 -6.842 10.200 1.00 89.69 433 LEU A O 1
ATOM 3121 N N . THR A 1 434 ? -19.351 -8.218 11.965 1.00 87.31 434 THR A N 1
ATOM 3122 C CA . THR A 1 434 ? -20.771 -8.159 12.343 1.00 87.31 434 THR A CA 1
ATOM 3123 C C . THR A 1 434 ? -20.951 -7.226 13.532 1.00 87.31 434 THR A C 1
ATOM 3125 O O . THR A 1 434 ? -20.096 -7.192 14.411 1.00 87.31 434 THR A O 1
ATOM 3128 N N . LYS A 1 435 ? -22.053 -6.472 13.581 1.00 85.31 435 LYS A N 1
ATOM 3129 C CA . LYS A 1 435 ? -22.431 -5.688 14.760 1.00 85.31 435 LYS A CA 1
ATOM 3130 C C . LYS A 1 435 ? -22.401 -6.573 16.015 1.00 85.31 435 LYS A C 1
ATOM 3132 O O . LYS A 1 435 ? -22.759 -7.747 15.952 1.00 85.31 435 LYS A O 1
ATOM 3137 N N . ASP A 1 436 ? -21.957 -5.992 17.124 1.00 87.62 436 ASP A N 1
ATOM 3138 C CA . ASP A 1 436 ? -21.816 -6.614 18.444 1.00 87.62 436 ASP A CA 1
ATOM 3139 C C . ASP A 1 436 ? -20.737 -7.718 18.517 1.00 87.62 436 ASP A C 1
ATOM 3141 O O . ASP A 1 436 ? -20.490 -8.295 19.578 1.00 87.62 436 ASP A O 1
ATOM 3145 N N . GLU A 1 437 ? -20.022 -7.983 17.417 1.00 93.44 437 GLU A N 1
ATOM 3146 C CA . GLU A 1 437 ? -18.830 -8.825 17.423 1.00 93.44 437 GLU A CA 1
ATOM 3147 C C . GLU A 1 437 ? -17.713 -8.157 18.240 1.00 93.44 437 GLU A C 1
ATOM 3149 O O . GLU A 1 437 ? -17.474 -6.953 18.131 1.00 93.44 437 GLU A O 1
ATOM 3154 N N . ILE A 1 438 ? -16.992 -8.947 19.041 1.00 95.75 438 ILE A N 1
ATOM 3155 C CA . ILE A 1 438 ? -15.846 -8.461 19.816 1.00 95.75 438 ILE A CA 1
ATOM 3156 C C . ILE A 1 438 ? -14.551 -8.669 19.035 1.00 95.75 438 ILE A C 1
ATOM 3158 O O . ILE A 1 438 ? -14.154 -9.802 18.737 1.00 95.75 438 ILE A O 1
ATOM 3162 N N . ILE A 1 439 ? -13.848 -7.566 18.789 1.00 97.94 439 ILE A N 1
ATOM 3163 C CA . ILE A 1 439 ? -12.518 -7.546 18.188 1.00 97.94 439 ILE A CA 1
ATOM 3164 C C . ILE A 1 439 ? -11.488 -7.217 19.264 1.00 97.94 439 ILE A C 1
ATOM 3166 O O . ILE A 1 439 ? -11.505 -6.147 19.872 1.00 97.94 439 ILE A O 1
ATOM 3170 N N . SER A 1 440 ? -10.566 -8.146 19.492 1.00 98.06 440 SER A N 1
ATOM 3171 C CA . SER A 1 440 ? -9.449 -7.980 20.414 1.00 98.06 440 SER A CA 1
ATOM 3172 C C . SER A 1 440 ? -8.257 -7.351 19.698 1.00 98.06 440 SER A C 1
ATOM 3174 O O . SER A 1 440 ? -7.700 -7.930 18.763 1.00 98.06 440 SER A O 1
ATOM 3176 N N . VAL A 1 441 ? -7.834 -6.187 20.179 1.00 98.25 441 VAL A N 1
ATOM 3177 C CA . VAL A 1 441 ? -6.722 -5.393 19.664 1.00 98.25 441 VAL A CA 1
ATOM 3178 C C . VAL A 1 441 ? -5.601 -5.334 20.703 1.00 98.25 441 VAL A C 1
ATOM 3180 O O . VAL A 1 441 ? -5.750 -4.770 21.787 1.00 98.25 441 VAL A O 1
ATOM 3183 N N . LEU A 1 442 ? -4.448 -5.911 20.370 1.00 98.12 442 LEU A N 1
ATOM 3184 C CA . LEU A 1 442 ? -3.209 -5.771 21.135 1.00 98.12 442 LEU A CA 1
ATOM 3185 C C . LEU A 1 442 ? -2.260 -4.893 20.330 1.00 98.12 442 LEU A C 1
ATOM 3187 O O . LEU A 1 442 ? -1.826 -5.286 19.251 1.00 98.12 442 LEU A O 1
ATOM 3191 N N . VAL A 1 443 ? -1.914 -3.723 20.860 1.00 98.44 443 VAL A N 1
ATOM 3192 C CA . VAL A 1 443 ? -0.981 -2.808 20.198 1.00 98.44 443 VAL A CA 1
ATOM 3193 C C . VAL A 1 443 ? 0.444 -3.059 20.681 1.00 98.44 443 VAL A C 1
ATOM 3195 O O . VAL A 1 443 ? 0.749 -2.900 21.867 1.00 98.44 443 VAL A O 1
ATOM 3198 N N . GLY A 1 444 ? 1.317 -3.445 19.750 1.00 97.88 444 GLY A N 1
ATOM 3199 C CA . GLY A 1 444 ? 2.716 -3.728 20.032 1.00 97.88 444 GLY A CA 1
ATOM 3200 C C . GLY A 1 444 ? 3.438 -2.501 20.582 1.00 97.88 444 GLY A C 1
ATOM 3201 O O . GLY A 1 444 ? 3.222 -1.372 20.142 1.00 97.88 444 GLY A O 1
ATOM 3202 N N . GLN A 1 445 ? 4.339 -2.701 21.536 1.00 97.62 445 GLN A N 1
ATOM 3203 C CA . GLN A 1 445 ? 5.148 -1.635 22.111 1.00 97.62 445 GLN A CA 1
ATOM 3204 C C . GLN A 1 445 ? 6.601 -1.728 21.652 1.00 97.62 445 GLN A C 1
ATOM 3206 O O . GLN A 1 445 ? 7.142 -2.813 21.434 1.00 97.62 445 GLN A O 1
ATOM 3211 N N . LYS A 1 446 ? 7.244 -0.562 21.522 1.00 95.69 446 LYS A N 1
ATOM 3212 C CA . LYS A 1 446 ? 8.647 -0.452 21.130 1.00 95.69 446 LYS A CA 1
ATOM 3213 C C . LYS A 1 446 ? 9.559 -1.177 22.121 1.00 95.69 446 LYS A C 1
ATOM 3215 O O . LYS A 1 446 ? 9.425 -1.006 23.336 1.00 95.69 446 LYS A O 1
ATOM 3220 N N . GLY A 1 447 ? 10.533 -1.916 21.594 1.00 92.62 447 GLY A N 1
ATOM 3221 C CA . GLY A 1 447 ? 11.604 -2.504 22.396 1.00 92.62 447 GLY A CA 1
ATOM 3222 C C . GLY A 1 447 ? 12.449 -1.422 23.075 1.00 92.62 447 GLY A C 1
ATOM 3223 O O . GLY A 1 447 ? 12.799 -0.407 22.468 1.00 92.62 447 GLY A O 1
ATOM 3224 N N . LYS A 1 448 ? 12.787 -1.607 24.352 1.00 89.94 448 LYS A N 1
ATOM 3225 C CA . LYS A 1 448 ? 13.594 -0.634 25.099 1.00 89.94 448 LYS A CA 1
ATOM 3226 C C . LYS A 1 448 ? 15.090 -0.943 24.964 1.00 89.94 448 LYS A C 1
ATOM 3228 O O . LYS A 1 448 ? 15.514 -2.087 24.789 1.00 89.94 448 LYS A O 1
ATOM 3233 N N . ARG A 1 449 ? 15.901 0.105 25.088 1.00 85.44 449 ARG A N 1
ATOM 3234 C CA . ARG A 1 449 ? 17.351 -0.000 25.282 1.00 85.44 449 ARG A CA 1
ATOM 3235 C C . ARG A 1 449 ? 17.649 -0.551 26.682 1.00 85.44 449 ARG A C 1
ATOM 3237 O O . ARG A 1 449 ? 16.857 -0.336 27.604 1.00 85.44 449 ARG A O 1
ATOM 3244 N N . GLY A 1 450 ? 18.768 -1.254 26.852 1.00 73.06 450 GLY A N 1
ATOM 3245 C CA . GLY A 1 450 ? 19.266 -1.595 28.188 1.00 73.06 450 GLY A CA 1
ATOM 3246 C C . GLY A 1 450 ? 19.681 -0.358 29.013 1.00 73.06 450 GLY A C 1
ATOM 3247 O O . GLY A 1 450 ? 19.653 0.780 28.538 1.00 73.06 450 GLY A O 1
ATOM 3248 N N . SER A 1 451 ? 20.022 -0.579 30.284 1.00 66.06 451 SER A N 1
ATOM 3249 C CA . SER A 1 451 ? 20.492 0.472 31.208 1.00 66.06 451 SER A CA 1
ATOM 3250 C C . SER A 1 451 ? 21.990 0.769 31.013 1.00 66.06 451 SER A C 1
ATOM 3252 O O . SER A 1 451 ? 22.706 -0.144 30.634 1.00 66.06 451 SER A O 1
ATOM 3254 N N . HIS A 1 452 ? 22.429 2.015 31.272 1.00 52.75 452 HIS A N 1
ATOM 3255 C CA . HIS A 1 452 ? 23.816 2.553 31.313 1.00 52.75 452 HIS A CA 1
ATOM 3256 C C . HIS A 1 452 ? 24.943 1.660 30.744 1.00 52.75 452 HIS A C 1
ATOM 3258 O O . HIS A 1 452 ? 25.243 0.597 31.280 1.00 52.75 452 HIS A O 1
ATOM 3264 N N . ASN A 1 453 ? 25.606 2.128 29.677 1.00 54.06 453 ASN A N 1
ATOM 3265 C CA . ASN A 1 453 ? 26.625 1.398 28.900 1.00 54.06 453 ASN A CA 1
ATOM 3266 C C . ASN A 1 453 ? 26.101 0.143 28.175 1.00 54.06 453 ASN A C 1
ATOM 3268 O O . ASN A 1 453 ? 26.900 -0.666 27.688 1.00 54.06 453 ASN A O 1
ATOM 3272 N N . SER A 1 454 ? 24.768 -0.025 28.072 1.00 63.50 454 SER A N 1
ATOM 3273 C CA . SER A 1 454 ? 24.194 -1.158 27.354 1.00 63.50 454 SER A CA 1
ATOM 3274 C C . SER A 1 454 ? 24.283 -1.007 25.831 1.00 63.50 454 SER A C 1
ATOM 3276 O O . SER A 1 454 ? 23.609 -0.161 25.239 1.00 63.50 454 SER A O 1
ATOM 3278 N N . GLN A 1 455 ? 25.010 -1.897 25.175 1.00 75.81 455 GLN A N 1
ATOM 3279 C CA . GLN A 1 455 ? 25.221 -1.923 23.729 1.00 75.81 455 GLN A CA 1
ATOM 3280 C C . GLN A 1 455 ? 24.152 -2.742 22.994 1.00 75.81 455 GLN A C 1
ATOM 3282 O O . GLN A 1 455 ? 24.347 -3.110 21.845 1.00 75.81 455 GLN A O 1
ATOM 3287 N N . THR A 1 456 ? 23.036 -3.066 23.650 1.00 86.31 456 THR A N 1
ATOM 3288 C CA . THR A 1 456 ? 22.011 -3.991 23.149 1.00 86.31 456 THR A CA 1
ATOM 3289 C C . THR A 1 456 ? 20.607 -3.526 23.533 1.00 86.31 456 THR A C 1
ATOM 3291 O O . THR A 1 456 ? 20.433 -2.694 24.433 1.00 86.31 456 THR A O 1
ATOM 3294 N N . ALA A 1 457 ? 19.599 -4.066 22.856 1.00 90.75 457 ALA A N 1
ATOM 3295 C CA . ALA A 1 457 ? 18.210 -3.679 23.035 1.00 90.75 457 ALA A CA 1
ATOM 3296 C C . ALA A 1 457 ? 17.237 -4.854 22.855 1.00 90.75 457 ALA A C 1
ATOM 3298 O O . ALA A 1 457 ? 17.562 -5.876 22.244 1.00 90.75 457 ALA A O 1
ATOM 3299 N N . GLY A 1 458 ? 16.035 -4.699 23.413 1.00 92.81 458 GLY A N 1
ATOM 3300 C CA . GLY A 1 458 ? 14.942 -5.658 23.265 1.00 92.81 458 GLY A CA 1
ATOM 3301 C C . GLY A 1 458 ? 14.226 -5.527 21.919 1.00 92.81 458 GLY A C 1
ATOM 3302 O O . GLY A 1 458 ? 14.295 -4.484 21.259 1.00 92.81 458 GLY A O 1
ATOM 3303 N N . GLY A 1 459 ? 13.521 -6.588 21.530 1.00 95.38 459 GLY A N 1
ATOM 3304 C CA . GLY A 1 459 ? 12.654 -6.582 20.353 1.00 95.38 459 GLY A CA 1
ATOM 3305 C C . GLY A 1 459 ? 11.360 -5.806 20.596 1.00 95.38 459 GLY A C 1
ATOM 3306 O O . GLY A 1 459 ? 10.884 -5.701 21.729 1.00 95.38 459 GLY A O 1
ATOM 3307 N N . GLY A 1 460 ? 10.798 -5.249 19.527 1.00 97.12 460 GLY A N 1
ATOM 3308 C CA . GLY A 1 460 ? 9.466 -4.656 19.512 1.00 97.12 460 GLY A CA 1
ATOM 3309 C C . GLY A 1 460 ? 8.394 -5.737 19.491 1.00 97.12 460 GLY A C 1
ATOM 3310 O O . GLY A 1 460 ? 8.607 -6.830 18.963 1.00 97.12 460 GLY A O 1
ATOM 3311 N N . GLY A 1 461 ? 7.241 -5.453 20.085 1.00 97.81 461 GLY A N 1
ATOM 3312 C CA . GLY A 1 461 ? 6.113 -6.375 20.028 1.00 97.81 461 GLY A CA 1
ATOM 3313 C C . GLY A 1 461 ? 5.336 -6.298 18.718 1.00 97.81 461 GLY A C 1
ATOM 3314 O O . GLY A 1 461 ? 5.310 -5.264 18.042 1.00 97.81 461 GLY A O 1
ATOM 3315 N N . GLY A 1 462 ? 4.687 -7.408 18.381 1.00 98.00 462 GLY A N 1
ATOM 3316 C CA . GLY A 1 462 ? 3.706 -7.462 17.308 1.00 98.00 462 GLY A CA 1
ATOM 3317 C C . GLY A 1 462 ? 2.404 -6.763 17.697 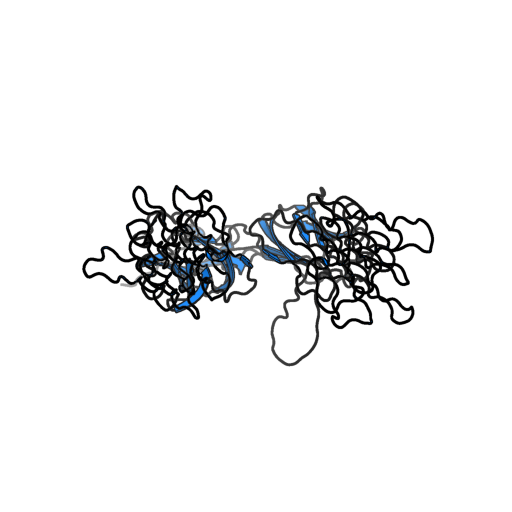1.00 98.00 462 GLY A C 1
ATOM 3318 O O . GLY A 1 462 ? 2.088 -6.618 18.879 1.00 98.00 462 GLY A O 1
ATOM 3319 N N . THR A 1 463 ? 1.648 -6.350 16.687 1.00 98.62 463 THR A N 1
ATOM 3320 C CA . THR A 1 463 ? 0.308 -5.773 16.837 1.00 98.62 463 THR A CA 1
ATOM 3321 C C . THR A 1 463 ? -0.714 -6.758 16.292 1.00 98.62 463 THR A C 1
ATOM 3323 O O . THR A 1 463 ? -0.569 -7.217 15.161 1.00 98.62 463 THR A O 1
ATOM 3326 N N . PHE A 1 464 ? -1.729 -7.092 17.084 1.00 98.62 464 PHE A N 1
ATOM 3327 C CA . PHE A 1 464 ? -2.671 -8.174 16.811 1.00 98.62 464 PHE A CA 1
ATOM 3328 C C . PHE A 1 464 ? -4.096 -7.638 16.758 1.00 98.62 464 PHE A C 1
ATOM 3330 O O . PHE A 1 464 ? -4.525 -6.949 17.681 1.00 98.62 464 PHE A O 1
ATOM 3337 N N . VAL A 1 465 ? -4.833 -8.013 15.716 1.00 98.56 465 VAL A N 1
ATOM 3338 C CA . VAL A 1 465 ? -6.277 -7.806 15.599 1.00 98.56 465 VAL A CA 1
ATOM 3339 C C . VAL A 1 465 ? -6.927 -9.168 15.395 1.00 98.56 465 VAL A C 1
ATOM 3341 O O . VAL A 1 465 ? -6.672 -9.865 14.407 1.00 98.56 465 VAL A O 1
ATOM 3344 N N . VAL A 1 466 ? -7.726 -9.574 16.375 1.00 98.25 466 VAL A N 1
ATOM 3345 C CA . VAL A 1 466 ? -8.201 -10.950 16.528 1.00 98.25 466 VAL A CA 1
ATOM 3346 C C . VAL A 1 466 ? -9.705 -10.930 16.760 1.00 98.25 466 VAL A C 1
ATOM 3348 O O . VAL A 1 466 ? -10.195 -10.236 17.646 1.00 98.25 466 VAL A O 1
ATOM 3351 N N . ARG A 1 467 ? -10.441 -11.709 15.971 1.00 96.25 467 ARG A N 1
ATOM 3352 C CA . ARG A 1 467 ? -11.867 -11.970 16.176 1.00 96.25 467 ARG A CA 1
ATOM 3353 C C . ARG A 1 467 ? -12.040 -12.879 17.390 1.00 96.25 467 ARG A C 1
ATOM 3355 O O . ARG A 1 467 ? -11.472 -13.980 17.440 1.00 96.25 467 ARG A O 1
ATOM 3362 N N . GLY A 1 468 ? -12.808 -12.412 18.374 1.00 89.62 468 GLY A N 1
ATOM 3363 C CA . GLY A 1 468 ? -12.898 -13.049 19.685 1.00 89.62 468 GLY A CA 1
ATOM 3364 C C . GLY A 1 468 ? -11.527 -13.099 20.363 1.00 89.62 468 GLY A C 1
ATOM 3365 O O . GLY A 1 468 ? -10.871 -12.071 20.521 1.00 89.62 468 GLY A O 1
ATOM 3366 N N . SER A 1 469 ? -11.079 -14.295 20.752 1.00 82.38 469 SER A N 1
ATOM 3367 C CA . SER A 1 469 ? -9.761 -14.521 21.370 1.00 82.38 469 SER A CA 1
ATOM 3368 C C . SER A 1 469 ? -8.794 -15.355 20.522 1.00 82.38 469 SER A C 1
ATOM 3370 O O . SER A 1 469 ? -7.604 -15.376 20.825 1.00 82.38 469 SER A O 1
ATOM 3372 N N . ASN A 1 470 ? -9.274 -16.041 19.474 1.00 90.88 470 ASN A N 1
ATOM 3373 C CA . ASN A 1 470 ? -8.510 -17.117 18.824 1.00 90.88 470 ASN A CA 1
ATOM 3374 C C . ASN A 1 470 ? -8.444 -17.072 17.297 1.00 90.88 470 ASN A C 1
ATOM 3376 O O . ASN A 1 470 ? -7.679 -17.839 16.713 1.00 90.88 470 ASN A O 1
ATOM 3380 N N . THR A 1 471 ? -9.198 -16.190 16.640 1.00 96.44 471 THR A N 1
ATOM 3381 C CA . THR A 1 471 ? -9.225 -16.130 15.173 1.00 96.44 471 THR A CA 1
ATOM 3382 C C . THR A 1 471 ? -8.477 -14.888 14.695 1.00 96.44 471 THR A C 1
ATOM 3384 O O . THR A 1 471 ? -9.054 -13.799 14.703 1.00 96.44 471 THR A O 1
ATOM 3387 N N . PRO A 1 472 ? -7.189 -14.988 14.319 1.00 97.31 472 PRO A N 1
ATOM 3388 C CA . PRO A 1 472 ? -6.442 -13.824 13.864 1.00 97.31 472 PRO A CA 1
ATOM 3389 C C . PRO A 1 472 ? -7.046 -13.294 12.558 1.00 97.31 472 PRO A C 1
ATOM 3391 O O . PRO A 1 472 ? -7.264 -14.056 11.620 1.00 97.31 472 PRO A O 1
ATOM 3394 N N . LEU A 1 473 ? -7.315 -11.988 12.493 1.00 98.06 473 LEU A N 1
ATOM 3395 C CA . LEU A 1 473 ? -7.723 -11.308 11.259 1.00 98.06 473 LEU A CA 1
ATOM 3396 C C . LEU A 1 473 ? -6.488 -10.744 10.559 1.00 98.06 473 LEU A C 1
ATOM 3398 O O . LEU A 1 473 ? -6.212 -11.033 9.391 1.00 98.06 473 LEU A O 1
ATOM 3402 N N . ILE A 1 474 ? -5.715 -9.963 11.315 1.00 98.50 474 ILE A N 1
ATOM 3403 C CA . ILE A 1 474 ? -4.500 -9.317 10.842 1.00 98.50 474 ILE A CA 1
ATOM 3404 C C . ILE A 1 474 ? -3.523 -9.108 11.997 1.00 98.50 474 ILE A C 1
ATOM 3406 O O . ILE A 1 474 ? -3.904 -8.715 13.099 1.00 98.50 474 ILE A O 1
ATOM 3410 N N . ILE A 1 475 ? -2.253 -9.422 11.761 1.00 98.62 475 ILE A N 1
ATOM 3411 C CA . ILE A 1 475 ? -1.168 -9.305 12.731 1.00 98.62 475 ILE A CA 1
ATOM 3412 C C . ILE A 1 475 ? 0.036 -8.711 12.019 1.00 98.62 475 ILE A C 1
ATOM 3414 O O . ILE A 1 475 ? 0.493 -9.263 11.021 1.00 98.62 475 ILE A O 1
ATOM 3418 N N . ALA A 1 476 ? 0.576 -7.627 12.559 1.00 98.38 476 ALA A N 1
ATOM 3419 C CA . ALA A 1 476 ? 1.793 -7.001 12.070 1.00 98.38 476 ALA A CA 1
ATOM 3420 C C . ALA A 1 476 ? 2.972 -7.344 12.987 1.00 98.38 476 ALA A C 1
ATOM 3422 O O . ALA A 1 476 ? 2.932 -7.079 14.191 1.00 98.38 476 ALA A O 1
ATOM 3423 N N . GLY A 1 477 ? 4.021 -7.940 12.421 1.00 98.19 477 GLY A N 1
ATOM 3424 C CA . GLY A 1 477 ? 5.235 -8.303 13.147 1.00 98.19 477 GLY A CA 1
ATOM 3425 C C . GLY A 1 477 ? 5.995 -7.078 13.666 1.00 98.19 477 GLY A C 1
ATOM 3426 O O . GLY A 1 477 ? 6.082 -6.047 12.998 1.00 98.19 477 GLY A O 1
ATOM 3427 N N . GLY A 1 478 ? 6.558 -7.194 14.864 1.00 97.88 478 GLY A N 1
ATOM 3428 C CA . GLY A 1 478 ? 7.471 -6.223 15.455 1.00 97.88 478 GLY A CA 1
ATOM 3429 C C . GLY A 1 478 ? 8.917 -6.454 15.013 1.00 97.88 478 GLY A C 1
ATOM 3430 O O . GLY A 1 478 ? 9.312 -7.565 14.659 1.00 97.88 478 GLY A O 1
ATOM 3431 N N . GLY A 1 479 ? 9.728 -5.402 15.032 1.00 96.69 479 GLY A N 1
ATOM 3432 C CA . GLY A 1 479 ? 11.141 -5.491 14.667 1.00 96.69 479 GLY A CA 1
ATOM 3433 C C . GLY A 1 479 ? 12.035 -6.026 15.792 1.00 96.69 479 GLY A C 1
ATOM 3434 O O . GLY A 1 479 ? 11.746 -5.856 16.976 1.00 96.69 479 GLY A O 1
ATOM 3435 N N . GLY A 1 480 ? 13.147 -6.664 15.437 1.00 94.75 480 GLY A N 1
ATOM 3436 C CA . GLY A 1 480 ? 14.144 -7.161 16.386 1.00 94.75 480 GLY A CA 1
ATOM 3437 C C . GLY A 1 480 ? 14.996 -6.052 17.013 1.00 94.75 480 GLY A C 1
ATOM 3438 O O . GLY A 1 480 ? 15.167 -4.970 16.455 1.00 94.75 480 GLY A O 1
ATOM 3439 N N . GLY A 1 481 ? 15.542 -6.308 18.200 1.00 93.06 481 GLY A N 1
ATOM 3440 C CA . GLY A 1 481 ? 16.489 -5.405 18.853 1.00 93.06 481 GLY A CA 1
ATOM 3441 C C . GLY A 1 481 ? 17.847 -5.401 18.148 1.00 93.06 481 GLY A C 1
ATOM 3442 O O . GLY A 1 481 ? 18.247 -6.400 17.546 1.00 93.06 481 GLY A O 1
ATOM 3443 N N . ILE A 1 482 ? 18.576 -4.290 18.241 1.00 90.06 482 ILE A N 1
ATOM 3444 C CA . ILE A 1 482 ? 19.862 -4.101 17.555 1.00 90.06 482 ILE A CA 1
ATOM 3445 C C . ILE A 1 482 ? 21.010 -3.876 18.548 1.00 90.06 482 ILE A C 1
ATOM 3447 O O . ILE A 1 482 ? 20.835 -3.244 19.594 1.00 90.06 482 ILE A O 1
ATOM 3451 N N . LYS A 1 483 ? 22.199 -4.382 18.188 1.00 88.44 483 LYS A N 1
ATOM 3452 C CA . LYS A 1 483 ? 23.475 -4.186 18.885 1.00 88.44 483 LYS A CA 1
ATOM 3453 C C . LYS A 1 483 ? 24.558 -3.689 17.918 1.00 88.44 483 LYS A C 1
ATOM 3455 O O . LYS A 1 483 ? 24.978 -4.438 17.035 1.00 88.44 483 LYS A O 1
ATOM 3460 N N . LYS A 1 484 ? 25.012 -2.443 18.128 1.00 82.62 484 LYS A N 1
ATOM 3461 C CA . LYS A 1 484 ? 26.115 -1.754 17.414 1.00 82.62 484 LYS A CA 1
ATOM 3462 C C . LYS A 1 484 ? 26.092 -1.849 15.886 1.00 82.62 484 LYS A C 1
ATOM 3464 O O . LYS A 1 484 ? 27.143 -1.987 15.263 1.00 82.62 484 LYS A O 1
ATOM 3469 N N . MET A 1 485 ? 24.921 -1.823 15.263 1.00 80.25 485 MET A N 1
ATOM 3470 C CA . MET A 1 485 ? 24.893 -1.892 13.805 1.00 80.25 485 MET A CA 1
ATOM 3471 C C . MET A 1 485 ? 25.219 -0.531 13.182 1.00 80.25 485 MET A C 1
ATOM 3473 O O . MET A 1 485 ? 24.810 0.521 13.682 1.00 80.25 485 MET A O 1
ATOM 3477 N N . SER A 1 486 ? 26.001 -0.576 12.105 1.00 80.19 486 SER A N 1
ATOM 3478 C CA . SER A 1 486 ? 26.302 0.563 11.236 1.00 80.19 486 SER A CA 1
ATOM 3479 C C . SER A 1 486 ? 25.290 0.701 10.099 1.00 80.19 486 SER A C 1
ATOM 3481 O O . SER A 1 486 ? 25.088 1.802 9.604 1.00 80.19 486 SER A O 1
ATOM 3483 N N . GLU A 1 487 ? 24.628 -0.399 9.728 1.00 82.12 487 GLU A N 1
ATOM 3484 C CA . GLU A 1 487 ? 23.675 -0.487 8.620 1.00 82.12 487 GLU A CA 1
ATOM 3485 C C . GLU A 1 487 ? 22.453 -1.325 9.015 1.00 82.12 487 GLU A C 1
ATOM 3487 O O . GLU A 1 487 ? 22.547 -2.235 9.845 1.00 82.12 487 GLU A O 1
ATOM 3492 N N . GLN A 1 488 ? 21.294 -1.029 8.419 1.00 83.75 488 GLN A N 1
ATOM 3493 C CA . GLN A 1 488 ? 20.071 -1.801 8.638 1.00 83.75 488 GLN A CA 1
ATOM 3494 C C . GLN A 1 488 ? 20.184 -3.160 7.944 1.00 83.75 488 GLN A C 1
ATOM 3496 O O . GLN A 1 488 ? 20.512 -3.231 6.764 1.00 83.75 488 GLN A O 1
ATOM 3501 N N . HIS A 1 489 ? 19.842 -4.239 8.647 1.00 88.44 489 HIS A N 1
ATOM 3502 C CA . HIS A 1 489 ? 19.850 -5.578 8.065 1.00 88.44 489 HIS A CA 1
ATOM 3503 C C . HIS A 1 489 ? 18.413 -6.115 7.943 1.00 88.44 489 HIS A C 1
ATOM 3505 O O . HIS A 1 489 ? 17.704 -6.137 8.954 1.00 88.44 489 HIS A O 1
ATOM 3511 N N . PRO A 1 490 ? 17.977 -6.614 6.766 1.00 87.31 490 PRO A N 1
ATOM 3512 C CA . PRO A 1 490 ? 16.598 -7.068 6.544 1.00 87.31 490 PRO A CA 1
ATOM 3513 C C . PRO A 1 490 ? 16.128 -8.129 7.542 1.00 87.31 490 PRO A C 1
ATOM 3515 O O . PRO A 1 490 ? 14.984 -8.122 7.978 1.00 87.31 490 PRO A O 1
ATOM 3518 N N . GLY A 1 491 ? 17.038 -9.007 7.977 1.00 90.94 491 GLY A N 1
ATOM 3519 C CA . GLY A 1 491 ? 16.740 -10.013 8.999 1.00 90.94 491 GLY A CA 1
ATOM 3520 C C . GLY A 1 491 ? 16.300 -9.437 10.352 1.00 90.94 491 GLY A C 1
ATOM 3521 O O . GLY A 1 491 ? 15.628 -10.143 11.095 1.00 90.94 491 GLY A O 1
ATOM 3522 N N . CYS A 1 492 ? 16.650 -8.189 10.682 1.00 93.94 492 CYS A N 1
ATOM 3523 C CA . CYS A 1 492 ? 16.208 -7.528 11.914 1.00 93.94 492 CYS A CA 1
ATOM 3524 C C . CYS A 1 492 ? 14.790 -6.970 11.800 1.00 93.94 492 CYS A C 1
ATOM 3526 O O . CYS A 1 492 ? 14.114 -6.774 12.808 1.00 93.94 492 CYS A O 1
ATOM 3528 N N . ASP A 1 493 ? 14.355 -6.668 10.583 1.00 95.88 493 ASP A N 1
ATOM 3529 C CA . ASP A 1 493 ? 13.043 -6.101 10.340 1.00 95.88 493 ASP A CA 1
ATOM 3530 C C . ASP A 1 493 ? 11.972 -7.189 10.378 1.00 95.88 493 ASP A C 1
ATOM 3532 O O . ASP A 1 493 ? 12.245 -8.378 10.182 1.00 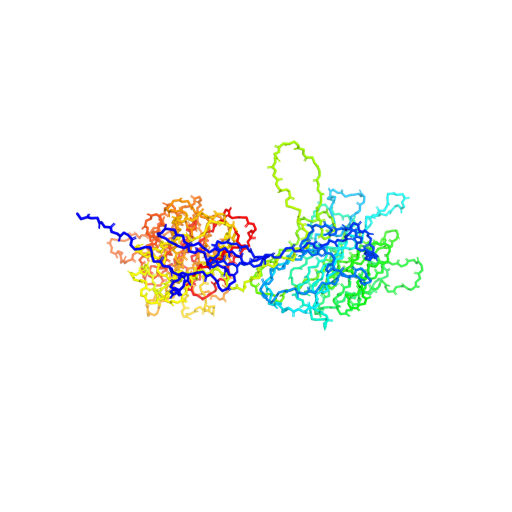95.88 493 ASP A O 1
ATOM 3536 N N . ALA A 1 494 ? 10.742 -6.782 10.669 1.00 96.69 494 ALA A N 1
ATOM 3537 C CA . ALA A 1 494 ? 9.593 -7.666 10.622 1.00 96.69 494 ALA A CA 1
ATOM 3538 C C . ALA A 1 494 ? 9.330 -8.174 9.198 1.00 96.69 494 ALA A C 1
ATOM 3540 O O . ALA A 1 494 ? 9.522 -7.467 8.207 1.00 96.69 494 ALA A O 1
ATOM 3541 N N . SER A 1 495 ? 8.833 -9.401 9.115 1.00 95.75 495 SER A N 1
ATOM 3542 C CA . SER A 1 495 ? 8.457 -10.060 7.870 1.00 95.75 495 SER A CA 1
ATOM 3543 C C . SER A 1 495 ? 6.972 -9.846 7.583 1.00 95.75 495 SER A C 1
ATOM 3545 O O . SER A 1 495 ? 6.153 -9.906 8.498 1.00 95.75 495 SER A O 1
ATOM 3547 N N . ILE A 1 496 ? 6.604 -9.639 6.315 1.00 95.19 496 ILE A N 1
ATOM 3548 C CA . ILE A 1 496 ? 5.194 -9.673 5.869 1.00 95.19 496 ILE A CA 1
ATOM 3549 C C . ILE A 1 496 ? 4.653 -11.102 5.735 1.00 95.19 496 ILE A C 1
ATOM 3551 O O . ILE A 1 496 ? 3.443 -11.292 5.636 1.00 95.19 496 ILE A O 1
ATOM 3555 N N . ASN A 1 497 ? 5.536 -12.104 5.757 1.00 94.69 497 ASN A N 1
ATOM 3556 C CA . ASN A 1 497 ? 5.166 -13.514 5.751 1.00 94.69 497 ASN A CA 1
ATOM 3557 C C . ASN A 1 497 ? 4.896 -14.015 7.171 1.00 94.69 497 ASN A C 1
ATOM 3559 O O . ASN A 1 497 ? 5.340 -13.427 8.156 1.00 94.69 497 ASN A O 1
ATOM 3563 N N . THR A 1 498 ? 4.245 -15.171 7.266 1.00 96.31 498 THR A N 1
ATOM 3564 C CA . THR A 1 498 ? 3.912 -15.825 8.539 1.00 96.31 498 THR A CA 1
ATOM 3565 C C . THR A 1 498 ? 5.121 -16.264 9.354 1.00 96.31 498 THR A C 1
ATOM 3567 O O . THR A 1 498 ? 5.020 -16.386 10.575 1.00 96.31 498 THR A O 1
ATOM 3570 N N . THR A 1 499 ? 6.271 -16.487 8.725 1.00 96.19 499 THR A N 1
ATOM 3571 C CA . THR A 1 499 ? 7.516 -16.871 9.395 1.00 96.19 499 THR A CA 1
ATOM 3572 C C . THR A 1 499 ? 8.277 -15.651 9.904 1.00 96.19 499 THR A C 1
ATOM 3574 O O . THR A 1 499 ? 8.452 -14.671 9.176 1.00 96.19 499 THR A O 1
ATOM 3577 N N . GLY A 1 500 ? 8.768 -15.733 11.141 1.00 95.00 500 GLY A N 1
ATOM 3578 C CA . GLY A 1 500 ? 9.707 -14.757 11.687 1.00 95.00 500 GLY A CA 1
ATOM 3579 C C . GLY A 1 500 ? 11.096 -14.903 11.066 1.00 95.00 500 GLY A C 1
ATOM 3580 O O . GLY A 1 500 ? 11.453 -15.952 10.530 1.00 95.00 500 GLY A O 1
ATOM 3581 N N . ASN A 1 501 ? 11.901 -13.854 11.177 1.00 94.88 501 ASN A N 1
ATOM 3582 C CA . ASN A 1 501 ? 13.276 -13.829 10.688 1.00 94.88 501 ASN A CA 1
ATOM 3583 C C . ASN A 1 501 ? 14.256 -14.344 11.756 1.00 94.88 501 ASN A C 1
ATOM 3585 O O . ASN A 1 501 ? 13.950 -14.332 12.945 1.00 94.88 501 ASN A O 1
ATOM 3589 N N . ALA A 1 502 ? 15.453 -14.774 11.351 1.00 88.88 502 ALA A N 1
ATOM 3590 C CA . ALA A 1 502 ? 16.506 -15.270 12.252 1.00 88.88 502 ALA A CA 1
ATOM 3591 C C . ALA A 1 502 ? 17.327 -14.154 12.948 1.00 88.88 502 ALA A C 1
ATOM 3593 O O . ALA A 1 502 ? 17.887 -14.343 14.028 1.00 88.88 502 ALA A O 1
ATOM 3594 N N . GLY A 1 503 ? 17.383 -12.959 12.356 1.00 83.12 503 GLY A N 1
ATOM 3595 C CA . GLY A 1 503 ? 18.291 -11.885 12.780 1.00 83.12 503 GLY A CA 1
ATOM 3596 C C . GLY A 1 503 ? 19.690 -12.007 12.163 1.00 83.12 503 GLY A C 1
ATOM 3597 O O . GLY A 1 503 ? 19.995 -12.967 11.460 1.00 83.12 503 GLY A O 1
ATOM 3598 N N . ASN A 1 504 ? 20.541 -11.005 12.390 1.00 87.00 504 ASN A N 1
ATOM 3599 C CA . ASN A 1 504 ? 21.882 -10.911 11.800 1.00 87.00 504 ASN A CA 1
ATOM 3600 C C . ASN A 1 504 ? 22.960 -11.471 12.740 1.00 87.00 504 ASN A C 1
ATOM 3602 O O . ASN A 1 504 ? 22.909 -11.245 13.953 1.00 87.00 504 ASN A O 1
ATOM 3606 N N . ASN A 1 505 ? 23.966 -12.142 12.167 1.00 78.69 505 ASN A N 1
ATOM 3607 C CA . ASN A 1 505 ? 25.013 -12.875 12.885 1.00 78.69 505 ASN A CA 1
ATOM 3608 C C . ASN A 1 505 ? 24.442 -13.900 13.876 1.00 78.69 505 ASN A C 1
ATOM 3610 O O . ASN A 1 505 ? 25.002 -14.120 14.954 1.00 78.69 505 ASN A O 1
ATOM 3614 N N . SER A 1 506 ? 23.332 -14.538 13.484 1.00 66.38 506 SER A N 1
ATOM 3615 C CA . SER A 1 506 ? 22.563 -15.460 14.317 1.00 66.38 506 SER A CA 1
ATOM 3616 C C . SER A 1 506 ? 22.538 -16.897 13.779 1.00 66.38 506 SER A C 1
ATOM 3618 O O . SER A 1 506 ? 21.485 -17.375 13.369 1.00 66.38 506 SER A O 1
ATOM 3620 N N . PRO A 1 507 ? 23.672 -17.624 13.799 1.00 63.22 507 PRO A N 1
ATOM 3621 C CA . PRO A 1 507 ? 23.803 -18.915 13.117 1.00 63.22 507 PRO A CA 1
ATOM 3622 C C . PRO A 1 507 ? 22.895 -20.025 13.673 1.00 63.22 507 PRO A C 1
ATOM 3624 O O . PRO A 1 507 ? 22.687 -21.016 12.984 1.00 63.22 507 PRO A O 1
ATOM 3627 N N . LEU A 1 508 ? 22.359 -19.882 14.897 1.00 60.06 508 LEU A N 1
ATOM 3628 C CA . LEU A 1 508 ? 21.481 -20.877 15.535 1.00 60.06 508 LEU A CA 1
ATOM 3629 C C . LEU A 1 508 ? 20.084 -20.339 15.894 1.00 60.06 508 LEU A C 1
ATOM 3631 O O . LEU A 1 508 ? 19.231 -21.109 16.323 1.00 60.06 508 LEU A O 1
ATOM 3635 N N . GLY A 1 509 ? 19.845 -19.031 15.764 1.00 65.56 509 GLY A N 1
ATOM 3636 C CA . GLY A 1 509 ? 18.580 -18.402 16.143 1.00 65.56 509 GLY A CA 1
ATOM 3637 C C . GLY A 1 509 ? 17.638 -18.316 14.959 1.00 65.56 509 GLY A C 1
ATOM 3638 O O . GLY A 1 509 ? 17.628 -17.297 14.287 1.00 65.56 509 GLY A O 1
ATOM 3639 N N . SER A 1 510 ? 16.851 -19.354 14.683 1.00 85.31 510 SER A N 1
ATOM 3640 C CA . SER A 1 510 ? 15.821 -19.260 13.641 1.00 85.31 510 SER A CA 1
ATOM 3641 C C . SER A 1 510 ? 14.597 -18.479 14.132 1.00 85.31 510 SER A C 1
ATOM 3643 O O . SER A 1 510 ? 14.262 -18.472 15.324 1.00 85.31 510 SER A O 1
ATOM 3645 N N . GLY A 1 511 ? 13.926 -17.791 13.210 1.00 89.12 511 GLY A N 1
ATOM 3646 C CA . GLY A 1 511 ? 12.598 -17.261 13.485 1.00 89.12 511 GLY A CA 1
ATOM 3647 C C . GLY A 1 511 ? 11.581 -18.390 13.640 1.00 89.12 511 GLY A C 1
ATOM 3648 O O . GLY A 1 511 ? 11.768 -19.502 13.150 1.00 89.12 511 GLY A O 1
ATOM 3649 N N . GLY A 1 512 ? 10.504 -18.107 14.356 1.00 93.06 512 GLY A N 1
ATOM 3650 C CA . GLY A 1 512 ? 9.388 -19.020 14.519 1.00 93.06 512 GLY A CA 1
ATOM 3651 C C . GLY A 1 512 ? 8.607 -19.197 13.219 1.00 93.06 512 GLY A C 1
ATOM 3652 O O . GLY A 1 512 ? 8.635 -18.354 12.317 1.00 93.06 512 GLY A O 1
ATOM 3653 N N . SER A 1 513 ? 7.851 -20.284 13.153 1.00 94.81 513 SER A N 1
ATOM 3654 C CA . SER A 1 513 ? 6.951 -20.616 12.050 1.00 94.81 513 SER A CA 1
ATOM 3655 C C . SER A 1 513 ? 5.614 -21.115 12.593 1.00 94.81 513 SER A C 1
ATOM 3657 O O . SER A 1 513 ? 5.523 -21.513 13.756 1.00 94.81 513 SER A O 1
ATOM 3659 N N . ASN A 1 514 ? 4.567 -21.086 11.763 1.00 92.88 514 ASN A N 1
ATOM 3660 C CA . ASN A 1 514 ? 3.234 -21.607 12.101 1.00 92.88 514 ASN A CA 1
ATOM 3661 C C . ASN A 1 514 ? 2.676 -21.066 13.427 1.00 92.88 514 ASN A C 1
ATOM 3663 O O . ASN A 1 514 ? 2.068 -21.789 14.215 1.00 92.88 514 ASN A O 1
ATOM 3667 N N . GLY A 1 515 ? 2.931 -19.790 13.706 1.00 92.62 515 GLY A N 1
ATOM 3668 C CA . GLY A 1 515 ? 2.442 -19.127 14.902 1.00 92.62 515 GLY A CA 1
ATOM 3669 C C . GLY A 1 515 ? 3.274 -19.381 16.168 1.00 92.62 515 GLY A C 1
ATOM 3670 O O . GLY A 1 515 ? 2.850 -19.035 17.272 1.00 92.62 515 GLY A O 1
ATOM 3671 N N . HIS A 1 516 ? 4.435 -20.029 16.056 1.00 96.25 516 HIS A N 1
ATOM 3672 C CA . HIS A 1 516 ? 5.330 -20.290 17.183 1.00 96.25 516 HIS A CA 1
ATOM 3673 C C . HIS A 1 516 ? 6.307 -19.139 17.440 1.00 96.25 516 HIS A C 1
ATOM 3675 O O . HIS A 1 516 ? 6.600 -18.332 16.558 1.00 96.25 516 HIS A O 1
ATOM 3681 N N . GLY A 1 517 ? 6.817 -19.060 18.669 1.00 93.25 517 GLY A N 1
ATOM 3682 C CA . GLY A 1 517 ? 7.858 -18.105 19.029 1.00 93.25 517 GLY A CA 1
ATOM 3683 C C . GLY A 1 517 ? 9.211 -18.422 18.388 1.00 93.25 517 GLY A C 1
ATOM 3684 O O . GLY A 1 517 ? 9.455 -19.531 17.907 1.00 93.25 517 GLY A O 1
ATOM 3685 N N . GLY A 1 518 ? 10.095 -17.428 18.385 1.00 92.12 518 GLY A N 1
ATOM 3686 C CA . GLY A 1 518 ? 11.442 -17.539 17.838 1.00 92.12 518 GLY A CA 1
ATOM 3687 C C . GLY A 1 518 ? 12.363 -18.401 18.695 1.00 92.12 518 GLY A C 1
ATOM 3688 O O . GLY A 1 518 ? 12.203 -18.505 19.917 1.00 92.12 518 GLY A O 1
ATOM 3689 N N . GLN A 1 519 ? 13.351 -19.014 18.047 1.00 91.12 519 GLN A N 1
ATOM 3690 C CA . GLN A 1 519 ? 14.327 -19.866 18.715 1.00 91.12 519 GLN A CA 1
ATOM 3691 C C . GLN A 1 519 ? 15.441 -19.048 19.376 1.00 91.12 519 GLN A C 1
ATOM 3693 O O . GLN A 1 519 ? 15.767 -17.930 18.964 1.00 91.12 519 GLN A O 1
ATOM 3698 N N . LYS A 1 520 ? 16.044 -19.629 20.417 1.00 82.25 520 LYS A N 1
ATOM 3699 C CA . LYS A 1 520 ? 17.238 -19.078 21.068 1.00 82.25 520 LYS A CA 1
ATOM 3700 C C . LYS A 1 520 ? 18.467 -19.266 20.180 1.00 82.25 520 LYS A C 1
ATOM 3702 O O . LYS A 1 520 ? 18.491 -20.134 19.317 1.00 82.25 520 LYS A O 1
ATOM 3707 N N . ASN A 1 521 ? 19.539 -18.535 20.469 1.00 73.50 521 ASN A N 1
ATOM 3708 C CA . ASN A 1 521 ? 20.754 -18.575 19.662 1.00 73.50 521 ASN A CA 1
ATOM 3709 C C . ASN A 1 521 ? 21.997 -18.889 20.505 1.00 73.50 521 ASN A C 1
ATOM 3711 O O . ASN A 1 521 ? 22.861 -18.046 20.750 1.00 73.50 521 ASN A O 1
ATOM 3715 N N . GLY A 1 522 ? 22.058 -20.129 20.989 1.00 70.69 522 GLY A N 1
ATOM 3716 C CA . GLY A 1 522 ? 23.167 -20.622 21.801 1.00 70.69 522 GLY A CA 1
ATOM 3717 C C . GLY A 1 522 ? 23.250 -19.992 23.198 1.00 70.69 522 GLY A C 1
ATOM 3718 O O . GLY A 1 522 ? 22.249 -19.658 23.835 1.00 70.69 522 GLY A O 1
ATOM 3719 N N . TRP A 1 523 ? 24.472 -19.895 23.724 1.00 71.75 523 TRP A N 1
ATOM 3720 C CA . TRP A 1 523 ? 24.733 -19.354 25.057 1.00 71.75 523 TRP A CA 1
ATOM 3721 C C . TRP A 1 523 ? 24.756 -17.830 25.023 1.00 71.75 523 TRP A C 1
ATOM 3723 O O . TRP A 1 523 ? 25.335 -17.235 24.119 1.00 71.75 523 TRP A O 1
ATOM 3733 N N . ASN A 1 524 ? 24.206 -17.190 26.057 1.00 76.81 524 ASN A N 1
ATOM 3734 C CA . ASN A 1 524 ? 24.287 -15.732 26.223 1.00 76.81 524 ASN A CA 1
ATOM 3735 C C . ASN A 1 524 ? 23.555 -14.908 25.142 1.00 76.81 524 ASN A C 1
ATOM 3737 O O . ASN A 1 524 ? 23.806 -13.710 25.038 1.00 76.81 524 ASN A O 1
ATOM 3741 N N . SER A 1 525 ? 22.644 -15.509 24.372 1.00 84.75 525 SER A N 1
ATOM 3742 C CA . SER A 1 525 ? 21.779 -14.786 23.431 1.00 84.75 525 SER A CA 1
ATOM 3743 C C . SER A 1 525 ? 20.742 -13.909 24.137 1.00 84.75 525 SER A C 1
ATOM 3745 O O . SER A 1 525 ? 20.563 -13.997 25.357 1.00 84.75 525 SER A O 1
ATOM 3747 N N . GLY A 1 526 ? 20.026 -13.099 23.356 1.00 88.19 526 GLY A N 1
ATOM 3748 C CA . GLY A 1 526 ? 18.733 -12.565 23.782 1.00 88.19 526 GLY A CA 1
ATOM 3749 C C . GLY A 1 526 ? 17.659 -13.657 23.828 1.00 88.19 526 GLY A C 1
ATOM 3750 O O . GLY A 1 526 ? 17.939 -14.834 23.566 1.00 88.19 526 GLY A O 1
ATOM 3751 N N . GLY A 1 527 ? 16.435 -13.266 24.168 1.00 91.50 527 GLY A N 1
ATOM 3752 C CA . GLY A 1 527 ? 15.253 -14.114 24.036 1.00 91.50 527 GLY A CA 1
ATOM 3753 C C . GLY A 1 527 ? 14.633 -14.029 22.642 1.00 91.50 527 GLY A C 1
ATOM 3754 O O . GLY A 1 527 ? 14.706 -12.987 21.982 1.00 91.50 527 GLY A O 1
ATOM 3755 N N . GLY A 1 528 ? 14.012 -15.120 22.195 1.00 94.00 528 GLY A N 1
ATOM 3756 C CA . GLY A 1 528 ? 13.193 -15.116 20.980 1.00 94.00 528 GLY A CA 1
ATOM 3757 C C . GLY A 1 528 ? 11.906 -14.308 21.169 1.00 94.00 528 GLY A C 1
ATOM 3758 O O . GLY A 1 528 ? 11.420 -14.143 22.288 1.00 94.00 528 GLY A O 1
ATOM 3759 N N . GLY A 1 529 ? 11.330 -13.801 20.083 1.00 96.50 529 GLY A N 1
ATOM 3760 C CA . GLY A 1 529 ? 10.002 -13.190 20.124 1.00 96.50 529 GLY A CA 1
ATOM 3761 C C . GLY A 1 529 ? 8.902 -14.226 20.370 1.00 96.50 529 GLY A C 1
ATOM 3762 O O . GLY A 1 529 ? 9.057 -15.396 20.023 1.00 96.50 529 GLY A O 1
ATOM 3763 N N . GLY A 1 530 ? 7.785 -13.809 20.954 1.00 97.38 530 GLY A N 1
ATOM 3764 C CA . GLY A 1 530 ? 6.556 -14.589 21.062 1.00 97.38 530 GLY A CA 1
ATOM 3765 C C . GLY A 1 530 ? 5.802 -14.640 19.733 1.00 97.38 530 GLY A C 1
ATOM 3766 O O . GLY A 1 530 ? 5.828 -13.682 18.956 1.00 97.38 530 GLY A O 1
ATOM 3767 N N . GLY A 1 531 ? 5.157 -15.775 19.471 1.00 97.31 531 GLY A N 1
ATOM 3768 C CA . GLY A 1 531 ? 4.224 -15.951 18.360 1.00 97.31 531 GLY A CA 1
ATOM 3769 C C . GLY A 1 531 ? 2.767 -15.836 18.812 1.00 97.31 531 GLY A C 1
ATOM 3770 O O . GLY A 1 531 ? 2.465 -15.525 19.959 1.00 97.31 531 GLY A O 1
ATOM 3771 N N . PHE A 1 532 ? 1.836 -16.152 17.926 1.00 97.44 532 PHE A N 1
ATOM 3772 C CA . PHE A 1 532 ? 0.414 -16.171 18.234 1.00 97.44 532 PHE A CA 1
ATOM 3773 C C . PHE A 1 532 ? 0.060 -17.315 19.201 1.00 97.44 532 PHE A C 1
ATOM 3775 O O . PHE A 1 532 ? -0.638 -17.097 20.191 1.00 97.44 532 PHE A O 1
ATOM 3782 N N . TYR A 1 533 ? 0.615 -18.512 18.970 1.00 96.69 533 TYR A N 1
ATOM 3783 C CA . TYR A 1 533 ? 0.294 -19.724 19.732 1.00 96.69 533 TYR A CA 1
ATOM 3784 C C . TYR A 1 533 ? 1.270 -20.050 20.866 1.00 96.69 533 TYR A C 1
ATOM 3786 O O . TYR A 1 533 ? 0.861 -20.633 21.872 1.00 96.69 533 TYR A O 1
ATOM 3794 N N . LYS A 1 534 ? 2.564 -19.745 20.699 1.00 96.81 534 LYS A N 1
ATOM 3795 C CA . LYS A 1 534 ? 3.617 -20.143 21.651 1.00 96.81 534 LYS A CA 1
ATOM 3796 C C . LYS A 1 534 ? 4.577 -19.000 21.967 1.00 96.81 534 LYS A C 1
ATOM 3798 O O . LYS A 1 534 ? 4.853 -18.148 21.124 1.00 96.81 534 LYS A O 1
ATOM 3803 N N . ASN A 1 535 ? 5.155 -19.069 23.162 1.00 96.81 535 ASN A N 1
ATOM 3804 C CA . ASN A 1 535 ? 6.202 -18.167 23.634 1.00 96.81 535 ASN A CA 1
ATOM 3805 C C . ASN A 1 535 ? 7.499 -18.319 22.827 1.00 96.81 535 ASN A C 1
ATOM 3807 O O . ASN A 1 535 ? 7.783 -19.381 22.265 1.00 96.81 535 ASN A O 1
ATOM 3811 N N . GLY A 1 536 ? 8.304 -17.259 22.819 1.00 94.50 536 GLY A N 1
ATOM 3812 C CA . GLY A 1 536 ? 9.690 -17.303 22.372 1.00 94.50 536 GLY A CA 1
ATOM 3813 C C . GLY A 1 536 ? 10.564 -18.093 23.339 1.00 94.50 536 GLY A C 1
ATOM 3814 O O . GLY A 1 536 ? 10.262 -18.206 24.526 1.00 94.50 536 GLY A O 1
ATOM 3815 N N . GLN A 1 537 ? 11.663 -18.649 22.837 1.00 92.88 537 GLN A N 1
ATOM 3816 C CA . GLN A 1 537 ? 12.588 -19.396 23.682 1.00 92.88 537 GLN A CA 1
ATOM 3817 C C . GLN A 1 537 ? 13.472 -18.472 24.525 1.00 92.88 537 GLN A C 1
ATOM 3819 O O . GLN A 1 537 ? 14.006 -17.468 24.043 1.00 92.88 537 GLN A O 1
ATOM 3824 N N . ASP A 1 538 ? 13.694 -18.883 25.770 1.00 90.44 538 ASP A N 1
ATOM 3825 C CA . ASP A 1 538 ? 14.667 -18.271 26.667 1.00 90.44 538 ASP A CA 1
ATOM 3826 C C . ASP A 1 538 ? 16.106 -18.610 26.255 1.00 90.44 538 ASP A C 1
ATOM 3828 O O . ASP A 1 538 ? 16.426 -19.714 25.798 1.00 90.44 538 ASP A O 1
ATOM 3832 N N . SER A 1 539 ? 17.014 -17.665 26.489 1.00 82.12 539 SER A N 1
ATOM 3833 C CA . SER A 1 539 ? 18.453 -17.901 26.372 1.00 82.12 539 SER A CA 1
ATOM 3834 C C . SER A 1 539 ? 18.953 -18.906 27.421 1.00 82.12 539 SER A C 1
ATOM 3836 O O . SER A 1 539 ? 18.495 -18.945 28.565 1.00 82.12 539 SER A O 1
ATOM 3838 N N . THR A 1 540 ? 19.963 -19.701 27.062 1.00 75.69 540 THR A N 1
ATOM 3839 C CA . THR A 1 540 ? 20.620 -20.639 27.990 1.00 75.69 540 THR A CA 1
ATOM 3840 C C . THR A 1 540 ? 21.904 -20.064 28.602 1.00 75.69 540 THR A C 1
ATOM 3842 O O . THR A 1 540 ? 22.604 -19.254 27.982 1.00 75.69 540 THR A O 1
ATOM 3845 N N . CYS A 1 541 ? 22.254 -20.494 29.825 1.00 67.56 541 CYS A N 1
ATOM 3846 C CA . CYS A 1 541 ? 23.532 -20.175 30.479 1.00 67.56 541 CYS A CA 1
ATOM 3847 C C . CYS A 1 541 ? 24.197 -21.415 31.108 1.00 67.56 541 CYS A C 1
ATOM 3849 O O . CYS A 1 541 ? 23.487 -22.246 31.662 1.00 67.56 541 CYS A O 1
ATOM 3851 N N . LYS A 1 542 ? 25.533 -21.530 30.986 1.00 59.12 542 LYS A N 1
ATOM 3852 C CA . LYS A 1 542 ? 26.344 -22.687 31.422 1.00 59.12 542 LYS A CA 1
ATOM 3853 C C . LYS A 1 542 ? 26.768 -22.674 32.900 1.00 59.12 542 LYS A C 1
ATOM 3855 O O . LYS A 1 542 ? 27.226 -23.704 33.368 1.00 59.12 542 LYS A O 1
ATOM 3860 N N . MET A 1 543 ? 26.678 -21.551 33.617 1.00 57.44 543 MET A N 1
ATOM 3861 C CA . MET A 1 543 ? 27.233 -21.433 34.979 1.00 57.44 543 MET A CA 1
ATOM 3862 C C . MET A 1 543 ? 26.151 -21.399 36.062 1.00 57.44 543 MET A C 1
ATOM 3864 O O . MET A 1 543 ? 25.073 -20.850 35.841 1.00 57.44 543 MET A O 1
ATOM 3868 N N . GLN A 1 544 ? 26.490 -21.940 37.238 1.00 49.03 544 GLN A N 1
ATOM 3869 C CA . GLN A 1 544 ? 25.640 -22.067 38.433 1.00 49.03 544 GLN A CA 1
ATOM 3870 C C . GLN A 1 544 ? 25.188 -20.704 39.014 1.00 49.03 544 GLN A C 1
ATOM 3872 O O . GLN A 1 544 ? 24.168 -20.637 39.692 1.00 49.03 544 GLN A O 1
ATOM 3877 N N . HIS A 1 545 ? 25.876 -19.606 38.663 1.00 53.03 545 HIS A N 1
ATOM 3878 C CA . HIS A 1 545 ? 25.541 -18.221 39.035 1.00 53.03 545 HIS A CA 1
ATOM 3879 C C . HIS A 1 545 ? 25.309 -17.328 37.813 1.00 53.03 545 HIS A C 1
ATOM 3881 O O . HIS A 1 545 ? 25.981 -16.322 37.590 1.00 53.03 545 HIS A O 1
ATOM 3887 N N . CYS A 1 546 ? 24.369 -17.709 36.958 1.00 56.34 546 CYS A N 1
ATOM 3888 C CA . CYS A 1 546 ? 23.930 -16.830 35.888 1.00 56.34 546 CYS A CA 1
ATOM 3889 C C . CYS A 1 546 ? 22.883 -15.840 36.410 1.00 56.34 546 CYS A C 1
ATOM 3891 O O . CYS A 1 546 ? 21.812 -16.266 36.839 1.00 56.34 546 CYS A O 1
ATOM 3893 N N . GLY A 1 547 ? 23.183 -14.538 36.338 1.00 58.62 547 GLY A N 1
ATOM 3894 C CA . GLY A 1 547 ? 22.196 -13.471 36.534 1.00 58.62 547 GLY A CA 1
ATOM 3895 C C . GLY A 1 547 ? 21.034 -13.544 35.529 1.00 58.62 547 GLY A C 1
ATOM 3896 O O . GLY A 1 547 ? 20.832 -14.554 34.850 1.00 58.62 547 GLY A O 1
ATOM 3897 N N . GLU A 1 548 ? 20.257 -12.468 35.397 1.00 64.75 548 GLU A N 1
ATOM 3898 C CA . GLU A 1 548 ? 19.033 -12.488 34.586 1.00 64.75 548 GLU A CA 1
ATOM 3899 C C . GLU A 1 548 ? 19.282 -12.888 33.116 1.00 64.75 548 GLU A C 1
ATOM 3901 O O . GLU A 1 548 ? 20.010 -12.237 32.362 1.00 64.75 548 GLU A O 1
ATOM 3906 N N . LYS A 1 549 ? 18.665 -13.999 32.697 1.00 72.56 549 LYS A N 1
ATOM 3907 C CA . LYS A 1 549 ? 18.735 -14.526 31.327 1.00 72.56 549 LYS A CA 1
ATOM 3908 C C . LYS A 1 549 ? 17.878 -13.661 30.396 1.00 72.56 549 LYS A C 1
ATOM 3910 O O . LYS A 1 549 ? 16.861 -13.119 30.818 1.00 72.56 549 LYS A O 1
ATOM 3915 N N . GLY A 1 550 ? 18.259 -13.571 29.119 1.00 77.25 550 GLY A N 1
ATOM 3916 C CA . GLY A 1 550 ? 17.371 -13.017 28.096 1.00 77.25 550 GLY A CA 1
ATOM 3917 C C . GLY A 1 550 ? 16.166 -13.938 27.960 1.00 77.25 550 GLY A C 1
ATOM 3918 O O . GLY A 1 550 ? 16.344 -15.093 27.558 1.00 77.25 550 GLY A O 1
ATOM 3919 N N . LYS A 1 551 ? 14.988 -13.464 28.371 1.00 88.12 551 LYS A N 1
ATOM 3920 C CA . LYS A 1 551 ? 13.745 -14.239 28.314 1.00 88.12 551 LYS A CA 1
ATOM 3921 C C . LYS A 1 551 ? 13.021 -14.009 27.000 1.00 88.12 551 LYS A C 1
ATOM 3923 O O . LYS A 1 551 ? 13.018 -12.891 26.475 1.00 88.12 551 LYS A O 1
ATOM 3928 N N . GLY A 1 552 ? 12.419 -15.066 26.477 1.00 90.06 552 GLY A N 1
ATOM 3929 C CA . GLY A 1 552 ? 11.544 -14.979 25.326 1.00 90.06 552 GLY A CA 1
ATOM 3930 C C . GLY A 1 552 ? 10.305 -14.141 25.634 1.00 90.06 552 GLY A C 1
ATOM 3931 O O . GLY A 1 552 ? 9.875 -14.043 26.784 1.00 90.06 552 GLY A O 1
ATOM 3932 N N . GLY A 1 553 ? 9.748 -13.505 24.607 1.00 94.50 553 GLY A N 1
ATOM 3933 C CA . GLY A 1 553 ? 8.442 -12.861 24.722 1.00 94.50 553 GLY A CA 1
ATOM 3934 C C . GLY A 1 553 ? 7.334 -13.902 24.859 1.00 94.50 553 GLY A C 1
ATOM 3935 O O . GLY A 1 553 ? 7.399 -14.968 24.238 1.00 94.50 553 GLY A O 1
ATOM 3936 N N . LEU A 1 554 ? 6.310 -13.600 25.654 1.00 96.75 554 LEU A N 1
ATOM 3937 C CA . LEU A 1 554 ? 5.111 -14.426 25.712 1.00 96.75 554 LEU A CA 1
ATOM 3938 C C . LEU A 1 554 ? 4.316 -14.282 24.414 1.00 96.75 554 LEU A C 1
ATOM 3940 O O . LEU A 1 554 ? 4.295 -13.215 23.795 1.00 96.75 554 LEU A O 1
ATOM 3944 N N . GLY A 1 555 ? 3.686 -15.371 23.984 1.00 95.38 555 GLY A N 1
ATOM 3945 C CA . GLY A 1 555 ? 2.815 -15.347 22.821 1.00 95.38 555 GLY A CA 1
ATOM 3946 C C . GLY A 1 555 ? 1.487 -14.643 23.100 1.00 95.38 555 GLY A C 1
ATOM 3947 O O . GLY A 1 555 ? 1.145 -14.373 24.254 1.00 95.38 555 GLY A O 1
ATOM 3948 N N . TYR A 1 556 ? 0.719 -14.352 22.048 1.00 97.19 556 TYR A N 1
ATOM 3949 C CA . TYR A 1 556 ? -0.566 -13.650 22.168 1.00 97.19 556 TYR A CA 1
ATOM 3950 C C . TYR A 1 556 ? -1.531 -14.367 23.126 1.00 97.19 556 TYR A C 1
ATOM 3952 O O . TYR A 1 556 ? -2.055 -13.746 24.049 1.00 97.19 556 TYR A O 1
ATOM 3960 N N . HIS A 1 557 ? -1.693 -15.689 22.986 1.00 95.12 557 HIS A N 1
ATOM 3961 C CA . HIS A 1 557 ? -2.542 -16.482 23.889 1.00 95.12 557 HIS A CA 1
ATOM 3962 C C . HIS A 1 557 ? -2.051 -16.530 25.339 1.00 95.12 557 HIS A C 1
ATOM 3964 O O . HIS A 1 557 ? -2.816 -16.881 26.232 1.00 95.12 557 HIS A O 1
ATOM 3970 N N . GLN A 1 558 ? -0.791 -16.172 25.585 1.00 95.56 558 GLN A N 1
ATOM 3971 C CA . GLN A 1 558 ? -0.207 -16.058 26.919 1.00 95.56 558 GLN A CA 1
ATOM 3972 C C . GLN A 1 558 ? -0.197 -14.602 27.425 1.00 95.56 558 GLN A C 1
ATOM 3974 O O . GLN A 1 558 ? 0.508 -14.285 28.378 1.00 95.56 558 GLN A O 1
ATOM 3979 N N . GLY A 1 559 ? -0.962 -13.708 26.789 1.00 93.75 559 GLY A N 1
ATOM 3980 C CA . GLY A 1 559 ? -1.098 -12.300 27.171 1.00 93.75 559 GLY A CA 1
ATOM 3981 C C . GLY A 1 559 ? -0.109 -11.357 26.486 1.00 93.75 559 GLY A C 1
ATOM 3982 O O . GLY A 1 559 ? -0.168 -10.154 26.716 1.00 93.75 559 GLY A O 1
ATOM 3983 N N . GLY A 1 560 ? 0.791 -11.865 25.637 1.00 94.38 560 GLY A N 1
ATOM 3984 C CA . GLY A 1 560 ? 1.684 -11.043 24.817 1.00 94.38 560 GLY A CA 1
ATOM 3985 C C . GLY A 1 560 ? 2.712 -10.223 25.601 1.00 94.38 560 GLY A C 1
ATOM 3986 O O . GLY A 1 560 ? 3.242 -9.250 25.067 1.00 94.38 560 GLY A O 1
ATOM 3987 N N . GLU A 1 561 ? 3.009 -10.559 26.856 1.00 96.75 561 GLU A N 1
ATOM 3988 C CA . GLU A 1 561 ? 4.025 -9.846 27.637 1.00 96.75 561 GLU A CA 1
ATOM 3989 C C . GLU A 1 561 ? 5.400 -9.890 26.946 1.00 96.75 561 GLU A C 1
ATOM 3991 O O . GLU A 1 561 ? 5.843 -10.924 26.441 1.00 96.75 561 GLU A O 1
ATOM 3996 N N . GLY A 1 562 ? 6.096 -8.755 26.922 1.00 93.38 562 GLY A N 1
ATOM 3997 C CA . GLY A 1 562 ? 7.475 -8.695 26.448 1.00 93.38 562 GLY A CA 1
ATOM 3998 C C . GLY A 1 562 ? 8.425 -9.483 27.356 1.00 93.38 562 GLY A C 1
ATOM 3999 O O . GLY A 1 562 ? 8.245 -9.557 28.572 1.00 93.38 562 GLY A O 1
ATOM 4000 N N . GLY A 1 563 ? 9.485 -10.040 26.777 1.00 88.75 563 GLY A N 1
ATOM 4001 C CA . GLY A 1 563 ? 10.515 -10.763 27.509 1.00 88.75 563 GLY A CA 1
ATOM 4002 C C . GLY A 1 563 ? 11.180 -9.894 28.579 1.00 88.75 563 GLY A C 1
ATOM 4003 O O . GLY A 1 563 ? 11.397 -8.687 28.399 1.00 88.75 563 GLY A O 1
ATOM 4004 N N . GLN A 1 564 ? 11.513 -10.522 29.710 1.00 79.38 564 GLN A N 1
ATOM 4005 C CA . GLN A 1 564 ? 12.196 -9.869 30.829 1.00 79.38 564 GLN A CA 1
ATOM 4006 C C . GLN A 1 564 ? 13.453 -9.153 30.329 1.00 79.38 564 GLN A C 1
ATOM 4008 O O . GLN A 1 564 ? 14.203 -9.699 29.524 1.00 79.38 564 GLN A O 1
ATOM 4013 N N . ASN A 1 565 ? 13.647 -7.925 30.818 1.00 74.88 565 ASN A N 1
ATOM 4014 C CA . ASN A 1 565 ? 14.655 -6.970 30.360 1.00 74.88 565 ASN A CA 1
ATOM 4015 C C . ASN A 1 565 ? 14.375 -6.384 28.976 1.00 74.88 565 ASN A C 1
ATOM 4017 O O . ASN A 1 565 ? 15.025 -6.703 27.986 1.00 74.88 565 ASN A O 1
ATOM 4021 N N . ARG A 1 566 ? 13.473 -5.394 28.956 1.00 85.94 566 ARG A N 1
ATOM 4022 C CA . ARG A 1 566 ? 13.327 -4.413 27.866 1.00 85.94 566 ARG A CA 1
ATOM 4023 C C . ARG A 1 566 ? 12.665 -4.926 26.572 1.00 85.94 566 ARG A C 1
ATOM 4025 O O . ARG A 1 566 ? 12.628 -4.162 25.608 1.00 85.94 566 ARG A O 1
ATOM 4032 N N . GLY A 1 567 ? 12.098 -6.135 26.550 1.00 88.31 567 GLY A N 1
ATOM 4033 C CA . GLY A 1 567 ? 11.199 -6.569 25.474 1.00 88.31 567 GLY A CA 1
ATOM 4034 C C . GLY A 1 567 ? 9.923 -5.721 25.427 1.00 88.31 567 GLY A C 1
ATOM 4035 O O . GLY A 1 567 ? 9.432 -5.281 26.469 1.00 88.31 567 GLY A O 1
ATOM 4036 N N . GLY A 1 568 ? 9.413 -5.443 24.230 1.00 94.94 568 GLY A N 1
ATOM 4037 C CA . GLY A 1 568 ? 8.150 -4.730 24.041 1.00 94.94 568 GLY A CA 1
ATOM 4038 C C . GLY A 1 568 ? 6.931 -5.639 24.226 1.00 94.94 568 GLY A C 1
ATOM 4039 O O . GLY A 1 568 ? 6.943 -6.787 23.787 1.00 94.94 568 GLY A O 1
ATOM 4040 N N . PHE A 1 569 ? 5.868 -5.127 24.848 1.00 96.50 569 PHE A N 1
ATOM 4041 C CA . PHE A 1 569 ? 4.551 -5.770 24.877 1.00 96.50 569 PHE A CA 1
ATOM 4042 C C . PHE A 1 569 ? 4.066 -6.078 23.458 1.00 96.50 569 PHE A C 1
ATOM 4044 O O . PHE A 1 569 ? 4.303 -5.284 22.553 1.00 96.50 569 PHE A O 1
ATOM 4051 N N . GLY A 1 570 ? 3.399 -7.211 23.265 1.00 92.12 570 GLY A N 1
ATOM 4052 C CA . GLY A 1 570 ? 3.188 -7.857 21.967 1.00 92.12 570 GLY A CA 1
ATOM 4053 C C . GLY A 1 570 ? 4.217 -8.956 21.672 1.00 92.12 570 GLY A C 1
ATOM 4054 O O . GLY A 1 570 ? 4.457 -9.272 20.509 1.00 92.12 570 GLY A O 1
ATOM 4055 N N . GLY A 1 571 ? 4.862 -9.509 22.703 1.00 92.31 571 GLY A N 1
ATOM 4056 C CA . GLY A 1 571 ? 5.782 -10.640 22.589 1.00 92.31 571 GLY A CA 1
ATOM 4057 C C . GLY A 1 571 ? 7.195 -10.288 22.117 1.00 92.31 571 GLY A C 1
ATOM 4058 O O . GLY A 1 571 ? 7.900 -11.156 21.615 1.00 92.31 571 GLY A O 1
ATOM 4059 N N . GLY A 1 572 ? 7.657 -9.046 22.250 1.00 92.62 572 GLY A N 1
ATOM 4060 C CA . GLY A 1 572 ? 9.053 -8.707 21.964 1.00 92.62 572 GLY A CA 1
ATOM 4061 C C . GLY A 1 572 ? 10.003 -9.420 22.931 1.00 92.62 572 GLY A C 1
ATOM 4062 O O . GLY A 1 572 ? 9.821 -9.351 24.142 1.00 92.62 572 GLY A O 1
ATOM 4063 N N . GLY A 1 573 ? 11.023 -10.102 22.422 1.00 92.31 573 GLY A N 1
ATOM 4064 C CA . GLY A 1 573 ? 12.040 -10.792 23.209 1.00 92.31 573 GLY A CA 1
ATOM 4065 C C . GLY A 1 573 ? 12.888 -9.830 24.042 1.00 92.31 573 GLY A C 1
ATOM 4066 O O . GLY A 1 573 ? 13.208 -8.712 23.620 1.00 92.31 573 GLY A O 1
ATOM 4067 N N . GLY A 1 574 ? 13.261 -10.273 25.239 1.00 88.31 574 GLY A N 1
ATOM 4068 C CA . GLY A 1 574 ? 14.121 -9.528 26.148 1.00 88.31 574 GLY A CA 1
ATOM 4069 C C . GLY A 1 574 ? 15.593 -9.616 25.755 1.00 88.31 574 GLY A C 1
ATOM 4070 O O . GLY A 1 574 ? 16.044 -10.597 25.154 1.00 88.31 574 GLY A O 1
ATOM 4071 N N . LEU A 1 575 ? 16.366 -8.596 26.121 1.00 82.94 575 LEU A N 1
ATOM 4072 C CA . LEU A 1 575 ? 17.826 -8.665 26.053 1.00 82.94 575 LEU A CA 1
ATOM 4073 C C . LEU A 1 575 ? 18.376 -9.376 27.290 1.00 82.94 575 LEU A C 1
ATOM 4075 O O . LEU A 1 575 ? 17.727 -9.449 28.331 1.00 82.94 575 LEU A O 1
ATOM 4079 N N . ARG A 1 576 ? 19.605 -9.876 27.206 1.00 74.56 576 ARG A N 1
ATOM 4080 C CA . ARG A 1 576 ? 20.319 -10.366 28.388 1.00 74.56 576 ARG A CA 1
ATOM 4081 C C . ARG A 1 576 ? 21.189 -9.254 28.986 1.00 74.56 576 ARG A C 1
ATOM 4083 O O . ARG A 1 576 ? 21.780 -8.474 28.238 1.00 74.56 576 ARG A O 1
ATOM 4090 N N . THR A 1 577 ? 21.267 -9.186 30.317 1.00 67.56 577 THR A N 1
ATOM 4091 C CA . THR A 1 577 ? 22.110 -8.217 31.043 1.00 67.56 577 THR A CA 1
ATOM 4092 C C . THR A 1 577 ? 23.584 -8.296 30.601 1.00 67.56 577 THR A C 1
ATOM 4094 O O . THR A 1 577 ? 24.006 -9.287 30.000 1.00 67.56 577 THR A O 1
ATOM 4097 N N . GLU A 1 578 ? 24.368 -7.239 30.864 1.00 67.00 578 GLU A N 1
ATOM 4098 C CA . GLU A 1 578 ? 25.806 -7.141 30.522 1.00 67.00 578 GLU A CA 1
ATOM 4099 C C . GLU A 1 578 ? 26.134 -7.149 29.011 1.00 67.00 578 GLU A C 1
ATOM 4101 O O . GLU A 1 578 ? 27.021 -7.871 28.561 1.00 67.00 578 GLU A O 1
ATOM 4106 N N . ASN A 1 579 ? 25.452 -6.347 28.185 1.00 63.28 579 ASN A N 1
ATOM 4107 C CA . ASN A 1 579 ? 25.814 -6.178 26.761 1.00 63.28 579 ASN A CA 1
ATOM 4108 C C . ASN A 1 579 ? 25.698 -7.430 25.891 1.00 63.28 579 ASN A C 1
ATOM 4110 O O . ASN A 1 579 ? 26.380 -7.548 24.872 1.00 63.28 579 ASN A O 1
ATOM 4114 N N . ARG A 1 580 ? 24.823 -8.362 26.256 1.00 77.44 580 ARG A N 1
ATOM 4115 C CA . ARG A 1 580 ? 24.671 -9.642 25.557 1.00 77.44 580 ARG A CA 1
ATOM 4116 C C . ARG A 1 580 ? 23.664 -9.552 24.400 1.00 77.44 580 ARG A C 1
ATOM 4118 O O . ARG A 1 580 ? 23.367 -8.460 23.911 1.00 77.44 580 ARG A O 1
ATOM 4125 N N . GLY A 1 581 ? 23.230 -10.696 23.869 1.00 85.12 581 GLY A N 1
ATOM 4126 C CA . GLY A 1 581 ? 22.467 -10.741 22.619 1.00 85.12 581 GLY A CA 1
ATOM 4127 C C . GLY A 1 581 ? 21.155 -9.931 22.656 1.00 85.12 581 GLY A C 1
ATOM 4128 O O . GLY A 1 581 ? 20.506 -9.878 23.707 1.00 85.12 581 GLY A O 1
ATOM 4129 N N . PRO A 1 582 ? 20.770 -9.288 21.539 1.00 90.56 582 PRO A N 1
ATOM 4130 C CA . PRO A 1 582 ? 19.509 -8.555 21.430 1.00 90.56 582 PRO A CA 1
ATOM 4131 C C . PRO A 1 582 ? 18.293 -9.485 21.292 1.00 90.56 582 PRO A C 1
ATOM 4133 O O . PRO A 1 582 ? 18.415 -10.641 20.881 1.00 90.56 582 PRO A O 1
ATOM 4136 N N . GLY A 1 583 ? 17.112 -8.977 21.646 1.00 92.69 583 GLY A N 1
ATOM 4137 C CA . GLY A 1 583 ? 15.859 -9.743 21.619 1.00 92.69 583 GLY A CA 1
ATOM 4138 C C . GLY A 1 583 ? 15.184 -9.782 20.243 1.00 92.69 583 GLY A C 1
ATOM 4139 O O . GLY A 1 583 ? 15.271 -8.819 19.482 1.00 92.69 583 GLY A O 1
ATOM 4140 N N . GLY A 1 584 ? 14.498 -10.882 19.922 1.00 95.25 584 GLY A N 1
ATOM 4141 C CA . GLY A 1 584 ? 13.697 -11.014 18.695 1.00 95.25 584 GLY A CA 1
ATOM 4142 C C . GLY A 1 584 ? 12.374 -10.238 18.755 1.00 95.25 584 GLY A C 1
ATOM 4143 O O . GLY A 1 584 ? 11.849 -9.994 19.835 1.00 95.25 584 GLY A O 1
ATOM 4144 N N . GLY A 1 585 ? 11.819 -9.827 17.619 1.00 96.81 585 GLY A N 1
ATOM 4145 C CA . GLY A 1 585 ? 10.522 -9.145 17.545 1.00 96.81 585 GLY A CA 1
ATOM 4146 C C . GLY A 1 585 ? 9.338 -10.102 17.728 1.00 96.81 585 GLY A C 1
ATOM 4147 O O . GLY A 1 585 ? 9.410 -11.257 17.318 1.00 96.81 585 GLY A O 1
ATOM 4148 N N . GLY A 1 586 ? 8.248 -9.651 18.346 1.00 97.56 586 GLY A N 1
ATOM 4149 C CA . GLY A 1 586 ? 7.007 -10.435 18.453 1.00 97.56 586 GLY A CA 1
ATOM 4150 C C . GLY A 1 586 ? 6.176 -10.395 17.166 1.00 97.56 586 GLY A C 1
ATOM 4151 O O . GLY A 1 586 ? 6.410 -9.547 16.308 1.00 97.56 586 GLY A O 1
ATOM 4152 N N . GLY A 1 587 ? 5.198 -11.282 16.997 1.00 97.56 587 GLY A N 1
ATOM 4153 C CA . GLY A 1 587 ? 4.346 -11.281 15.800 1.00 97.56 587 GLY A CA 1
ATOM 4154 C C . GLY A 1 587 ? 3.442 -12.502 15.701 1.00 97.56 587 GLY A C 1
ATOM 4155 O O . GLY A 1 587 ? 3.227 -13.198 16.691 1.00 97.56 587 GLY A O 1
ATOM 4156 N N . TYR A 1 588 ? 2.934 -12.787 14.496 1.00 97.94 588 TYR A N 1
ATOM 4157 C CA . TYR A 1 588 ? 2.234 -14.046 14.236 1.00 97.94 588 TYR A CA 1
ATOM 4158 C C . TYR A 1 588 ? 3.161 -15.213 14.555 1.00 97.94 588 TYR A C 1
ATOM 4160 O O . TYR A 1 588 ? 2.817 -16.045 15.381 1.00 97.94 588 TYR A O 1
ATOM 4168 N N . SER A 1 589 ? 4.378 -15.206 14.016 1.00 97.88 589 SER A N 1
ATOM 4169 C CA . SER A 1 589 ? 5.477 -16.006 14.557 1.00 97.88 589 SER A CA 1
ATOM 4170 C C . SER A 1 589 ? 6.544 -15.083 15.134 1.00 97.88 589 SER A C 1
ATOM 4172 O O . SER A 1 589 ? 6.765 -13.985 14.624 1.00 97.88 589 SER A O 1
ATOM 4174 N N . GLY A 1 590 ? 7.219 -15.511 16.194 1.00 96.81 590 GLY A N 1
ATOM 4175 C CA . GLY A 1 590 ? 8.252 -14.699 16.832 1.00 96.81 590 GLY A CA 1
ATOM 4176 C C . GLY A 1 590 ? 9.556 -14.669 16.038 1.00 96.81 590 GLY A C 1
ATOM 4177 O O . GLY A 1 590 ? 9.924 -15.645 15.396 1.00 96.81 590 GLY A O 1
ATOM 4178 N N . GLY A 1 591 ? 10.292 -13.568 16.094 1.00 96.25 591 GLY A N 1
ATOM 4179 C CA . GLY A 1 591 ? 11.626 -13.454 15.513 1.00 96.25 591 GLY A CA 1
ATOM 4180 C C . GLY A 1 591 ? 12.698 -14.149 16.357 1.00 96.25 591 GLY A C 1
ATOM 4181 O O . GLY A 1 591 ? 12.570 -14.271 17.578 1.00 96.25 591 GLY A O 1
ATOM 4182 N N . GLY A 1 592 ? 13.759 -14.619 15.709 1.00 94.00 592 GLY A N 1
ATOM 4183 C CA . GLY A 1 592 ? 14.866 -15.333 16.340 1.00 94.00 592 GLY A CA 1
ATOM 4184 C C . GLY A 1 592 ? 15.647 -14.469 17.332 1.00 94.00 592 GLY A C 1
ATOM 4185 O O . GLY A 1 592 ? 15.716 -13.244 17.215 1.00 94.00 592 GLY A O 1
ATOM 4186 N N . ALA A 1 593 ? 16.252 -15.104 18.331 1.00 91.62 593 ALA A N 1
ATOM 4187 C CA . ALA A 1 593 ? 17.121 -14.411 19.274 1.00 91.62 593 ALA A CA 1
ATOM 4188 C C . ALA A 1 593 ? 18.435 -13.951 18.619 1.00 91.62 593 ALA A C 1
ATOM 4190 O O . ALA A 1 593 ? 19.093 -14.704 17.898 1.00 91.62 593 ALA A O 1
ATOM 4191 N N . GLY A 1 594 ? 18.890 -12.746 18.959 1.00 88.62 594 GLY A N 1
ATOM 4192 C CA . GLY A 1 594 ? 20.191 -12.247 18.524 1.00 88.62 594 GLY A CA 1
ATOM 4193 C C . GLY A 1 594 ? 21.354 -12.915 19.260 1.00 88.62 594 GLY A C 1
ATOM 4194 O O . GLY A 1 594 ? 21.289 -13.154 20.474 1.00 88.62 594 GLY A O 1
ATOM 4195 N N . ALA A 1 595 ? 22.442 -13.197 18.539 1.00 86.38 595 ALA A N 1
ATOM 4196 C CA . ALA A 1 595 ? 23.673 -13.728 19.129 1.00 86.38 595 ALA A CA 1
ATOM 4197 C C . ALA A 1 595 ? 24.364 -12.707 20.045 1.00 86.38 595 ALA A C 1
ATOM 4199 O O . ALA A 1 595 ? 24.246 -11.498 19.865 1.00 86.38 595 ALA A O 1
ATOM 4200 N N . ASN A 1 596 ? 25.202 -13.178 20.973 1.00 83.62 596 ASN A N 1
ATOM 4201 C CA . ASN A 1 596 ? 26.154 -12.302 21.658 1.00 83.62 596 ASN A CA 1
ATOM 4202 C C . ASN A 1 596 ? 27.395 -12.038 20.786 1.00 83.62 596 ASN A C 1
ATOM 4204 O O . ASN A 1 596 ? 28.476 -12.563 21.053 1.00 83.62 596 ASN A O 1
ATOM 4208 N N . LYS A 1 597 ? 27.238 -11.246 19.726 1.00 82.06 597 LYS A N 1
ATOM 4209 C CA . LYS A 1 597 ? 28.347 -10.787 18.874 1.00 82.06 597 LYS A CA 1
ATOM 4210 C C . LYS A 1 597 ? 28.520 -9.277 18.993 1.00 82.06 597 LYS A C 1
ATOM 4212 O O . LYS A 1 597 ? 27.656 -8.599 19.547 1.00 82.06 597 LYS A O 1
ATOM 4217 N N . HIS A 1 598 ? 29.654 -8.755 18.523 1.00 79.19 598 HIS A N 1
ATOM 4218 C CA . HIS A 1 598 ? 29.928 -7.314 18.542 1.00 79.19 598 HIS A CA 1
ATOM 4219 C C . HIS A 1 598 ? 28.900 -6.527 17.728 1.00 79.19 598 HIS A C 1
ATOM 4221 O O . HIS A 1 598 ? 28.448 -5.493 18.201 1.00 79.19 598 HIS A O 1
ATOM 4227 N N . ILE A 1 599 ? 28.497 -7.068 16.575 1.00 84.81 599 ILE A N 1
ATOM 4228 C CA . ILE A 1 599 ? 27.473 -6.529 15.678 1.00 84.81 599 ILE A CA 1
ATOM 4229 C C . ILE A 1 599 ? 26.440 -7.634 15.477 1.00 84.81 599 ILE A C 1
ATOM 4231 O O . ILE A 1 599 ? 26.787 -8.725 15.022 1.00 84.81 599 ILE A O 1
ATOM 4235 N N . SER A 1 600 ? 25.193 -7.403 15.880 1.00 88.75 600 SER A N 1
ATOM 4236 C CA . SER A 1 600 ? 24.119 -8.398 15.735 1.00 88.75 600 SER A CA 1
ATOM 4237 C C . SER A 1 600 ? 22.746 -7.767 15.914 1.00 88.75 600 SER A C 1
ATOM 4239 O O . SER A 1 600 ? 22.614 -6.668 16.457 1.00 88.75 600 SER A O 1
ATOM 4241 N N . CYS A 1 601 ? 21.712 -8.495 15.505 1.00 91.38 601 CYS A N 1
ATOM 4242 C CA . CYS A 1 601 ? 20.337 -8.145 15.826 1.00 91.38 601 CYS A CA 1
ATOM 4243 C C . CYS A 1 601 ? 19.494 -9.394 16.073 1.00 91.38 601 CYS A C 1
ATOM 4245 O O . CYS A 1 601 ? 19.811 -10.480 15.581 1.00 91.38 601 CYS A O 1
ATOM 4247 N N . GLY A 1 602 ? 18.423 -9.228 16.845 1.00 93.31 602 GLY A N 1
ATOM 4248 C CA . GLY A 1 602 ? 17.351 -10.210 16.890 1.00 93.31 602 GLY A CA 1
ATOM 4249 C C . GLY A 1 602 ? 16.585 -10.186 15.575 1.00 93.31 602 GLY A C 1
ATOM 4250 O O . GLY A 1 602 ? 16.563 -9.169 14.884 1.00 93.31 602 GLY A O 1
ATOM 4251 N N . GLY A 1 603 ? 15.968 -11.304 15.221 1.00 95.06 603 GLY A N 1
ATOM 4252 C CA . GLY A 1 603 ? 15.103 -11.373 14.057 1.00 95.06 603 GLY A CA 1
ATOM 4253 C C . GLY A 1 603 ? 13.807 -10.604 14.268 1.00 95.06 603 GLY A C 1
ATOM 4254 O O . GLY A 1 603 ? 13.305 -10.561 15.390 1.00 95.06 603 GLY A O 1
ATOM 4255 N N . GLY A 1 604 ? 13.246 -10.004 13.221 1.00 96.62 604 GLY A N 1
ATOM 4256 C CA . GLY A 1 604 ? 11.887 -9.459 13.287 1.00 96.62 604 GLY A CA 1
ATOM 4257 C C . GLY A 1 604 ? 10.813 -10.552 13.263 1.00 96.62 604 GLY A C 1
ATOM 4258 O O . GLY A 1 604 ? 11.039 -11.658 12.767 1.00 96.62 604 GLY A O 1
ATOM 4259 N N . GLY A 1 605 ? 9.645 -10.253 13.826 1.00 97.50 605 GLY A N 1
ATOM 4260 C CA . GLY A 1 605 ? 8.502 -11.164 13.861 1.00 97.50 605 GLY A CA 1
ATOM 4261 C C . GLY A 1 605 ? 7.834 -11.336 12.495 1.00 97.50 605 GLY A C 1
ATOM 4262 O O . GLY A 1 605 ? 7.917 -10.464 11.631 1.00 97.50 605 GLY A O 1
ATOM 4263 N N . GLY A 1 606 ? 7.163 -12.472 12.310 1.00 97.62 606 GLY A N 1
ATOM 4264 C CA . GLY A 1 606 ? 6.300 -12.744 11.162 1.00 97.62 606 GLY A CA 1
ATOM 4265 C C . GLY A 1 606 ? 4.941 -12.057 11.296 1.00 97.62 606 GLY A C 1
ATOM 4266 O O . GLY A 1 606 ? 4.475 -11.792 12.406 1.00 97.62 606 GLY A O 1
ATOM 4267 N N . SER A 1 607 ? 4.289 -11.802 10.170 1.00 98.31 607 SER A N 1
ATOM 4268 C CA . SER A 1 607 ? 2.975 -11.156 10.074 1.00 98.31 607 SER A CA 1
ATOM 4269 C C . SER A 1 607 ? 1.913 -12.113 9.531 1.00 98.31 607 SER A C 1
ATOM 4271 O O . SER A 1 607 ? 2.218 -13.193 9.036 1.00 98.31 607 SER A O 1
ATOM 4273 N N . PHE A 1 608 ? 0.643 -11.738 9.627 1.00 98.06 608 PHE A N 1
ATOM 4274 C CA . PHE A 1 608 ? -0.480 -12.537 9.142 1.00 98.06 608 PHE A CA 1
ATOM 4275 C C . PHE A 1 608 ? -1.598 -11.624 8.654 1.00 98.06 608 PHE A C 1
ATOM 4277 O O . PHE A 1 608 ? -1.866 -10.600 9.274 1.00 98.06 608 PHE A O 1
ATOM 4284 N N . ASN A 1 609 ? -2.256 -11.977 7.555 1.00 96.81 609 ASN A N 1
ATOM 4285 C CA . ASN A 1 609 ? -3.378 -11.210 7.027 1.00 96.81 609 ASN A CA 1
ATOM 4286 C C . ASN A 1 609 ? -4.264 -12.123 6.174 1.00 96.81 609 ASN A C 1
ATOM 4288 O O . ASN A 1 609 ? -3.815 -12.623 5.143 1.00 96.81 609 ASN A O 1
ATOM 4292 N N . VAL A 1 610 ? -5.509 -12.343 6.603 1.00 96.38 610 VAL A N 1
ATOM 4293 C CA . VAL A 1 610 ? -6.525 -13.099 5.835 1.00 96.38 610 VAL A CA 1
ATOM 4294 C C . VAL A 1 610 ? -7.538 -12.194 5.141 1.00 96.38 610 VAL A C 1
ATOM 4296 O O . VAL A 1 610 ? -8.458 -12.678 4.486 1.00 96.38 610 VAL A O 1
ATOM 4299 N N . GLY A 1 611 ? -7.378 -10.877 5.270 1.00 89.50 611 GLY A N 1
ATOM 4300 C CA . GLY A 1 611 ? -8.260 -9.904 4.648 1.00 89.50 611 GLY A CA 1
ATOM 4301 C C . GLY A 1 611 ? -8.129 -9.902 3.131 1.00 89.50 611 GLY A C 1
ATOM 4302 O O . GLY A 1 611 ? -7.124 -10.329 2.559 1.00 89.50 611 GLY A O 1
ATOM 4303 N N . THR A 1 612 ? -9.143 -9.372 2.458 1.00 82.12 612 THR A N 1
ATOM 4304 C CA . THR A 1 612 ? -9.063 -9.090 1.020 1.00 82.12 612 THR A CA 1
ATOM 4305 C C . THR A 1 612 ? -8.413 -7.724 0.779 1.00 82.12 612 THR A C 1
ATOM 4307 O O . THR A 1 612 ? -8.226 -6.944 1.710 1.00 82.12 612 THR A O 1
ATOM 4310 N N . ASN A 1 613 ? -8.054 -7.411 -0.472 1.00 71.62 613 ASN A N 1
ATOM 4311 C CA . ASN A 1 613 ? -7.448 -6.123 -0.850 1.00 71.62 613 ASN A CA 1
ATOM 4312 C C . ASN A 1 613 ? -6.252 -5.724 0.039 1.00 71.62 613 ASN A C 1
ATOM 4314 O O . ASN A 1 613 ? -6.201 -4.614 0.592 1.00 71.62 613 ASN A O 1
ATOM 4318 N N . GLN A 1 614 ? -5.337 -6.682 0.213 1.00 85.19 614 GLN A N 1
ATOM 4319 C CA . GLN A 1 614 ? -4.222 -6.529 1.128 1.00 85.19 614 GLN A CA 1
ATOM 4320 C C . GLN A 1 614 ? -3.240 -5.470 0.648 1.00 85.19 614 GLN A C 1
ATOM 4322 O O . GLN A 1 614 ? -2.995 -5.330 -0.550 1.00 85.19 614 GLN A O 1
ATOM 4327 N N . CYS A 1 615 ? -2.665 -4.757 1.608 1.00 85.69 615 CYS A N 1
ATOM 4328 C CA . CYS A 1 615 ? -1.493 -3.937 1.383 1.00 85.69 615 CYS A CA 1
ATOM 4329 C C . CYS A 1 615 ? -0.509 -4.146 2.517 1.00 85.69 615 CYS A C 1
ATOM 4331 O O . CYS A 1 615 ? -0.688 -3.593 3.601 1.00 85.69 615 CYS A O 1
ATOM 4333 N N . ASN A 1 616 ? 0.485 -4.990 2.280 1.00 90.00 616 ASN A N 1
ATOM 4334 C CA . ASN A 1 616 ? 1.445 -5.360 3.301 1.00 90.00 616 ASN A CA 1
ATOM 4335 C C . ASN A 1 616 ? 2.809 -4.820 2.900 1.00 90.00 616 ASN A C 1
ATOM 4337 O O . ASN A 1 616 ? 3.273 -5.049 1.786 1.00 90.00 616 ASN A O 1
ATOM 4341 N N . GLU A 1 617 ? 3.445 -4.120 3.821 1.00 89.94 617 GLU A N 1
ATOM 4342 C CA . GLU A 1 617 ? 4.747 -3.511 3.633 1.00 89.94 617 GLU A CA 1
ATOM 4343 C C . GLU A 1 617 ? 5.624 -3.937 4.803 1.00 89.94 617 GLU A C 1
ATOM 4345 O O . GLU A 1 617 ? 5.298 -3.726 5.978 1.00 89.94 617 GLU A O 1
ATOM 4350 N N . CYS A 1 618 ? 6.727 -4.612 4.494 1.00 86.94 618 CYS A N 1
ATOM 4351 C CA . CYS A 1 618 ? 7.698 -4.932 5.520 1.00 86.94 618 CYS A CA 1
ATOM 4352 C C . CYS A 1 618 ? 8.396 -3.645 5.957 1.00 86.94 618 CYS A C 1
ATOM 4354 O O . CYS A 1 618 ? 8.548 -2.697 5.191 1.00 86.94 618 CYS A O 1
ATOM 4356 N N . CYS A 1 619 ? 8.867 -3.642 7.201 1.00 85.06 619 CYS A N 1
ATOM 4357 C CA . CYS A 1 619 ? 9.850 -2.659 7.629 1.00 85.06 619 CYS A CA 1
ATOM 4358 C C . CYS A 1 619 ? 9.387 -1.179 7.586 1.00 85.06 619 CYS A C 1
ATOM 4360 O O . CYS A 1 619 ? 10.208 -0.283 7.383 1.00 85.06 619 CYS A O 1
ATOM 4362 N N . TYR A 1 620 ? 8.097 -0.922 7.807 1.00 89.25 620 TYR A N 1
ATOM 4363 C CA . TYR A 1 620 ? 7.477 0.408 7.774 1.00 89.25 620 TYR A CA 1
ATOM 4364 C C . TYR A 1 620 ? 7.799 1.250 9.021 1.00 89.25 620 TYR A C 1
ATOM 4366 O O . TYR A 1 620 ? 8.242 2.396 8.937 1.00 89.25 620 TYR A O 1
ATOM 4374 N N . ASN A 1 621 ? 7.604 0.682 10.216 1.00 90.81 621 ASN A N 1
ATOM 4375 C CA . AS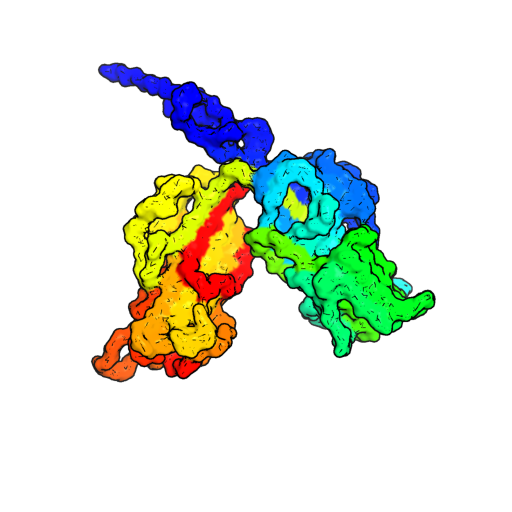N A 1 621 ? 7.710 1.436 11.464 1.00 90.81 621 ASN A CA 1
ATOM 4376 C C . ASN A 1 621 ? 9.144 1.453 11.991 1.00 90.81 621 ASN A C 1
ATOM 4378 O O . ASN A 1 621 ? 9.585 0.521 12.671 1.00 90.81 621 ASN A O 1
ATOM 4382 N N . SER A 1 622 ? 9.867 2.526 11.679 1.00 85.69 622 SER A N 1
ATOM 4383 C CA . SER A 1 622 ? 11.274 2.673 12.059 1.00 85.69 622 SER A CA 1
ATOM 4384 C C . SER A 1 622 ? 11.480 3.134 13.496 1.00 85.69 622 SER A C 1
ATOM 4386 O O . SER A 1 622 ? 12.498 2.812 14.108 1.00 85.69 622 SER A O 1
ATOM 4388 N N . THR A 1 623 ? 10.517 3.851 14.070 1.00 80.06 623 THR A N 1
ATOM 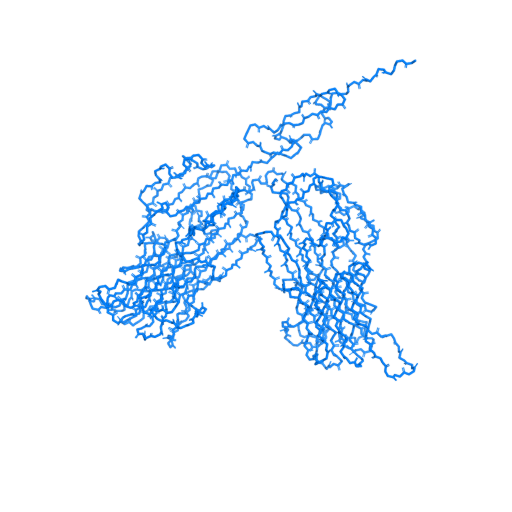4389 C CA . THR A 1 623 ? 10.626 4.374 15.428 1.00 80.06 623 THR A CA 1
ATOM 4390 C C . THR A 1 623 ? 9.245 4.489 16.046 1.00 80.06 623 THR A C 1
ATOM 4392 O O . THR A 1 623 ? 8.501 5.407 15.723 1.00 80.06 623 THR A O 1
ATOM 4395 N N . GLY A 1 624 ? 8.927 3.617 16.999 1.00 91.88 624 GLY A N 1
ATOM 4396 C CA . GLY A 1 624 ? 7.730 3.809 17.808 1.00 91.88 624 GLY A CA 1
ATOM 4397 C C . GLY A 1 624 ? 6.998 2.534 18.169 1.00 91.88 624 GLY A C 1
ATOM 4398 O O . GLY A 1 624 ? 7.412 1.417 17.854 1.00 91.88 624 GLY A O 1
ATOM 4399 N N . HIS A 1 625 ? 5.903 2.746 18.888 1.00 96.69 625 HIS A N 1
ATOM 4400 C CA . HIS A 1 625 ? 4.905 1.727 19.162 1.00 96.69 625 HIS A CA 1
ATOM 4401 C C . HIS A 1 625 ? 4.131 1.402 17.879 1.00 96.69 625 HIS A C 1
ATOM 4403 O O . HIS A 1 625 ? 4.206 2.132 16.888 1.00 96.69 625 HIS A O 1
ATOM 4409 N N . GLY A 1 626 ? 3.420 0.285 17.895 1.00 97.12 626 GLY A N 1
ATOM 4410 C CA . GLY A 1 626 ? 2.416 -0.011 16.891 1.00 97.12 626 GLY A CA 1
ATOM 4411 C C . GLY A 1 626 ? 1.163 0.840 17.074 1.00 97.12 626 GLY A C 1
ATOM 4412 O O . GLY A 1 626 ? 1.048 1.624 18.019 1.00 97.12 626 GLY A O 1
ATOM 4413 N N . TRP A 1 627 ? 0.208 0.634 16.180 1.00 97.81 627 TRP A N 1
ATOM 4414 C CA . TRP A 1 627 ? -1.156 1.151 16.267 1.00 97.81 627 TRP A CA 1
ATOM 4415 C C . TRP A 1 627 ? -2.052 0.358 15.313 1.00 97.81 627 TRP A C 1
ATOM 4417 O O . TRP A 1 627 ? -1.553 -0.376 14.452 1.00 97.81 627 TRP A O 1
ATOM 4427 N N . VAL A 1 628 ? -3.365 0.488 15.483 1.00 98.31 628 VAL A N 1
ATOM 4428 C CA . VAL A 1 628 ? -4.366 -0.072 14.571 1.00 98.31 628 VAL A CA 1
ATOM 4429 C C . VAL A 1 628 ? -5.371 1.007 14.212 1.00 98.31 628 VAL A C 1
ATOM 4431 O O . VAL A 1 628 ? -5.909 1.650 15.103 1.00 98.31 628 VAL A O 1
ATOM 4434 N N . ASN A 1 629 ? -5.649 1.183 12.926 1.00 93.69 629 ASN A N 1
ATOM 4435 C CA . ASN A 1 629 ? -6.743 2.024 12.458 1.00 93.69 629 ASN A CA 1
ATOM 4436 C C . ASN A 1 629 ? -7.801 1.147 11.781 1.00 93.69 629 ASN A C 1
ATOM 4438 O O . ASN A 1 629 ? -7.483 0.372 10.874 1.00 93.69 629 ASN A O 1
ATOM 4442 N N . ILE A 1 630 ? -9.046 1.254 12.235 1.00 93.69 630 ILE A N 1
ATOM 4443 C CA . ILE A 1 630 ? -10.196 0.515 11.714 1.00 93.69 630 ILE A CA 1
ATOM 4444 C C . ILE A 1 630 ? -11.179 1.517 11.122 1.00 93.69 630 ILE A C 1
ATOM 4446 O O . ILE A 1 630 ? -11.726 2.343 11.842 1.00 93.69 630 ILE A O 1
ATOM 4450 N N . THR A 1 631 ? -11.443 1.426 9.822 1.00 82.62 631 THR A N 1
ATOM 4451 C CA . THR A 1 631 ? -12.365 2.331 9.121 1.00 82.62 631 THR A CA 1
ATOM 4452 C C . THR A 1 631 ? -13.540 1.547 8.554 1.00 82.62 631 THR A C 1
ATOM 4454 O O . THR A 1 631 ? -13.340 0.594 7.793 1.00 82.62 631 THR A O 1
ATOM 4457 N N . PHE A 1 632 ? -14.765 1.948 8.894 1.00 78.12 632 PHE A N 1
ATOM 4458 C CA . PHE A 1 632 ? -15.971 1.370 8.304 1.00 78.12 632 PHE A CA 1
ATOM 4459 C C . PHE A 1 632 ? -16.106 1.795 6.838 1.00 78.12 632 PHE A C 1
ATOM 4461 O O . PHE A 1 632 ? -15.972 2.972 6.508 1.00 78.12 632 PHE A O 1
ATOM 4468 N N . LEU A 1 633 ? -16.376 0.846 5.940 1.00 66.19 633 LEU A N 1
ATOM 4469 C CA . LEU A 1 633 ? -16.512 1.123 4.510 1.00 66.19 633 LEU A CA 1
ATOM 4470 C C . LEU A 1 633 ? -17.967 1.109 4.026 1.00 66.19 633 LEU A C 1
ATOM 4472 O O . LEU A 1 633 ? -18.258 1.781 3.035 1.00 66.19 633 LEU A O 1
ATOM 4476 N N . ARG A 1 634 ? -18.866 0.325 4.644 1.00 61.12 634 ARG A N 1
ATOM 4477 C CA . ARG A 1 634 ? -19.454 -0.893 4.036 1.00 61.12 634 ARG A CA 1
ATOM 4478 C C . ARG A 1 634 ? -20.702 -1.485 4.678 1.00 61.12 634 ARG A C 1
ATOM 4480 O O . ARG A 1 634 ? -20.559 -2.689 4.937 1.00 61.12 634 ARG A O 1
#

Secondary structure (DSSP, 8-state):
---------TTTTT-----TTEEEEEETTEEEEEEPTT-EESSSSEEEEEEEEE--TT--SSSPPS--TTTTTTSTTTT-EEEETTEEEEE--S-EEEEEEEEPPPP---SS-SS---PPPPEEEEEEEE-TT-EEEEE---PPPPPPGGGT----PPPPPEEEEETTS-EEEEEPPPPPEEE-SS--GGGSPPSSSSPPPPTT-SS-----TTPPPP---TTS-PPPP-SSSPPPPPS--STT--PPPPPPGGGT-PPPTTTPPTTTPPP--SSS-PPPPPPSSSPPPPPPSSSSEEPPPPP-EE--BS---BTT---SSBSB-----------------EEEEEEE-SS--EEEE--TT--SSSPPS--TTTTTTSTTTT-EEEETTEEEEEPSSSEEEEEEEEPPPPP--TT-SS-S-SPEEEEEEEEEE-TT-EEEEE---PPPBPSSS---BPPPPPEEEEETTTEEEEEEPPPPPEES-SS--GGGSPPSSSSPP--TT-TT-PPP-TTPPPPP-SBT--PPPP-SSSPPPPPB--STT--S--PPPPPGGGT-PPPTTTPPTTTPPPPPTTT-PPPPPPSSSPPPPPPSSSSEEPPPPP-EE--EEEEEEEEEESSS--EEEEEE--

Organism: Stylophora pistillata (NCBI:txid50429)

Foldseek 3Di:
DPPPPDQDFCQVVVVDLFDPQWHWAGDGNGIFTGGHPQWDDRRSDTFHWAKDFDFQCPDAFFWGDPDNPCVCPPHSCGVQWDDDRNKIKGFDAAFAKWKWKFWWAEWAFFDPEPDRGFAGKKIKIFIDGDHGGWMKIWHFKFYWDYFDPPQPGLKIWWIAKIFIATPVRHTAKIIWTFWIWRYDHDDDQQRWAAQAQWWAAKPPDPDDGFDHDFAWGEEAAFQWWWWFGGQPAWTQAHPDPDPPGWKHWFGHVVRSQGATPCIGIRNTIIHTDGDQGWTTWIYINTIWATWGSDNGIITGIHYIDHPHPPMFMGIRPPHRTTSWDDDDDDDDDPDPPDTNGRMTIDRRPPPFAKDKFAQCPDAFQFGDDDNPCVCPPHSQVPQWDDDRNKIKGFAAAFFKKKKKKWFAWEQFAPLALQRFFAFKKIKIFIDGDHGRWIKIWHWKHYFYAFPDPAQKIWWIAKIFIAGPQQRTAKIIWTFWIWGRHHDDDLQRWEAQALWWHQWPPQPPWGWFHPQAWTEERAAQWAWWFHGQPAWTQWHDHDDPDADDTWYWFGHSSRSQGATPAGAIRNRITHHGPDNTWITWIHINIIWTIWGRDNTIITGIHYIDHPHHPMRMGIRDGGHTIMMMMMTGRD

Radius of gyration: 27.96 Å; chains: 1; bounding box: 81×46×83 Å

InterPro domains:
  IPR000152 EGF-type aspartate/asparagine hydroxylation site [PS00010] (24-35)
  IPR000742 EGF-like domain [PS50026] (7-45)
  IPR001881 EGF-like calcium-binding domain [SM00179] (7-51)
  IPR018097 EGF-like calcium-binding, conserved site [PS01187] (7-33)
  IPR049883 NOTCH1, EGF-like calcium-binding domain [PF07645] (8-40)
  IPR055163 ALK/LTK-like, glycine-rich domain [PF12810] (91-314)
  IPR055163 ALK/LTK-like, glycine-rich domain [PF12810] (397-616)

Sequence (634 aa):
MTITSQNIDECNDGTHECNMNAECYNILGSYKCTCKDGLHGNGVAATQRFTAVFTNLGKVGRKGPESINGHYTGQDHDRQVTMSNGIQQWTVLHTGVYRIEAIGASGGYGNDIVIKNGGRGARMIGNFHLTNGEIIRVLVGQKGKRGDQYAQKQTAGGGGGTFVVKENNTPLIIAGGGGGIRKMSEQHLGCDASISTTGDAGNNLPLGSGANNGHGHTNDRKDYGGGGGGFYTDGQDSTCKTQYCGGRGGSGYLQGGEGGEYGGGFGGGGGFRSGNKGPGGGGGYSGGSSGANEHISCGGGGGSFNNGTNQCNECCYNSAGHGWNSFSGGSFALSLKWKRMLYLRALVIAGGFTAMFTNLGKGGKNGPELIGGHYTGQDHDGQVALSSGIQRWTVPHTGEYRIEAIGASGGFSEDSIIKNGGRGARMIGNFHLTKDEIISVLVGQKGKRGSHNSQTAGGGGGTFVVRGSNTPLIIAGGGGGIKKMSEQHPGCDASINTTGNAGNNSPLGSGGSNGHGGQKNGWNSGGGGGGFYKNGQDSTCKMQHCGEKGKGGLGYHQGGEGGQNRGGFGGGGGLRTENRGPGGGGGYSGGGAGANKHISCGGGGGSFNVGTNQCNECCYNSTGHGWVNITFLR

pLDDT: mean 81.51, std 16.3, range [21.38, 98.62]